Protein AF-A0A9J6QJR0-F1 (afdb_monomer_lite)

Radius of gyration: 21.8 Å; chains: 1; bounding box: 53×69×65 Å

InterPro domains:
  IPR005097 Saccharopine dehydrogenase, NADP binding domain [PF03435] (4-111)
  IPR032095 Saccharopine dehydrogenase-like, C-terminal [PF16653] (150-403)
  IPR036291 NAD(P)-binding domain superfamily [SSF51735] (1-178)

Structure (mmCIF, N/CA/C/O backbone):
data_AF-A0A9J6QJR0-F1
#
_entry.id   AF-A0A9J6QJR0-F1
#
loop_
_atom_site.group_PDB
_atom_site.id
_atom_site.type_symbol
_atom_site.label_atom_id
_atom_site.label_alt_id
_atom_site.label_comp_id
_atom_site.label_asym_id
_atom_site.label_entity_id
_atom_site.label_seq_id
_atom_site.pdbx_PDB_ins_code
_atom_site.Cartn_x
_atom_site.Cartn_y
_atom_site.Cartn_z
_atom_site.occupancy
_atom_site.B_iso_or_equiv
_atom_site.auth_seq_id
_atom_site.auth_comp_id
_atom_site.auth_asym_id
_atom_site.auth_atom_id
_atom_site.pdbx_PDB_model_num
ATOM 1 N N . MET A 1 1 ? -15.825 -15.350 14.882 1.00 89.06 1 MET A N 1
ATOM 2 C CA . MET A 1 1 ? -16.014 -14.101 14.117 1.00 89.06 1 MET A CA 1
ATOM 3 C C . MET A 1 1 ? -15.086 -13.057 14.703 1.00 89.06 1 MET A C 1
ATOM 5 O O . MET A 1 1 ? -14.955 -13.015 15.920 1.00 89.06 1 MET A O 1
ATOM 9 N N . MET A 1 2 ? -14.433 -12.278 13.852 1.00 97.75 2 MET A N 1
ATOM 10 C CA . MET A 1 2 ? -13.450 -11.257 14.196 1.00 97.75 2 MET A CA 1
ATOM 11 C C . MET A 1 2 ? -14.131 -9.888 14.245 1.00 97.75 2 MET A C 1
ATOM 13 O O . MET A 1 2 ? -14.754 -9.490 13.261 1.00 97.75 2 MET A O 1
ATOM 17 N N . ASN A 1 3 ? -14.024 -9.171 15.365 1.00 98.81 3 ASN A N 1
ATOM 18 C CA . ASN A 1 3 ? -14.399 -7.757 15.418 1.00 98.81 3 ASN A CA 1
ATOM 19 C C . ASN A 1 3 ? -13.182 -6.905 15.037 1.00 98.81 3 ASN A C 1
ATOM 21 O O . ASN A 1 3 ? -12.067 -7.182 15.489 1.00 98.81 3 ASN A O 1
ATOM 25 N N . VAL A 1 4 ? -13.403 -5.882 14.217 1.00 98.88 4 VAL A N 1
ATOM 26 C CA . VAL A 1 4 ? -12.346 -5.079 13.590 1.00 98.88 4 VAL A CA 1
ATOM 27 C C . VAL A 1 4 ? -12.486 -3.621 14.009 1.00 98.88 4 VAL A C 1
ATOM 29 O O . VAL A 1 4 ? -13.592 -3.083 13.996 1.00 98.88 4 VAL A O 1
ATOM 32 N N . LEU A 1 5 ? -11.376 -2.982 14.373 1.00 98.88 5 LEU A N 1
ATOM 33 C CA . LEU A 1 5 ? -11.296 -1.539 14.597 1.00 98.88 5 LEU A CA 1
ATOM 34 C C . LEU A 1 5 ? -10.559 -0.900 13.420 1.00 98.88 5 LEU A C 1
ATOM 36 O O . LEU A 1 5 ? -9.360 -1.104 13.268 1.00 98.88 5 LEU A O 1
ATOM 40 N N . VAL A 1 6 ? -11.272 -0.132 12.603 1.00 98.88 6 VAL A N 1
ATOM 41 C CA . VAL A 1 6 ? -10.702 0.672 11.517 1.00 98.88 6 VAL A CA 1
ATOM 42 C C . VAL A 1 6 ? -10.427 2.071 12.062 1.00 98.88 6 VAL A C 1
ATOM 44 O O . VAL A 1 6 ? -11.353 2.768 12.480 1.00 98.88 6 VAL A O 1
ATOM 47 N N . ILE A 1 7 ? -9.155 2.462 12.101 1.00 98.69 7 ILE A N 1
ATOM 48 C CA . ILE A 1 7 ? -8.679 3.705 12.717 1.00 98.69 7 ILE A CA 1
ATOM 49 C C . ILE A 1 7 ? -8.376 4.707 11.603 1.00 98.69 7 ILE A C 1
ATOM 51 O O . ILE A 1 7 ? -7.381 4.565 10.894 1.00 98.69 7 ILE A O 1
ATOM 55 N N . GLY A 1 8 ? -9.231 5.718 11.472 1.00 97.31 8 GLY A N 1
ATOM 56 C CA . GLY A 1 8 ? -9.231 6.715 10.405 1.00 97.31 8 GLY A CA 1
ATOM 57 C C . GLY A 1 8 ? -10.430 6.551 9.475 1.00 97.31 8 GLY A C 1
ATOM 58 O O . GLY A 1 8 ? -10.537 5.561 8.756 1.00 97.31 8 GLY A O 1
ATOM 59 N N . ALA A 1 9 ? -11.310 7.553 9.435 1.00 95.88 9 ALA A N 1
ATOM 60 C CA . ALA A 1 9 ? -12.493 7.607 8.568 1.00 95.88 9 ALA A CA 1
ATOM 61 C C . ALA A 1 9 ? -12.238 8.386 7.258 1.00 95.88 9 ALA A C 1
ATOM 63 O O . ALA A 1 9 ? -13.149 8.974 6.664 1.00 95.88 9 ALA A O 1
ATOM 64 N N . GLY A 1 10 ? -10.980 8.397 6.804 1.00 92.00 10 GLY A N 1
ATOM 65 C CA . GLY A 1 10 ? -10.571 8.915 5.498 1.00 92.00 10 GLY A CA 1
ATOM 66 C C . GLY A 1 10 ? -10.985 8.006 4.333 1.00 92.00 10 GLY A C 1
ATOM 67 O O . GLY A 1 10 ? -11.746 7.053 4.497 1.00 92.00 10 GLY A O 1
ATOM 68 N N . GLY A 1 11 ? -10.470 8.289 3.132 1.00 92.38 11 GLY A N 1
ATOM 69 C CA . GLY A 1 11 ? -10.829 7.542 1.918 1.00 92.38 11 GLY A CA 1
ATOM 70 C C . GLY A 1 11 ? -10.542 6.038 2.004 1.00 92.38 11 GLY A C 1
ATOM 71 O O . GLY A 1 11 ? -11.390 5.238 1.612 1.00 92.38 11 GLY A O 1
ATOM 72 N N . VAL A 1 12 ? -9.391 5.646 2.563 1.00 94.81 12 VAL A N 1
ATOM 73 C CA . VAL A 1 12 ? -9.012 4.227 2.689 1.00 94.81 12 VAL A CA 1
ATOM 74 C C . VAL A 1 12 ? -9.859 3.512 3.743 1.00 94.81 12 VAL A C 1
ATOM 76 O O . VAL A 1 12 ? -10.438 2.473 3.443 1.00 94.81 12 VAL A O 1
ATOM 79 N N . GLY A 1 13 ? -10.033 4.085 4.940 1.00 97.12 13 GLY A N 1
ATOM 80 C CA . GLY A 1 13 ? -10.865 3.471 5.985 1.00 97.12 13 GLY A CA 1
ATOM 81 C C . GLY A 1 13 ? -12.337 3.320 5.579 1.00 97.12 13 GLY A C 1
ATOM 82 O O . GLY A 1 13 ? -12.959 2.292 5.861 1.00 97.12 13 GLY A O 1
ATOM 83 N N . GLU A 1 14 ? -12.883 4.295 4.840 1.00 96.81 14 GLU A N 1
ATOM 84 C CA . GLU A 1 14 ? -14.214 4.176 4.229 1.00 96.81 14 GLU A CA 1
ATOM 85 C C . GLU A 1 14 ? -14.260 3.046 3.186 1.00 96.81 14 GLU A C 1
ATOM 87 O O . GLU A 1 14 ? -15.204 2.254 3.187 1.00 96.81 14 GLU A O 1
ATOM 92 N N . SER A 1 15 ? -13.225 2.928 2.347 1.00 97.50 15 SER A N 1
ATOM 93 C CA . SER A 1 15 ? -13.121 1.873 1.330 1.00 97.50 15 SER A CA 1
ATOM 94 C C . SER A 1 15 ? -13.041 0.479 1.952 1.00 97.50 15 SER A C 1
ATOM 96 O O . SER A 1 15 ? -13.745 -0.421 1.507 1.00 97.50 15 SER A O 1
ATOM 98 N N . ILE A 1 16 ? -12.268 0.295 3.029 1.00 98.50 16 ILE A N 1
ATOM 99 C CA . ILE A 1 16 ? -12.192 -0.981 3.762 1.00 98.50 16 ILE A CA 1
ATOM 100 C C . ILE A 1 16 ? -13.574 -1.383 4.287 1.00 98.50 16 ILE A C 1
ATOM 102 O O . ILE A 1 16 ? -13.994 -2.531 4.128 1.00 98.50 16 ILE A O 1
ATOM 106 N N . CYS A 1 17 ? -14.326 -0.434 4.854 1.00 98.44 17 CYS A N 1
ATOM 107 C CA . CYS A 1 17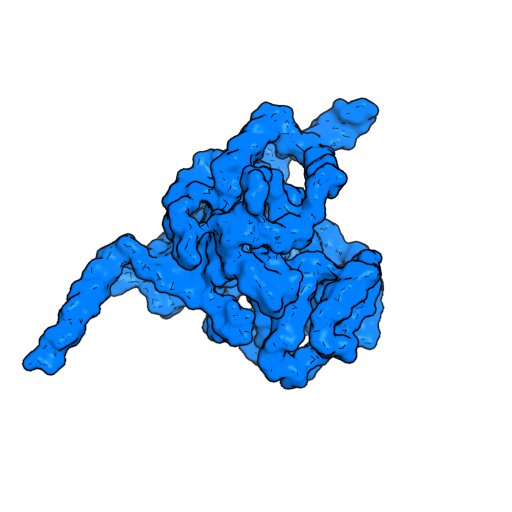 ? -15.694 -0.698 5.297 1.00 98.44 17 CYS A CA 1
ATOM 108 C C . CYS A 1 17 ? -16.611 -1.095 4.129 1.00 98.44 17 CYS A C 1
ATOM 110 O O . CYS A 1 17 ? -17.377 -2.049 4.266 1.00 98.44 17 CYS A O 1
ATOM 112 N N . ALA A 1 18 ? -16.506 -0.413 2.984 1.00 98.06 18 ALA A N 1
ATOM 113 C CA . ALA A 1 18 ? -17.284 -0.732 1.787 1.00 98.06 18 ALA A CA 1
ATOM 114 C C . ALA A 1 18 ? -16.957 -2.127 1.231 1.00 98.06 18 ALA A C 1
ATOM 116 O O . ALA A 1 18 ? -17.868 -2.880 0.880 1.00 98.06 18 ALA A O 1
ATOM 117 N N . LEU A 1 19 ? -15.678 -2.512 1.205 1.00 98.31 19 LEU A N 1
ATOM 118 C CA . LEU A 1 19 ? -15.243 -3.850 0.798 1.00 98.31 19 LEU A CA 1
ATOM 119 C C . LEU A 1 19 ? -15.808 -4.920 1.737 1.00 98.31 19 LEU A C 1
ATOM 121 O O . LEU A 1 19 ? -16.414 -5.885 1.270 1.00 98.31 19 LEU A O 1
ATOM 125 N N . PHE A 1 20 ? -15.701 -4.726 3.053 1.00 98.25 20 PHE A N 1
ATOM 126 C CA . PHE A 1 20 ? -16.287 -5.631 4.045 1.00 98.25 20 PHE A CA 1
ATOM 127 C C . PHE A 1 20 ? -17.809 -5.746 3.937 1.00 98.25 20 PHE A C 1
ATOM 129 O O . PHE A 1 20 ? -18.348 -6.846 4.063 1.00 98.25 20 PHE A O 1
ATOM 136 N N . ASP A 1 21 ? -18.514 -4.638 3.705 1.00 97.19 21 ASP A N 1
ATOM 137 C CA . ASP A 1 21 ? -19.972 -4.648 3.572 1.00 97.19 21 ASP A CA 1
ATOM 138 C C . ASP A 1 21 ? -20.405 -5.391 2.306 1.00 97.19 21 ASP A C 1
ATOM 140 O O . ASP A 1 21 ? -21.407 -6.108 2.321 1.00 97.19 21 ASP A O 1
ATOM 144 N N . ARG A 1 22 ? -19.652 -5.251 1.209 1.00 95.75 22 ARG A N 1
ATOM 145 C CA . ARG A 1 22 ? -19.910 -5.916 -0.079 1.00 95.75 22 ARG A CA 1
ATOM 146 C C . ARG A 1 22 ? -19.494 -7.377 -0.114 1.00 95.75 22 ARG A C 1
ATOM 148 O O . ARG A 1 22 ? -20.073 -8.145 -0.890 1.00 95.75 22 ARG A O 1
ATOM 155 N N . ARG A 1 23 ? -18.528 -7.765 0.715 1.00 96.50 23 ARG A N 1
ATOM 156 C CA . ARG A 1 23 ? -17.933 -9.096 0.698 1.00 96.50 23 ARG A CA 1
ATOM 157 C C . ARG A 1 23 ? -18.983 -10.188 0.914 1.00 96.50 23 ARG A C 1
ATOM 159 O O . ARG A 1 23 ? -19.685 -10.252 1.926 1.00 96.50 23 ARG A O 1
ATOM 166 N N . LYS A 1 24 ? -19.077 -11.101 -0.055 1.00 93.88 24 LYS A N 1
ATOM 167 C CA . LYS A 1 24 ? -19.980 -12.255 0.029 1.00 93.88 24 LYS A CA 1
ATOM 168 C C . LYS A 1 24 ? -19.570 -13.149 1.195 1.00 93.88 24 LYS A C 1
ATOM 170 O O . LYS A 1 24 ? -18.402 -13.471 1.361 1.00 93.88 24 LYS A O 1
ATOM 175 N N . ASN A 1 25 ? -20.556 -13.608 1.964 1.00 92.25 25 ASN A N 1
ATOM 176 C CA . ASN A 1 25 ? -20.352 -14.451 3.147 1.00 92.25 25 ASN A CA 1
ATOM 177 C C . ASN A 1 25 ? -19.514 -13.808 4.269 1.00 92.25 25 ASN A C 1
ATOM 179 O O . ASN A 1 25 ? -19.020 -14.547 5.124 1.00 92.25 25 ASN A O 1
ATOM 183 N N . ALA A 1 26 ? -19.399 -12.473 4.316 1.00 95.62 26 ALA A N 1
ATOM 184 C CA . ALA A 1 26 ? -18.720 -11.777 5.410 1.00 95.62 26 ALA A CA 1
ATOM 185 C C . ALA A 1 26 ? -19.246 -12.213 6.790 1.00 95.62 26 ALA A C 1
ATOM 187 O O . ALA A 1 26 ? -18.464 -12.393 7.712 1.00 95.62 26 ALA A O 1
ATOM 188 N N . ASP A 1 27 ? -20.543 -12.519 6.918 1.00 94.81 27 ASP A N 1
ATOM 189 C CA . ASP A 1 27 ? -21.168 -12.986 8.169 1.00 94.81 27 ASP A CA 1
ATOM 190 C C . ASP A 1 27 ? -20.551 -14.259 8.772 1.00 94.81 27 ASP A C 1
ATOM 192 O O . ASP A 1 27 ? -20.769 -14.549 9.946 1.00 94.81 27 ASP A O 1
ATOM 196 N N . LYS A 1 28 ? -19.788 -15.041 7.996 1.00 96.12 28 LYS A N 1
ATOM 197 C CA . LYS A 1 28 ? -19.124 -16.253 8.500 1.00 96.12 28 LYS A CA 1
ATOM 198 C C . LYS A 1 28 ? -17.878 -15.946 9.325 1.00 96.12 28 LYS A C 1
ATOM 200 O O . LYS A 1 28 ? -17.513 -16.744 10.187 1.00 96.12 28 LYS A O 1
ATOM 205 N N . TRP A 1 29 ? -17.219 -14.823 9.060 1.00 97.56 29 TRP A N 1
ATOM 206 C CA . TRP A 1 29 ? -15.918 -14.502 9.643 1.00 97.56 29 TRP A CA 1
ATOM 207 C C . TRP A 1 29 ? -15.882 -13.111 10.282 1.00 97.56 29 TRP A C 1
ATOM 209 O O . TRP A 1 29 ? -15.211 -12.950 11.298 1.00 97.56 29 TRP A O 1
ATOM 219 N N . LEU A 1 30 ? -16.655 -12.146 9.782 1.00 98.50 30 LEU A N 1
ATOM 220 C CA . LEU A 1 30 ? -16.683 -10.756 10.228 1.00 98.50 30 LEU A CA 1
ATOM 221 C C . LEU A 1 30 ? -17.794 -10.494 11.254 1.00 98.50 30 LEU A C 1
ATOM 223 O O . LEU A 1 30 ? -18.986 -10.688 10.993 1.00 98.50 30 LEU A O 1
ATOM 227 N N . GLY A 1 31 ? -17.391 -10.007 12.424 1.00 98.38 31 GLY A N 1
ATOM 228 C CA . GLY A 1 31 ? -18.276 -9.531 13.481 1.00 98.38 31 GLY A CA 1
ATOM 229 C C . GLY A 1 31 ? -18.642 -8.056 13.298 1.00 98.38 31 GLY A C 1
ATOM 230 O O . GLY A 1 31 ? -19.169 -7.670 12.253 1.00 98.38 31 GLY A O 1
ATOM 231 N N . LYS A 1 32 ? -18.396 -7.240 14.328 1.00 98.50 32 LYS A N 1
ATOM 232 C CA . LYS A 1 32 ? -18.548 -5.777 14.299 1.00 98.50 32 LYS A CA 1
ATOM 233 C C . LYS A 1 32 ? -17.355 -5.115 13.616 1.00 98.50 32 LYS A C 1
ATOM 235 O O . LYS A 1 32 ? -16.218 -5.530 13.824 1.00 98.50 32 LYS A O 1
ATOM 240 N N . VAL A 1 33 ? -17.621 -4.043 12.878 1.00 98.75 33 VAL A N 1
ATOM 241 C CA . VAL A 1 33 ? -16.607 -3.140 12.326 1.00 98.75 33 VAL A CA 1
ATOM 242 C C . VAL A 1 33 ? -16.792 -1.787 12.993 1.00 98.75 33 VAL A C 1
ATOM 244 O O . VAL A 1 33 ? -17.778 -1.092 12.751 1.00 98.75 33 VAL A O 1
ATOM 247 N N . VAL A 1 34 ? -15.865 -1.434 13.874 1.00 98.75 34 VAL A N 1
ATOM 248 C CA . VAL A 1 34 ? -15.839 -0.136 14.540 1.00 98.75 34 VAL A CA 1
ATOM 249 C C . VAL A 1 34 ? -14.990 0.792 13.688 1.00 98.75 34 VAL A C 1
ATOM 251 O O . VAL A 1 34 ? -13.781 0.608 13.609 1.00 98.75 34 VAL A O 1
ATOM 254 N N . LEU A 1 35 ? -15.614 1.764 13.034 1.00 98.62 35 LEU A N 1
ATOM 255 C CA . LEU A 1 35 ? -14.917 2.823 12.319 1.00 98.62 35 LEU A CA 1
ATOM 256 C C . LEU A 1 35 ? -14.734 4.003 13.269 1.00 98.62 35 LEU A C 1
ATOM 258 O O . LEU A 1 35 ? -15.716 4.553 13.772 1.00 98.62 35 LEU A O 1
ATOM 262 N N . ALA A 1 36 ? -13.487 4.367 13.544 1.00 98.50 36 ALA A N 1
ATOM 263 C CA . ALA A 1 36 ? -13.160 5.377 14.536 1.00 98.50 36 ALA A CA 1
ATOM 264 C C . ALA A 1 36 ? -12.289 6.487 13.952 1.00 98.50 36 ALA A C 1
ATOM 266 O O . ALA A 1 36 ? -11.387 6.231 13.161 1.00 98.50 36 ALA A O 1
ATOM 267 N N . ASP A 1 37 ? -12.552 7.718 14.372 1.00 98.31 37 ASP A N 1
ATOM 268 C CA . ASP A 1 37 ? -11.793 8.903 13.971 1.00 98.31 37 ASP A CA 1
ATOM 269 C C . ASP A 1 37 ? -11.769 9.918 15.125 1.00 98.31 37 ASP A C 1
ATOM 271 O O . ASP A 1 37 ? -12.600 9.845 16.040 1.00 98.31 37 ASP A O 1
ATOM 275 N N . TYR A 1 38 ? -10.830 10.864 15.102 1.00 97.12 38 TYR A N 1
ATOM 276 C CA . TYR A 1 38 ? -10.826 11.967 16.067 1.00 97.12 38 TYR A CA 1
ATOM 277 C C . TYR A 1 38 ? -12.029 12.892 15.825 1.00 97.12 38 TYR A C 1
ATOM 279 O O . TYR A 1 38 ? -12.609 13.427 16.777 1.00 97.12 38 TYR A O 1
ATOM 287 N N . ASP A 1 39 ? -12.440 13.027 14.561 1.00 97.06 39 ASP A N 1
ATOM 288 C CA . ASP A 1 39 ? -13.675 13.671 14.139 1.00 97.06 39 ASP A CA 1
ATOM 289 C C . ASP A 1 39 ? -14.811 12.640 14.083 1.00 97.06 39 ASP A C 1
ATOM 291 O O . ASP A 1 39 ? -14.989 11.892 13.118 1.00 97.06 39 ASP A O 1
ATOM 295 N N . PHE A 1 40 ? -15.610 12.608 15.150 1.00 98.06 40 PHE A N 1
ATOM 296 C CA . PHE A 1 40 ? -16.702 11.649 15.284 1.00 98.06 40 PHE A CA 1
ATOM 297 C C . PHE A 1 40 ? -17.736 11.739 14.152 1.00 98.06 40 PHE A C 1
ATOM 299 O O . PHE A 1 40 ? -18.316 10.718 13.775 1.00 98.06 40 PHE A O 1
ATOM 306 N N . GLU A 1 41 ? -17.981 12.926 13.591 1.00 97.94 41 GLU A N 1
ATOM 307 C CA . GLU A 1 41 ? -18.976 13.064 12.525 1.00 97.94 41 GLU A CA 1
ATOM 308 C C . GLU A 1 41 ? -18.479 12.430 11.220 1.00 97.94 41 GLU A C 1
ATOM 310 O O . GLU A 1 41 ? -19.259 11.738 10.566 1.00 97.94 41 GLU A O 1
ATOM 315 N N . LYS A 1 42 ? -17.176 12.504 10.906 1.00 95.50 42 LYS A N 1
ATOM 316 C CA . LYS A 1 42 ? -16.598 11.757 9.771 1.00 95.50 42 LYS A CA 1
ATOM 317 C C . LYS A 1 42 ? -16.788 10.249 9.917 1.00 95.50 42 LYS A C 1
ATOM 319 O O . LYS A 1 42 ? -17.212 9.583 8.969 1.00 95.50 42 LYS A O 1
ATOM 324 N N . ALA A 1 43 ? -16.531 9.707 11.110 1.00 98.00 43 ALA A N 1
ATOM 325 C CA . ALA A 1 43 ? -16.740 8.286 11.388 1.00 98.00 43 ALA A CA 1
ATOM 326 C C . ALA A 1 43 ? -18.214 7.879 11.215 1.00 98.00 43 ALA A C 1
ATOM 328 O O . ALA A 1 43 ? -18.513 6.847 10.607 1.00 98.00 43 ALA A O 1
ATOM 329 N N . LYS A 1 44 ? -19.152 8.708 11.693 1.00 98.00 44 LYS A N 1
ATOM 330 C CA . LYS A 1 44 ? -20.597 8.481 11.518 1.00 98.00 44 LYS A CA 1
ATOM 331 C C . LYS A 1 44 ? -21.016 8.521 10.063 1.00 98.00 44 LYS A C 1
ATOM 333 O O . LYS A 1 44 ? -21.760 7.637 9.648 1.00 98.00 44 LYS A O 1
ATOM 338 N N . GLU A 1 45 ? -20.568 9.511 9.300 1.00 96.38 45 GLU A N 1
ATOM 339 C CA . GLU A 1 45 ? -20.892 9.631 7.879 1.00 96.38 45 GLU A CA 1
ATOM 340 C C . GLU A 1 45 ? -20.418 8.402 7.100 1.00 96.38 45 GLU A C 1
ATOM 342 O O . GLU A 1 45 ? -21.194 7.812 6.347 1.00 96.38 45 GLU A O 1
ATOM 347 N N . ALA A 1 46 ? -19.178 7.964 7.323 1.00 95.94 46 ALA A N 1
ATOM 348 C CA . ALA A 1 46 ? -18.615 6.803 6.643 1.00 95.94 46 ALA A CA 1
ATOM 349 C C . ALA A 1 46 ? -19.291 5.479 7.059 1.00 95.94 46 ALA A C 1
ATOM 351 O O . ALA A 1 46 ? -19.621 4.659 6.196 1.00 95.94 46 ALA A O 1
ATOM 352 N N . ALA A 1 47 ? -19.597 5.282 8.347 1.00 97.44 47 ALA A N 1
ATOM 353 C CA . ALA A 1 47 ? -20.372 4.123 8.809 1.00 97.44 47 ALA A CA 1
ATOM 354 C C . ALA A 1 47 ? -21.814 4.145 8.261 1.00 97.44 47 ALA A C 1
ATOM 356 O O . ALA A 1 47 ? -22.369 3.115 7.868 1.00 97.44 47 ALA A O 1
ATOM 357 N N . ALA A 1 48 ? -22.420 5.331 8.152 1.00 96.50 48 ALA A N 1
ATOM 358 C CA . ALA A 1 48 ? -23.764 5.520 7.620 1.00 96.50 48 ALA A CA 1
ATOM 359 C C . ALA A 1 48 ? -23.876 5.271 6.106 1.00 96.50 48 ALA A C 1
ATOM 361 O O . ALA A 1 48 ? -25.002 5.183 5.614 1.00 96.50 48 ALA A O 1
ATOM 362 N N . LYS A 1 49 ? -22.778 5.078 5.373 1.00 95.62 49 LYS A N 1
ATOM 363 C CA . LYS A 1 49 ? -22.818 4.637 3.966 1.00 95.62 49 LYS A CA 1
ATOM 364 C C . LYS A 1 49 ? -22.985 3.124 3.809 1.00 95.62 49 LYS A C 1
ATOM 366 O O . LYS A 1 49 ? -23.517 2.678 2.799 1.00 95.62 49 LYS A O 1
ATOM 371 N N . GLN A 1 50 ? -22.618 2.342 4.824 1.00 96.56 50 GLN A N 1
ATOM 372 C CA . GLN A 1 50 ? -22.623 0.876 4.746 1.00 96.56 50 GLN A CA 1
ATOM 373 C C . GLN A 1 50 ? -24.033 0.299 4.891 1.00 96.56 50 GLN A C 1
ATOM 375 O O . GLN A 1 50 ? -24.872 0.878 5.589 1.00 96.56 50 GLN A O 1
ATOM 380 N N . ARG A 1 51 ? -24.336 -0.836 4.257 1.00 93.81 51 ARG A N 1
ATOM 381 C CA . ARG A 1 51 ? -25.702 -1.391 4.234 1.00 93.81 51 ARG A CA 1
ATOM 382 C C . ARG A 1 51 ? -26.127 -1.927 5.600 1.00 93.81 51 ARG A C 1
ATOM 384 O O . ARG A 1 51 ? -27.261 -1.684 6.017 1.00 93.81 51 ARG A O 1
ATOM 391 N N . ASN A 1 52 ? -25.234 -2.610 6.318 1.00 93.38 52 ASN A N 1
ATOM 392 C CA . ASN A 1 52 ? -25.540 -3.201 7.625 1.00 93.38 52 ASN A CA 1
ATOM 393 C C . ASN A 1 52 ? -25.233 -2.253 8.806 1.00 93.38 52 ASN A C 1
ATOM 395 O O . ASN A 1 52 ? -24.128 -2.245 9.349 1.00 93.38 52 ASN A O 1
ATOM 399 N N . LYS A 1 53 ? -26.233 -1.487 9.259 1.00 92.25 53 LYS A N 1
ATOM 400 C CA . LYS A 1 53 ? -26.076 -0.499 10.349 1.00 92.25 53 LYS A CA 1
ATOM 401 C C . LYS A 1 53 ? -25.740 -1.096 11.718 1.00 92.25 53 LYS A C 1
ATOM 403 O O . LYS A 1 53 ? -25.190 -0.392 12.555 1.00 92.25 53 LYS A O 1
ATOM 408 N N . ASP A 1 54 ? -26.052 -2.370 11.942 1.00 93.25 54 ASP A N 1
ATOM 409 C CA . ASP A 1 54 ? -25.759 -3.044 13.211 1.00 93.25 54 ASP A CA 1
ATOM 410 C C . ASP A 1 54 ? -24.315 -3.573 13.260 1.00 93.25 54 ASP A C 1
ATOM 412 O O . ASP A 1 54 ? -23.754 -3.771 14.342 1.00 93.25 54 ASP A O 1
ATOM 416 N N . ARG A 1 55 ? -23.700 -3.794 12.088 1.00 97.00 55 ARG A N 1
ATOM 417 C CA . ARG A 1 55 ? -22.300 -4.218 11.951 1.00 97.00 55 ARG A CA 1
ATOM 418 C C . ARG A 1 55 ? -21.334 -3.040 11.991 1.00 97.00 55 ARG A C 1
ATOM 420 O O . ARG A 1 55 ? -20.311 -3.146 12.665 1.00 97.00 55 ARG A O 1
ATOM 427 N N . PHE A 1 56 ? -21.628 -1.971 11.254 1.00 98.38 56 PHE A N 1
ATOM 428 C CA . PHE A 1 56 ? -20.734 -0.823 11.096 1.00 98.38 56 PHE A CA 1
ATOM 429 C C . PHE A 1 56 ? -21.072 0.264 12.112 1.00 98.38 56 PHE A C 1
ATOM 431 O O . PHE A 1 56 ? -22.109 0.919 12.022 1.00 98.38 56 PHE A O 1
ATOM 438 N N . ILE A 1 57 ? -20.189 0.444 13.090 1.00 98.38 57 ILE A N 1
ATOM 439 C CA . ILE A 1 57 ? -20.401 1.312 14.248 1.00 98.38 57 ILE A CA 1
ATOM 440 C C . ILE A 1 57 ? -19.383 2.443 14.202 1.00 98.38 57 ILE A C 1
ATOM 442 O O . ILE A 1 57 ? -18.191 2.191 14.068 1.00 98.38 57 ILE A O 1
ATOM 446 N N . ALA A 1 58 ? -19.846 3.680 14.356 1.00 98.62 58 ALA A N 1
ATOM 447 C CA . ALA A 1 58 ? -18.967 4.834 14.479 1.00 98.62 58 ALA A CA 1
ATOM 448 C C . ALA A 1 58 ? -18.564 5.075 15.938 1.00 98.62 58 ALA A C 1
ATOM 450 O O . ALA A 1 58 ? -19.412 5.033 16.835 1.00 98.62 58 ALA A O 1
ATOM 451 N N . GLU A 1 59 ? -17.296 5.392 16.173 1.00 98.62 59 GLU A N 1
ATOM 452 C CA . GLU A 1 59 ? -16.763 5.805 17.475 1.00 98.62 59 GLU A CA 1
ATOM 453 C C . GLU A 1 59 ? -15.813 6.995 17.330 1.00 98.62 59 GLU A C 1
ATOM 455 O O . GLU A 1 59 ? -15.278 7.260 16.256 1.00 98.62 59 GLU A O 1
ATOM 460 N N . GLN A 1 60 ? -15.599 7.712 18.432 1.00 98.50 60 GLN A N 1
ATOM 461 C CA . GLN A 1 60 ? -14.562 8.736 18.511 1.00 98.50 60 GLN A CA 1
ATOM 462 C C . GLN A 1 60 ? -13.304 8.160 19.164 1.00 98.50 60 GLN A C 1
ATOM 464 O O . GLN A 1 60 ? -13.397 7.486 20.201 1.00 98.50 60 GLN A O 1
ATOM 469 N N . VAL A 1 61 ? -12.139 8.450 18.587 1.00 98.06 61 VAL A N 1
ATOM 470 C CA . VAL A 1 61 ? -10.838 8.054 19.134 1.00 98.06 61 VAL A CA 1
ATOM 471 C C . VAL A 1 61 ? -9.782 9.116 18.851 1.00 98.06 61 VAL A C 1
ATOM 473 O O . VAL A 1 61 ? -9.643 9.578 17.724 1.00 98.06 61 VAL A O 1
ATOM 476 N N . ASP A 1 62 ? -9.005 9.485 19.864 1.00 97.88 62 ASP A N 1
ATOM 477 C CA . ASP A 1 62 ? -7.733 10.168 19.649 1.00 97.88 62 ASP A CA 1
ATOM 478 C C . ASP A 1 62 ? -6.639 9.100 19.534 1.00 97.88 62 ASP A C 1
ATOM 480 O O . ASP A 1 62 ? -6.223 8.515 20.532 1.00 97.88 62 ASP A O 1
ATOM 484 N N . ALA A 1 63 ? -6.207 8.794 18.308 1.00 97.38 63 ALA A N 1
ATOM 485 C CA . ALA A 1 63 ? -5.256 7.710 18.053 1.00 97.38 63 ALA A CA 1
ATOM 486 C C . ALA A 1 63 ? -3.835 7.989 18.586 1.00 97.38 63 ALA A C 1
ATOM 488 O O . ALA A 1 63 ? -3.027 7.065 18.638 1.00 97.38 63 ALA A O 1
ATOM 489 N N . LEU A 1 64 ? -3.541 9.216 19.042 1.00 97.00 64 LEU A N 1
ATOM 490 C CA . LEU A 1 64 ? -2.313 9.531 19.788 1.00 97.00 64 LEU A CA 1
ATOM 491 C C . LEU A 1 64 ? -2.404 9.121 21.268 1.00 97.00 64 LEU A C 1
ATOM 493 O O . LEU A 1 64 ? -1.404 9.156 21.986 1.00 97.00 64 LEU A O 1
ATOM 497 N N . LYS A 1 65 ? -3.592 8.728 21.745 1.00 97.75 65 LYS A N 1
ATOM 498 C CA . LYS A 1 65 ? -3.829 8.243 23.108 1.00 97.75 65 LYS A CA 1
ATOM 499 C C . LYS A 1 65 ? -4.113 6.750 23.087 1.00 97.75 65 LYS A C 1
ATOM 501 O O . LYS A 1 65 ? -5.228 6.308 22.800 1.00 97.75 65 LYS A O 1
ATOM 506 N N . LYS A 1 66 ? -3.113 5.959 23.472 1.00 98.31 66 LYS A N 1
ATOM 507 C CA . LYS A 1 66 ? -3.218 4.497 23.554 1.00 98.31 66 LYS A CA 1
ATOM 508 C C . LYS A 1 66 ? -4.444 4.043 24.359 1.00 98.31 66 LYS A C 1
ATOM 510 O O . LYS A 1 66 ? -5.106 3.075 23.994 1.00 98.31 66 LYS A O 1
ATOM 515 N N . GLU A 1 67 ? -4.779 4.747 25.438 1.00 98.56 67 GLU A N 1
ATOM 516 C CA . GLU A 1 67 ? -5.895 4.407 26.326 1.00 98.56 67 GLU A CA 1
ATOM 517 C C . GLU A 1 67 ? -7.255 4.462 25.616 1.00 98.56 67 GLU A C 1
ATOM 519 O O . GLU A 1 67 ? -8.130 3.640 25.908 1.00 98.56 67 GLU A O 1
ATOM 524 N N . ASP A 1 68 ? -7.432 5.378 24.661 1.00 98.44 68 ASP A N 1
ATOM 525 C CA . ASP A 1 68 ? -8.672 5.498 23.890 1.00 98.44 68 ASP A CA 1
ATOM 526 C C . ASP A 1 68 ? -8.844 4.301 22.945 1.00 98.44 68 ASP A C 1
ATOM 528 O O . ASP A 1 68 ? -9.939 3.729 22.866 1.00 98.44 68 ASP A O 1
ATOM 532 N N . LEU A 1 69 ? -7.755 3.864 22.304 1.00 98.75 69 LEU A N 1
ATOM 533 C CA . LEU A 1 69 ? -7.714 2.657 21.471 1.00 98.75 69 LEU A CA 1
ATOM 534 C C . LEU A 1 69 ? -8.015 1.405 22.305 1.00 98.75 69 LEU A C 1
ATOM 536 O O . LEU A 1 69 ? -8.902 0.624 21.959 1.00 98.75 69 LEU A O 1
ATOM 540 N N . VAL A 1 70 ? -7.344 1.248 23.450 1.00 98.88 70 VAL A N 1
ATOM 541 C CA . VAL A 1 70 ? -7.540 0.120 24.378 1.00 98.88 70 VAL A CA 1
ATOM 542 C C . VAL A 1 70 ? -8.979 0.069 24.906 1.00 98.88 70 VAL A C 1
ATOM 544 O O . VAL A 1 70 ? -9.568 -1.012 25.014 1.00 98.88 70 VAL A O 1
ATOM 547 N N . ARG A 1 71 ? -9.586 1.224 25.214 1.00 98.75 71 ARG A N 1
ATOM 548 C CA . ARG A 1 71 ? -10.991 1.315 25.642 1.00 98.75 71 ARG A CA 1
ATOM 549 C C . ARG A 1 71 ? -11.929 0.755 24.576 1.00 98.75 71 ARG A C 1
ATOM 551 O O . ARG A 1 71 ? -12.804 -0.044 24.914 1.00 98.75 71 ARG A O 1
ATOM 558 N N . LEU A 1 72 ? -11.770 1.167 23.317 1.00 98.69 72 LEU A N 1
ATOM 559 C CA . LEU A 1 72 ? -12.598 0.669 22.214 1.00 98.69 72 LEU A CA 1
ATOM 560 C C . LEU A 1 72 ? -12.338 -0.813 21.939 1.00 98.69 72 LEU A C 1
ATOM 562 O O . LEU A 1 72 ? -13.296 -1.575 21.801 1.00 98.69 72 LEU A O 1
ATOM 566 N N . ALA A 1 73 ? -11.071 -1.228 21.957 1.00 98.81 73 ALA A N 1
ATOM 567 C CA . ALA A 1 73 ? -10.670 -2.614 21.764 1.00 98.81 73 ALA A CA 1
ATOM 568 C C . ALA A 1 73 ? -11.350 -3.552 22.768 1.00 98.81 73 ALA A C 1
ATOM 570 O O . ALA A 1 73 ? -11.961 -4.546 22.380 1.00 98.81 73 ALA A O 1
ATOM 571 N N . ARG A 1 74 ? -11.338 -3.189 24.057 1.00 98.69 74 ARG A N 1
ATOM 572 C CA . ARG A 1 74 ? -12.003 -3.958 25.122 1.00 98.69 74 ARG A CA 1
ATOM 573 C C . ARG A 1 74 ? -13.528 -3.875 25.046 1.00 98.69 74 ARG A C 1
ATOM 575 O O . ARG A 1 74 ? -14.191 -4.887 25.240 1.00 98.69 74 ARG A O 1
ATOM 582 N N . LYS A 1 75 ? -14.097 -2.697 24.755 1.00 98.62 75 LYS A N 1
ATOM 583 C CA . LYS A 1 75 ? -15.559 -2.492 24.656 1.00 98.62 75 LYS A CA 1
ATOM 584 C C . LYS A 1 75 ? -16.197 -3.368 23.576 1.00 98.62 75 LYS A C 1
ATOM 586 O O . LYS A 1 75 ? -17.318 -3.835 23.763 1.00 98.62 75 LYS A O 1
ATOM 591 N N . TYR A 1 76 ? -15.510 -3.538 22.450 1.00 98.62 76 TYR A N 1
ATOM 592 C CA . TYR A 1 76 ? -16.021 -4.248 21.279 1.00 98.62 76 TYR A CA 1
ATOM 593 C C . TYR A 1 76 ? -15.349 -5.597 21.034 1.00 98.62 76 TYR A C 1
ATOM 595 O O . TYR A 1 76 ? -15.629 -6.211 20.010 1.00 98.62 76 TYR A O 1
ATOM 603 N N . GLU A 1 77 ? -14.496 -6.061 21.952 1.00 98.50 77 GLU A N 1
ATOM 604 C CA . GLU A 1 77 ? -13.765 -7.330 21.827 1.00 98.50 77 GLU A CA 1
ATOM 605 C C . GLU A 1 77 ? -13.035 -7.425 20.477 1.00 98.50 77 GLU A C 1
ATOM 607 O O . GLU A 1 77 ? -13.199 -8.379 19.716 1.00 98.50 77 GLU A O 1
ATOM 612 N N . ILE A 1 78 ? -12.301 -6.364 20.138 1.00 98.81 78 ILE A N 1
ATOM 613 C CA . ILE A 1 78 ? -11.574 -6.242 18.874 1.00 98.81 78 ILE A CA 1
ATOM 614 C C . ILE A 1 78 ? -10.457 -7.281 18.833 1.00 98.81 78 ILE A C 1
ATOM 616 O O . ILE A 1 78 ? -9.667 -7.384 19.768 1.00 98.81 78 ILE A O 1
ATOM 620 N N . GLY A 1 79 ? -10.372 -8.021 17.730 1.00 98.62 79 GLY A N 1
ATOM 621 C CA . GLY A 1 79 ? -9.261 -8.938 17.469 1.00 98.62 79 GLY A CA 1
ATOM 622 C C . GLY A 1 79 ? -8.319 -8.456 16.365 1.00 98.62 79 GLY A C 1
ATOM 623 O O . GLY A 1 79 ? -7.224 -8.993 16.234 1.00 98.62 79 GLY A O 1
ATOM 624 N N . TYR A 1 80 ? -8.701 -7.424 15.606 1.00 98.75 80 TYR A N 1
ATOM 625 C CA . TYR A 1 80 ? -7.884 -6.865 14.530 1.00 98.75 80 TYR A CA 1
ATOM 626 C C . TYR A 1 80 ? -8.004 -5.336 14.490 1.00 98.75 80 TYR A C 1
ATOM 628 O O . TYR A 1 80 ? -9.119 -4.811 14.438 1.00 98.75 80 TYR A O 1
ATOM 636 N N . MET A 1 81 ? -6.881 -4.617 14.500 1.00 98.88 81 MET A N 1
ATOM 637 C CA . MET A 1 81 ? -6.842 -3.171 14.261 1.00 98.88 81 MET A CA 1
ATOM 638 C C . MET A 1 81 ? -6.265 -2.872 12.876 1.00 98.88 81 MET A C 1
ATOM 640 O O . MET A 1 81 ? -5.223 -3.404 12.504 1.00 98.88 81 MET A O 1
ATOM 644 N N . VAL A 1 82 ? -6.957 -2.020 12.126 1.00 98.75 82 VAL A N 1
ATOM 645 C CA . VAL A 1 82 ? -6.595 -1.590 10.775 1.00 98.75 82 VAL A CA 1
ATOM 646 C C . VAL A 1 82 ? -6.250 -0.107 10.835 1.00 98.75 82 VAL A C 1
ATOM 648 O O . VAL A 1 82 ? -7.124 0.731 11.081 1.00 98.75 82 VAL A O 1
ATOM 651 N N . HIS A 1 83 ? -4.980 0.224 10.648 1.00 98.19 83 HIS A N 1
ATOM 652 C CA . HIS A 1 83 ? -4.466 1.583 10.739 1.00 98.19 83 HIS A CA 1
ATOM 653 C C . HIS A 1 83 ? -4.531 2.279 9.374 1.00 98.19 83 HIS A C 1
ATOM 655 O O . HIS A 1 83 ? -3.827 1.914 8.442 1.00 98.19 83 HIS A O 1
ATOM 661 N N . CYS A 1 84 ? -5.403 3.286 9.260 1.00 96.56 84 CYS A N 1
ATOM 662 C CA . CYS A 1 84 ? -5.659 4.043 8.028 1.00 96.56 84 CYS A CA 1
ATOM 663 C C . CYS A 1 84 ? -5.247 5.522 8.132 1.00 96.56 84 CYS A C 1
ATOM 665 O O . CYS A 1 84 ? -5.832 6.365 7.446 1.00 96.56 84 CYS A O 1
ATOM 667 N N . LEU A 1 85 ? -4.310 5.861 9.022 1.00 92.94 85 LEU A N 1
ATOM 668 C CA . LEU A 1 85 ? -3.787 7.227 9.154 1.00 92.94 85 LEU A CA 1
ATOM 669 C C . LEU A 1 85 ? -2.384 7.303 8.539 1.00 92.94 85 LEU A C 1
ATOM 671 O O . LEU A 1 85 ? -1.824 6.292 8.126 1.00 92.94 85 LEU A O 1
ATOM 675 N N . VAL A 1 86 ? -1.820 8.510 8.505 1.00 87.88 86 VAL A N 1
ATOM 676 C CA . VAL A 1 86 ? -0.376 8.688 8.298 1.00 87.88 86 VAL A CA 1
ATOM 677 C C . VAL A 1 86 ? 0.407 8.012 9.427 1.00 87.88 86 VAL A C 1
ATOM 679 O O . VAL A 1 86 ? -0.112 7.861 10.536 1.00 87.88 86 VAL A O 1
ATOM 682 N N . THR A 1 87 ? 1.650 7.627 9.152 1.00 87.06 87 THR A N 1
ATOM 683 C CA . THR A 1 87 ? 2.466 6.823 10.073 1.00 87.06 87 THR A CA 1
ATOM 684 C C . THR A 1 87 ? 3.058 7.653 11.215 1.00 87.06 87 THR A C 1
ATOM 686 O O . THR A 1 87 ? 3.040 7.222 12.373 1.00 87.06 87 THR A O 1
ATOM 689 N N . GLU A 1 88 ? 3.518 8.877 10.922 1.00 83.88 88 GLU A N 1
ATOM 690 C CA . GLU A 1 88 ? 4.194 9.753 11.887 1.00 83.88 88 GLU A CA 1
ATOM 691 C C . GLU A 1 88 ? 3.353 9.981 13.156 1.00 83.88 88 GLU A C 1
ATOM 693 O O . GLU A 1 88 ? 2.255 10.537 13.127 1.00 83.88 88 GLU A O 1
ATOM 698 N N . GLY A 1 89 ? 3.888 9.537 14.298 1.00 87.94 89 GLY A N 1
ATOM 699 C CA . GLY A 1 89 ? 3.273 9.682 15.619 1.00 87.94 89 GLY A CA 1
ATOM 700 C C . GLY A 1 89 ? 2.161 8.677 15.949 1.00 87.94 89 GLY A C 1
ATOM 701 O O . GLY A 1 89 ? 1.854 8.505 17.130 1.00 87.94 89 GLY A O 1
ATOM 702 N N . PHE A 1 90 ? 1.586 7.980 14.965 1.00 95.25 90 PHE A N 1
ATOM 703 C CA . PHE A 1 90 ? 0.445 7.080 15.175 1.00 95.25 90 PHE A CA 1
ATOM 704 C C . PHE A 1 90 ? 0.835 5.603 15.234 1.00 95.25 90 PHE A C 1
ATOM 706 O O . PHE A 1 90 ? 0.347 4.890 16.119 1.00 95.25 90 PHE A O 1
ATOM 713 N N . THR A 1 91 ? 1.719 5.138 14.344 1.00 95.75 91 THR A N 1
ATOM 714 C CA . THR A 1 91 ? 2.008 3.703 14.178 1.00 95.75 91 THR A CA 1
ATOM 715 C C . THR A 1 91 ? 2.439 3.050 15.491 1.00 95.75 91 THR A C 1
ATOM 717 O O . THR A 1 91 ? 1.841 2.061 15.924 1.00 95.75 91 THR A O 1
ATOM 720 N N . SER A 1 92 ? 3.411 3.640 16.202 1.00 95.44 92 SER A N 1
ATOM 721 C CA . SER A 1 92 ? 3.895 3.080 17.475 1.00 95.44 92 SER A CA 1
ATOM 722 C C . SER A 1 92 ? 2.791 2.981 18.531 1.00 95.44 92 SER A C 1
ATOM 724 O O . SER A 1 92 ? 2.670 1.948 19.191 1.00 95.44 92 SER A O 1
ATOM 726 N N . VAL A 1 93 ? 1.950 4.014 18.661 1.00 98.06 93 VAL A N 1
ATOM 727 C CA . VAL A 1 93 ? 0.860 4.058 19.651 1.00 98.06 93 VAL A CA 1
ATOM 728 C C . VAL A 1 93 ? -0.172 2.962 19.376 1.00 98.06 93 VAL A C 1
ATOM 730 O O . VAL A 1 93 ? -0.621 2.273 20.298 1.00 98.06 93 VAL A O 1
ATOM 733 N N . ILE A 1 94 ? -0.523 2.753 18.106 1.00 98.56 94 ILE A N 1
ATOM 734 C CA . ILE A 1 94 ? -1.504 1.741 17.701 1.00 98.56 94 ILE A CA 1
ATOM 735 C C . ILE A 1 94 ? -0.934 0.329 17.862 1.00 98.56 94 ILE A C 1
ATOM 737 O O . ILE A 1 94 ? -1.620 -0.547 18.398 1.00 98.56 94 ILE A O 1
ATOM 741 N N . MET A 1 95 ? 0.322 0.096 17.477 1.00 98.69 95 MET A N 1
ATOM 742 C CA . MET A 1 95 ? 0.984 -1.196 17.685 1.00 98.69 95 MET A CA 1
ATOM 743 C C . MET A 1 95 ? 1.084 -1.551 19.177 1.00 98.69 95 MET A C 1
ATOM 745 O O . MET A 1 95 ? 0.847 -2.697 19.560 1.00 98.69 95 MET A O 1
ATOM 749 N N . GLU A 1 96 ? 1.367 -0.577 20.044 1.00 98.56 96 GLU A N 1
ATOM 750 C CA . GLU A 1 96 ? 1.353 -0.776 21.498 1.00 98.56 96 GLU A CA 1
ATOM 751 C C . GLU A 1 96 ? -0.046 -1.122 22.027 1.00 98.56 96 GLU A C 1
ATOM 753 O O . GLU A 1 96 ? -0.179 -2.010 22.876 1.00 98.56 96 GLU A O 1
ATOM 758 N N . ALA A 1 97 ? -1.099 -0.479 21.510 1.00 98.81 97 ALA A N 1
ATOM 759 C CA . ALA A 1 97 ? -2.480 -0.831 21.844 1.00 98.81 97 ALA A CA 1
ATOM 760 C C . ALA A 1 97 ? -2.829 -2.265 21.402 1.00 98.81 97 ALA A C 1
ATOM 762 O O . ALA A 1 97 ? -3.480 -2.996 22.158 1.00 98.81 97 ALA A O 1
ATOM 763 N N . CYS A 1 98 ? -2.361 -2.690 20.222 1.00 98.81 98 CYS A N 1
ATOM 764 C CA . CYS A 1 98 ? -2.529 -4.054 19.714 1.00 98.81 98 CYS A CA 1
ATOM 765 C C . CYS A 1 98 ? -1.867 -5.082 20.635 1.00 98.81 98 CYS A C 1
ATOM 767 O O . CYS A 1 98 ? -2.515 -6.042 21.057 1.00 98.81 98 CYS A O 1
ATOM 769 N N . LEU A 1 99 ? -0.609 -4.849 21.024 1.00 98.81 99 LEU A N 1
ATOM 770 C CA . LEU A 1 99 ? 0.111 -5.708 21.965 1.00 98.81 99 LEU A CA 1
ATOM 771 C C . LEU A 1 99 ? -0.599 -5.777 23.323 1.00 98.81 99 LEU A C 1
ATOM 773 O O . LEU A 1 99 ? -0.716 -6.861 23.899 1.00 98.81 99 LEU A O 1
ATOM 777 N N . GLU A 1 100 ? -1.108 -4.657 23.840 1.00 98.75 100 GLU A N 1
ATOM 778 C CA . GLU A 1 100 ? -1.831 -4.627 25.117 1.00 98.75 100 GLU A CA 1
ATOM 779 C C . GLU A 1 100 ? -3.160 -5.400 25.058 1.00 98.75 100 GLU A C 1
ATOM 781 O O . GLU A 1 100 ? -3.524 -6.079 26.022 1.00 98.75 100 GLU A O 1
ATOM 786 N N . CYS A 1 101 ? -3.871 -5.332 23.931 1.00 98.69 101 CYS A N 1
ATOM 787 C CA . CYS A 1 101 ? -5.191 -5.945 23.766 1.00 98.69 101 CYS A CA 1
ATOM 788 C C . CYS A 1 101 ? -5.165 -7.348 23.140 1.00 98.69 101 CYS A C 1
ATOM 790 O O . CYS A 1 101 ? -6.208 -7.994 23.085 1.00 98.69 101 CYS A O 1
ATOM 792 N N . ASN A 1 102 ? -3.991 -7.842 22.735 1.00 98.56 102 ASN A N 1
ATOM 793 C CA . ASN A 1 102 ? -3.820 -9.061 21.937 1.00 98.56 102 ASN A CA 1
ATOM 794 C C . ASN A 1 102 ? -4.583 -9.008 20.602 1.00 98.56 102 ASN A C 1
ATOM 796 O O . ASN A 1 102 ? -5.280 -9.954 20.238 1.00 98.56 102 ASN A O 1
ATOM 800 N N . CYS A 1 103 ? -4.463 -7.889 19.891 1.00 98.69 103 CYS A N 1
ATOM 801 C CA . CYS A 1 103 ? -5.041 -7.712 18.562 1.00 98.69 103 CYS A CA 1
ATOM 802 C C . CYS A 1 103 ? -3.969 -7.881 17.483 1.00 98.69 103 CYS A C 1
ATOM 804 O O . CYS A 1 103 ? -2.824 -7.468 17.667 1.00 98.69 103 CYS A O 1
ATOM 806 N N . HIS A 1 104 ? -4.365 -8.424 16.337 1.00 98.88 104 HIS A N 1
ATOM 807 C CA . HIS A 1 104 ? -3.583 -8.314 15.109 1.00 98.88 104 HIS A CA 1
ATOM 808 C C . HIS A 1 104 ? -3.564 -6.862 14.613 1.00 98.88 104 HIS A C 1
ATOM 810 O O . HIS A 1 104 ? -4.446 -6.067 14.959 1.00 98.88 104 HIS A O 1
ATOM 816 N N . PHE A 1 105 ? -2.575 -6.540 13.788 1.00 98.81 105 PHE A N 1
ATOM 817 C CA . PHE A 1 105 ? -2.359 -5.214 13.224 1.00 98.81 105 PHE A CA 1
ATOM 818 C C . PHE A 1 105 ? -2.174 -5.303 11.707 1.00 98.81 105 PHE A C 1
ATOM 820 O O . PHE A 1 105 ? -1.506 -6.216 11.221 1.00 98.81 105 PHE A O 1
ATOM 827 N N . VAL A 1 106 ? -2.745 -4.346 10.977 1.00 98.50 106 VAL A N 1
ATOM 828 C CA . VAL A 1 106 ? -2.405 -4.089 9.576 1.00 98.50 106 VAL A CA 1
ATOM 829 C C . VAL A 1 106 ? -2.391 -2.593 9.306 1.00 98.50 106 VAL A C 1
ATOM 831 O O . VAL A 1 106 ? -3.272 -1.873 9.786 1.00 98.50 106 VAL A O 1
ATOM 834 N N . ASP A 1 107 ? -1.426 -2.147 8.517 1.00 96.88 107 ASP A N 1
ATOM 835 C CA . ASP A 1 107 ? -1.417 -0.836 7.876 1.00 96.88 107 ASP A CA 1
ATOM 836 C C . ASP A 1 107 ? -1.083 -0.967 6.381 1.00 96.88 107 ASP A C 1
ATOM 838 O O . ASP A 1 107 ? -0.919 -2.066 5.844 1.00 96.88 107 ASP A O 1
ATOM 842 N N . MET A 1 108 ? -1.029 0.171 5.696 1.00 94.25 108 MET A N 1
ATOM 843 C CA . MET A 1 108 ? -0.735 0.252 4.264 1.00 94.25 108 MET A CA 1
ATOM 844 C C . MET A 1 108 ? 0.505 1.103 3.970 1.00 94.25 108 MET A C 1
ATOM 846 O O . MET A 1 108 ? 0.784 1.376 2.810 1.00 94.25 108 MET A O 1
ATOM 850 N N . ALA A 1 109 ? 1.224 1.549 5.001 1.00 90.38 109 ALA A N 1
ATOM 851 C CA . ALA A 1 109 ? 2.361 2.454 4.880 1.00 90.38 109 ALA A CA 1
ATOM 852 C C . ALA A 1 109 ? 3.361 2.195 6.009 1.00 90.38 109 ALA A C 1
ATOM 854 O O . ALA A 1 109 ? 2.966 1.811 7.102 1.00 90.38 109 ALA A O 1
ATOM 855 N N . LEU A 1 110 ? 4.640 2.445 5.747 1.00 91.12 110 LEU A N 1
ATOM 856 C CA . LEU A 1 110 ? 5.724 2.268 6.714 1.00 91.12 110 LEU A CA 1
ATOM 857 C C . LEU A 1 110 ? 6.173 3.617 7.286 1.00 91.12 110 LEU A C 1
ATOM 859 O O . LEU A 1 110 ? 5.996 4.659 6.650 1.00 91.12 110 LEU A O 1
ATOM 863 N N . THR A 1 111 ? 6.757 3.623 8.485 1.00 89.75 111 THR A N 1
ATOM 864 C CA . THR A 1 111 ? 7.399 4.828 9.023 1.00 89.75 111 THR A CA 1
ATOM 865 C C . THR A 1 111 ? 8.501 5.310 8.090 1.00 89.75 111 THR A C 1
ATOM 867 O O . THR A 1 111 ? 9.283 4.521 7.561 1.00 89.75 111 THR A O 1
ATOM 870 N N . GLU A 1 112 ? 8.524 6.623 7.875 1.00 84.56 112 GLU A N 1
ATOM 871 C CA . GLU A 1 112 ? 9.363 7.268 6.867 1.00 84.56 112 GLU A CA 1
ATOM 872 C C . GLU A 1 112 ? 10.865 7.054 7.113 1.00 84.56 112 GLU A C 1
ATOM 874 O O . GLU A 1 112 ? 11.335 6.933 8.250 1.00 84.56 112 GLU A O 1
ATOM 879 N N . THR A 1 113 ? 11.642 7.082 6.032 1.00 85.62 113 THR A N 1
ATOM 880 C CA . THR A 1 113 ? 13.104 7.016 6.076 1.00 85.62 113 THR A CA 1
ATOM 881 C C . THR A 1 113 ? 13.672 8.250 6.777 1.00 85.62 113 THR A C 1
ATOM 883 O O . THR A 1 113 ? 13.352 9.390 6.427 1.00 85.62 113 THR A O 1
ATOM 886 N N . LEU A 1 114 ? 14.609 8.064 7.710 1.00 85.62 114 LEU A N 1
ATOM 887 C CA . LEU A 1 114 ? 15.381 9.190 8.241 1.00 85.62 114 LEU A CA 1
ATOM 888 C C . LEU A 1 114 ? 16.550 9.479 7.300 1.00 85.62 114 LEU A C 1
ATOM 890 O O . LEU A 1 114 ? 17.406 8.618 7.099 1.00 85.62 114 LEU A O 1
ATOM 894 N N . ARG A 1 115 ? 16.615 10.694 6.755 1.00 83.75 115 ARG A N 1
ATOM 895 C CA . ARG A 1 115 ? 17.666 11.129 5.820 1.00 83.75 115 ARG A CA 1
ATOM 896 C C . ARG A 1 115 ? 18.567 12.200 6.419 1.00 83.75 115 ARG A C 1
ATOM 898 O O . ARG A 1 115 ? 18.169 12.909 7.347 1.00 83.75 115 ARG A O 1
ATOM 905 N N . ASP A 1 116 ? 19.774 12.328 5.871 1.00 82.94 116 ASP A N 1
ATOM 906 C CA . ASP A 1 116 ? 20.655 13.447 6.202 1.00 82.94 116 ASP A CA 1
ATOM 907 C C . ASP A 1 116 ? 20.005 14.775 5.753 1.00 82.94 116 ASP A C 1
ATOM 909 O O . ASP A 1 116 ? 19.601 14.905 4.593 1.00 82.94 116 ASP A O 1
ATOM 913 N N . PRO A 1 117 ? 19.856 15.773 6.647 1.00 77.94 117 PRO A N 1
ATOM 914 C CA . PRO A 1 117 ? 19.251 17.056 6.291 1.00 77.94 117 PRO A CA 1
ATOM 915 C C . PRO A 1 117 ? 20.014 17.853 5.221 1.00 77.94 117 PRO A C 1
ATOM 917 O O . PRO A 1 117 ? 19.407 18.711 4.573 1.00 77.94 117 PRO A O 1
ATOM 920 N N . ASP A 1 118 ? 21.319 17.614 5.070 1.00 80.00 118 ASP A N 1
ATOM 921 C CA . ASP A 1 118 ? 22.195 18.284 4.108 1.00 80.00 118 ASP A CA 1
ATOM 922 C C . ASP A 1 118 ? 22.366 17.476 2.804 1.00 80.00 118 ASP A C 1
ATOM 924 O O . ASP A 1 118 ? 22.668 18.070 1.765 1.00 80.00 118 ASP A O 1
ATOM 928 N N . ASP A 1 119 ? 22.120 16.160 2.825 1.00 80.94 119 ASP A N 1
ATOM 929 C CA . ASP A 1 119 ? 22.137 15.291 1.640 1.00 80.94 119 ASP A CA 1
ATOM 930 C C . ASP A 1 119 ? 20.960 14.288 1.642 1.00 80.94 119 ASP A C 1
ATOM 932 O O . ASP A 1 119 ? 21.045 13.222 2.260 1.00 80.94 119 ASP A O 1
ATOM 936 N N . PRO A 1 120 ? 19.868 14.557 0.893 1.00 75.88 120 PRO A N 1
ATOM 937 C CA . PRO A 1 120 ? 18.700 13.683 0.868 1.00 75.88 120 PRO A CA 1
ATOM 938 C C . PRO A 1 120 ? 18.973 12.336 0.193 1.00 75.88 120 PRO A C 1
ATOM 940 O O . PRO A 1 120 ? 18.066 11.516 0.146 1.00 75.88 120 PRO A O 1
ATOM 943 N N . THR A 1 121 ? 20.165 12.077 -0.351 1.00 83.19 121 THR A N 1
ATOM 944 C CA . THR A 1 121 ? 20.533 10.754 -0.878 1.00 83.19 121 THR A CA 1
ATOM 945 C C . THR A 1 121 ? 21.113 9.829 0.198 1.00 83.19 121 THR A C 1
ATOM 947 O O . THR A 1 121 ? 21.182 8.617 -0.012 1.00 83.19 121 THR A O 1
ATOM 950 N N . VAL A 1 122 ? 21.484 10.371 1.364 1.00 85.06 122 VAL A N 1
ATOM 951 C CA . VAL A 1 122 ? 22.054 9.615 2.485 1.00 85.06 122 VAL A CA 1
ATOM 952 C C . VAL A 1 122 ? 20.944 9.148 3.427 1.00 85.06 122 VAL A C 1
ATOM 954 O O . VAL A 1 122 ? 20.241 9.954 4.039 1.00 85.06 122 VAL A O 1
ATOM 957 N N . ILE A 1 123 ? 20.818 7.828 3.567 1.00 86.19 123 ILE A N 1
ATOM 958 C CA . ILE A 1 123 ? 19.867 7.159 4.463 1.00 86.19 123 ILE A CA 1
ATOM 959 C C . ILE A 1 123 ? 20.528 6.961 5.836 1.00 86.19 123 ILE A C 1
ATOM 961 O O . ILE A 1 123 ? 21.567 6.311 5.941 1.00 86.19 123 ILE A O 1
ATOM 965 N N . ILE A 1 124 ? 19.930 7.527 6.887 1.00 88.62 124 ILE A N 1
ATOM 966 C CA . ILE A 1 124 ? 20.340 7.366 8.294 1.00 88.62 124 ILE A CA 1
ATOM 967 C C . ILE A 1 124 ? 19.589 6.198 8.943 1.00 88.62 124 ILE A C 1
ATOM 969 O O . ILE A 1 124 ? 20.177 5.435 9.708 1.00 88.62 124 ILE A O 1
ATOM 973 N N . GLN A 1 125 ? 18.295 6.071 8.651 1.00 88.06 125 GLN A N 1
ATOM 974 C CA . GLN A 1 125 ? 17.436 4.994 9.134 1.00 88.06 125 GLN A CA 1
ATOM 975 C C . GLN A 1 125 ? 16.513 4.561 8.002 1.00 88.06 125 GLN A C 1
ATOM 977 O O . GLN A 1 125 ? 15.891 5.408 7.366 1.00 88.06 125 GLN A O 1
ATOM 982 N N . GLU A 1 126 ? 16.442 3.255 7.772 1.00 84.94 126 GLU A N 1
ATOM 983 C CA . GLU A 1 126 ? 15.595 2.649 6.747 1.00 84.94 126 GLU A CA 1
ATOM 984 C C . GLU A 1 126 ? 14.105 2.811 7.078 1.00 84.94 126 GLU A C 1
ATOM 986 O O . GLU A 1 126 ? 13.711 2.950 8.241 1.00 84.94 126 GLU A O 1
ATOM 991 N N . LEU A 1 127 ? 13.288 2.769 6.030 1.00 87.38 127 LEU A N 1
ATOM 992 C CA . LEU A 1 127 ? 11.834 2.792 6.104 1.00 87.38 127 LEU A CA 1
ATOM 993 C C . LEU A 1 127 ? 11.301 1.629 6.970 1.00 87.38 127 LEU A C 1
ATOM 995 O O . LEU A 1 127 ? 11.784 0.500 6.873 1.00 87.38 127 LEU A O 1
ATOM 999 N N . GLY A 1 128 ? 10.301 1.883 7.815 1.00 90.50 128 GLY A N 1
ATOM 1000 C CA . GLY A 1 128 ? 9.656 0.861 8.651 1.00 90.50 128 GLY A CA 1
ATOM 1001 C C . GLY A 1 128 ? 10.438 0.445 9.904 1.00 90.50 128 GLY A C 1
ATOM 1002 O O . GLY A 1 128 ? 10.060 -0.503 10.599 1.00 90.50 128 GLY A O 1
ATOM 1003 N N . HIS A 1 129 ? 11.558 1.109 10.206 1.00 90.69 129 HIS A N 1
ATOM 1004 C CA . HIS A 1 129 ? 12.433 0.729 11.317 1.00 90.69 129 HIS A CA 1
ATOM 1005 C C . HIS A 1 129 ? 11.698 0.644 12.665 1.00 90.69 129 HIS A C 1
ATOM 1007 O O . HIS A 1 129 ? 11.923 -0.295 13.434 1.00 90.69 129 HIS A O 1
ATOM 1013 N N . GLU A 1 130 ? 10.806 1.593 12.969 1.00 91.56 130 GLU A N 1
ATOM 1014 C CA . GLU A 1 130 ? 10.107 1.639 14.260 1.00 91.56 130 GLU A CA 1
ATOM 1015 C C . GLU A 1 130 ? 9.148 0.459 14.471 1.00 91.56 130 GLU A C 1
ATOM 1017 O O . GLU A 1 130 ? 8.931 0.016 15.612 1.00 91.56 130 GLU A O 1
ATOM 1022 N N . GLU A 1 131 ? 8.564 -0.042 13.388 1.00 95.69 131 GLU A N 1
ATOM 1023 C CA . GLU A 1 131 ? 7.688 -1.201 13.354 1.00 95.69 131 GLU A CA 1
ATOM 1024 C C . GLU A 1 131 ? 8.499 -2.465 13.619 1.00 95.69 131 GLU A C 1
ATOM 1026 O O . GLU A 1 131 ? 8.177 -3.216 14.544 1.00 95.69 131 GLU A O 1
ATOM 1031 N N . PHE A 1 132 ? 9.598 -2.681 12.889 1.00 95.31 132 PHE A N 1
ATOM 1032 C CA . PHE A 1 132 ? 10.406 -3.899 13.024 1.00 95.31 132 PHE A CA 1
ATOM 1033 C C . PHE A 1 132 ? 11.026 -4.070 14.416 1.00 95.31 132 PHE A C 1
ATOM 1035 O O . PHE A 1 132 ? 11.151 -5.206 14.889 1.00 95.31 132 PHE A O 1
ATOM 1042 N N . LEU A 1 133 ? 11.305 -2.980 15.144 1.00 95.88 133 LEU A N 1
ATOM 1043 C CA . LEU A 1 133 ? 11.716 -3.043 16.558 1.00 95.88 133 LEU A CA 1
ATOM 1044 C C . LEU A 1 133 ? 10.695 -3.773 17.451 1.00 95.88 133 LEU A C 1
ATOM 1046 O O . LEU A 1 133 ? 11.059 -4.329 18.490 1.00 95.88 133 LEU A O 1
ATOM 1050 N N . LYS A 1 134 ? 9.419 -3.804 17.053 1.00 97.62 134 LYS A N 1
ATOM 1051 C CA . LYS A 1 134 ? 8.328 -4.457 17.791 1.00 97.62 134 LYS A CA 1
ATOM 1052 C C . LYS A 1 134 ? 8.084 -5.902 17.350 1.00 97.62 134 LYS A C 1
ATOM 1054 O O . LYS A 1 134 ? 7.288 -6.587 17.995 1.00 97.62 134 LYS A O 1
ATOM 1059 N N . SER A 1 135 ? 8.787 -6.409 16.327 1.00 98.12 135 SER A N 1
ATOM 1060 C CA . SER A 1 135 ? 8.534 -7.741 15.752 1.00 98.12 135 SER A CA 1
ATOM 1061 C C . SER A 1 135 ? 8.536 -8.854 16.797 1.00 98.12 135 SER A C 1
ATOM 1063 O O . SER A 1 135 ? 7.604 -9.654 16.845 1.00 98.12 135 SER A O 1
ATOM 1065 N N . LYS A 1 136 ? 9.545 -8.883 17.676 1.00 98.44 136 LYS A N 1
ATOM 1066 C CA . LYS A 1 136 ? 9.667 -9.927 18.704 1.00 98.44 136 LYS A CA 1
ATOM 1067 C C . LYS A 1 136 ? 8.483 -9.928 19.679 1.00 98.44 136 LYS A C 1
ATOM 1069 O O . LYS A 1 136 ? 8.015 -10.990 20.069 1.00 98.44 136 LYS A O 1
ATOM 1074 N N . ALA A 1 137 ? 7.979 -8.752 20.052 1.00 98.56 137 ALA A N 1
ATOM 1075 C CA . ALA A 1 137 ? 6.849 -8.639 20.973 1.00 98.56 137 ALA A CA 1
ATOM 1076 C C . ALA A 1 137 ? 5.541 -9.161 20.351 1.00 98.56 137 ALA A C 1
ATOM 1078 O O . ALA A 1 137 ? 4.740 -9.790 21.044 1.00 98.56 137 ALA A O 1
ATOM 1079 N N . PHE A 1 138 ? 5.333 -8.928 19.049 1.00 98.75 138 PHE A N 1
ATOM 1080 C CA . PHE A 1 138 ? 4.209 -9.508 18.306 1.00 98.75 138 PHE A CA 1
ATOM 1081 C C . PHE A 1 138 ? 4.353 -11.028 18.167 1.00 98.75 138 PHE A C 1
ATOM 1083 O O . PHE A 1 138 ? 3.392 -11.759 18.407 1.00 98.75 138 PHE A O 1
ATOM 1090 N N . GLU A 1 139 ? 5.559 -11.509 17.861 1.00 98.56 139 GLU A N 1
ATOM 1091 C CA . GLU A 1 139 ? 5.857 -12.938 17.729 1.00 98.56 139 GLU A CA 1
ATOM 1092 C C . GLU A 1 139 ? 5.618 -13.701 19.041 1.00 98.56 139 GLU A C 1
ATOM 1094 O O . GLU A 1 139 ? 4.915 -14.711 19.045 1.00 98.56 139 GLU A O 1
ATOM 1099 N N . GLU A 1 140 ? 6.107 -13.187 20.176 1.00 98.56 140 GLU A N 1
ATOM 1100 C CA . GLU A 1 140 ? 5.910 -13.787 21.507 1.00 98.56 140 GLU A CA 1
ATOM 1101 C C . GLU A 1 140 ? 4.427 -13.896 21.905 1.00 98.56 140 GLU A C 1
ATOM 1103 O O . GLU A 1 140 ? 4.057 -14.767 22.697 1.00 98.56 140 GLU A O 1
ATOM 1108 N N . LYS A 1 141 ? 3.565 -13.037 21.350 1.00 98.50 141 LYS A N 1
ATOM 1109 C CA . LYS A 1 141 ? 2.109 -13.069 21.554 1.00 98.50 141 LYS A CA 1
ATOM 1110 C C . LYS A 1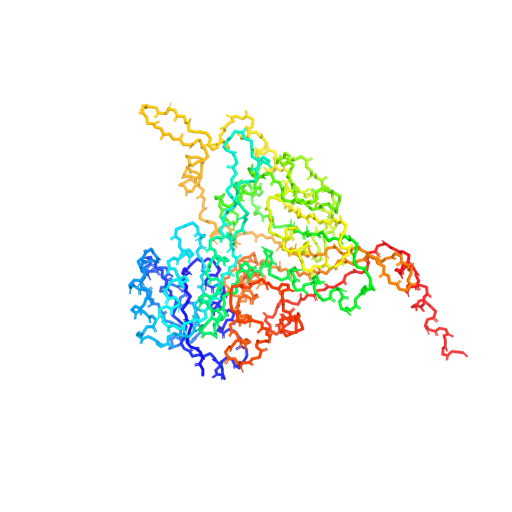 141 ? 1.356 -13.902 20.516 1.00 98.50 141 LYS A C 1
ATOM 1112 O O . LYS A 1 141 ? 0.145 -14.055 20.658 1.00 98.50 141 LYS A O 1
ATOM 1117 N N . GLY A 1 142 ? 2.036 -14.437 19.502 1.00 98.25 142 GLY A N 1
ATOM 1118 C CA . GLY A 1 142 ? 1.392 -15.146 18.395 1.00 98.25 142 GLY A CA 1
ATOM 1119 C C . GLY A 1 142 ? 0.496 -14.231 17.557 1.00 98.25 142 GLY A C 1
ATOM 1120 O O . GLY A 1 142 ? -0.596 -14.630 17.159 1.00 98.25 142 GLY A O 1
ATOM 1121 N N . LEU A 1 143 ? 0.919 -12.982 17.351 1.00 98.75 143 LEU A N 1
ATOM 1122 C CA . LEU A 1 143 ? 0.170 -11.973 16.608 1.00 98.75 143 LEU A CA 1
ATOM 1123 C C . LEU A 1 143 ? 0.852 -11.653 15.281 1.00 98.75 143 LEU A C 1
ATOM 1125 O O . LEU A 1 143 ? 2.076 -11.629 15.172 1.00 98.75 143 LEU A O 1
ATOM 1129 N N . TYR A 1 144 ? 0.026 -11.343 14.290 1.00 98.56 144 TYR A N 1
ATOM 1130 C CA . TYR A 1 144 ? 0.468 -10.760 13.026 1.00 98.56 144 TYR A CA 1
ATOM 1131 C C . TYR A 1 144 ? 0.387 -9.236 13.120 1.00 98.56 144 TYR A C 1
ATOM 1133 O O . TYR A 1 144 ? -0.646 -8.706 13.538 1.00 98.56 144 TYR A O 1
ATOM 1141 N N . ALA A 1 145 ? 1.460 -8.562 12.719 1.00 98.38 145 ALA A N 1
ATOM 1142 C CA . ALA A 1 145 ? 1.489 -7.147 12.384 1.00 98.38 145 ALA A CA 1
ATOM 1143 C C . ALA A 1 145 ? 1.950 -7.010 10.932 1.00 98.38 145 ALA A C 1
ATOM 1145 O O . ALA A 1 145 ? 3.143 -7.052 10.647 1.00 98.38 145 ALA A O 1
ATOM 1146 N N . MET A 1 146 ? 0.989 -6.911 10.020 1.00 97.69 146 MET A N 1
ATOM 1147 C CA . MET A 1 146 ? 1.244 -6.792 8.588 1.00 97.69 146 MET A CA 1
ATOM 1148 C C . MET A 1 146 ? 1.481 -5.322 8.259 1.00 97.69 146 MET A C 1
ATOM 1150 O O . MET A 1 146 ? 0.569 -4.512 8.400 1.00 97.69 146 MET A O 1
ATOM 1154 N N . VAL A 1 147 ? 2.701 -4.971 7.873 1.00 96.31 147 VAL A N 1
ATOM 1155 C CA . VAL A 1 147 ? 3.082 -3.575 7.626 1.00 96.31 147 VAL A CA 1
ATOM 1156 C C . VAL A 1 147 ? 3.275 -3.322 6.138 1.00 96.31 147 VAL A C 1
ATOM 1158 O O . VAL A 1 147 ? 3.700 -4.222 5.414 1.00 96.31 147 VAL A O 1
ATOM 1161 N N . GLY A 1 148 ? 2.937 -2.120 5.671 1.00 94.00 148 GLY A N 1
ATOM 1162 C CA . GLY A 1 148 ? 3.029 -1.769 4.256 1.00 94.00 148 GLY A CA 1
ATOM 1163 C C . GLY A 1 148 ? 2.193 -2.702 3.372 1.00 94.00 148 GLY A C 1
ATOM 1164 O O . GLY A 1 148 ? 2.698 -3.279 2.416 1.00 94.00 148 GLY A O 1
ATOM 1165 N N . CYS A 1 149 ? 0.928 -2.931 3.727 1.00 93.75 149 CYS A N 1
ATOM 1166 C CA . CYS A 1 149 ? 0.088 -3.943 3.085 1.00 93.75 149 CYS A CA 1
ATOM 1167 C C . CYS A 1 149 ? -1.072 -3.314 2.292 1.00 93.75 149 CYS A C 1
ATOM 1169 O O . CYS A 1 149 ? -2.231 -3.643 2.524 1.00 93.75 149 CYS A O 1
ATOM 1171 N N . GLY A 1 150 ? -0.762 -2.378 1.389 1.00 95.31 150 GLY A N 1
ATOM 1172 C CA . GLY A 1 150 ? -1.681 -1.721 0.451 1.00 95.31 150 GLY A CA 1
ATOM 1173 C C . GLY A 1 150 ? -1.568 -2.268 -0.981 1.00 95.31 150 GLY A C 1
ATOM 1174 O O . GLY A 1 150 ? -1.730 -3.468 -1.210 1.00 95.31 150 GLY A O 1
ATOM 1175 N N . VAL A 1 151 ? -1.327 -1.389 -1.963 1.00 94.88 151 VAL A N 1
ATOM 1176 C CA . VAL A 1 151 ? -1.060 -1.789 -3.365 1.00 94.88 151 VAL A CA 1
ATOM 1177 C C . VAL A 1 151 ? 0.443 -1.882 -3.593 1.00 94.88 151 VAL A C 1
ATOM 1179 O O . VAL A 1 151 ? 0.971 -2.966 -3.831 1.00 94.88 151 VAL A O 1
ATOM 1182 N N . GLU A 1 152 ? 1.103 -0.751 -3.387 1.00 93.44 152 GLU A N 1
ATOM 1183 C CA . GLU A 1 152 ? 2.538 -0.570 -3.297 1.00 93.44 152 GLU A CA 1
ATOM 1184 C C . GLU A 1 152 ? 2.794 0.177 -1.982 1.00 93.44 152 GLU A C 1
ATOM 1186 O O . GLU A 1 152 ? 2.338 1.314 -1.840 1.00 93.44 152 GLU A O 1
ATOM 1191 N N . PRO A 1 153 ? 3.505 -0.416 -1.005 1.00 93.31 153 PRO A N 1
ATOM 1192 C CA . PRO A 1 153 ? 3.777 -1.851 -0.886 1.00 93.31 153 PRO A CA 1
ATOM 1193 C C . PRO A 1 153 ? 2.494 -2.652 -0.625 1.00 93.31 153 PRO A C 1
ATOM 1195 O O . PRO A 1 153 ? 1.468 -2.103 -0.217 1.00 93.31 153 PRO A O 1
ATOM 1198 N N . GLY A 1 154 ? 2.535 -3.961 -0.865 1.00 95.44 154 GLY A N 1
ATOM 1199 C CA . GLY A 1 154 ? 1.443 -4.900 -0.626 1.00 95.44 154 GLY A CA 1
ATOM 1200 C C . GLY A 1 154 ? 1.175 -5.821 -1.812 1.00 95.44 154 GLY A C 1
ATOM 1201 O O . GLY A 1 154 ? 1.767 -6.891 -1.953 1.00 95.44 154 GLY A O 1
ATOM 1202 N N . MET A 1 155 ? 0.228 -5.431 -2.662 1.00 97.62 155 MET A N 1
ATOM 1203 C CA . MET A 1 155 ? -0.192 -6.201 -3.836 1.00 97.62 155 MET A CA 1
ATOM 1204 C C . MET A 1 155 ? 0.977 -6.545 -4.772 1.00 97.62 155 MET A C 1
ATOM 1206 O O . MET A 1 155 ? 1.096 -7.696 -5.203 1.00 97.62 155 MET A O 1
ATOM 1210 N N . VAL A 1 156 ? 1.856 -5.581 -5.058 1.00 97.62 156 VAL A N 1
ATOM 1211 C CA . VAL A 1 156 ? 3.016 -5.788 -5.943 1.00 97.62 156 VAL A CA 1
ATOM 1212 C C . VAL A 1 156 ? 4.053 -6.742 -5.342 1.00 97.62 156 VAL A C 1
ATOM 1214 O O . VAL A 1 156 ? 4.680 -7.510 -6.071 1.00 97.62 156 VAL A O 1
ATOM 1217 N N . ASP A 1 157 ? 4.171 -6.793 -4.018 1.00 95.94 157 ASP A N 1
ATOM 1218 C CA . ASP A 1 157 ? 5.056 -7.732 -3.319 1.00 95.94 157 ASP A CA 1
ATOM 1219 C C . ASP A 1 157 ? 4.554 -9.175 -3.446 1.00 95.94 157 ASP A C 1
ATOM 1221 O O . ASP A 1 157 ? 5.325 -10.104 -3.723 1.00 95.94 157 ASP A O 1
ATOM 1225 N N . TYR A 1 158 ? 3.235 -9.376 -3.373 1.00 96.94 158 TYR A N 1
ATOM 1226 C CA . TYR A 1 158 ? 2.627 -10.668 -3.696 1.00 96.94 158 TYR A CA 1
ATOM 1227 C C . TYR A 1 158 ? 2.825 -11.049 -5.169 1.00 96.94 158 TYR A C 1
ATOM 1229 O O . TYR A 1 158 ? 3.042 -12.230 -5.466 1.00 96.94 158 TYR A O 1
ATOM 1237 N N . PHE A 1 159 ? 2.814 -10.084 -6.096 1.00 97.94 159 PHE A N 1
ATOM 1238 C CA . PHE A 1 159 ? 3.150 -10.346 -7.500 1.00 97.94 159 PHE A CA 1
ATOM 1239 C C . PHE A 1 159 ? 4.596 -10.823 -7.666 1.00 97.94 159 PHE A C 1
ATOM 1241 O O . PHE A 1 159 ? 4.823 -11.754 -8.442 1.00 97.94 159 PHE A O 1
ATOM 1248 N N . ALA A 1 160 ? 5.554 -10.273 -6.913 1.00 96.69 160 ALA A N 1
ATOM 1249 C CA . ALA A 1 160 ? 6.950 -10.718 -6.954 1.00 96.69 160 ALA A CA 1
ATOM 1250 C C . ALA A 1 160 ? 7.078 -12.193 -6.544 1.00 96.69 160 ALA A C 1
ATOM 1252 O O . ALA A 1 160 ? 7.665 -13.004 -7.269 1.00 96.69 160 ALA A O 1
ATOM 1253 N N . ARG A 1 161 ? 6.447 -12.580 -5.426 1.00 95.19 161 ARG A N 1
ATOM 1254 C CA . ARG A 1 161 ? 6.422 -13.981 -4.960 1.00 95.19 161 ARG A CA 1
ATOM 1255 C C . ARG A 1 161 ? 5.701 -14.908 -5.936 1.00 95.19 161 ARG A C 1
ATOM 1257 O O . ARG A 1 161 ? 6.110 -16.057 -6.121 1.00 95.19 161 ARG A O 1
ATOM 1264 N N . PHE A 1 162 ? 4.633 -14.432 -6.572 1.00 96.81 162 PHE A N 1
ATOM 1265 C CA . PHE A 1 162 ? 3.900 -15.205 -7.571 1.00 96.81 162 PHE A CA 1
ATOM 1266 C C . PHE A 1 162 ? 4.738 -15.431 -8.834 1.00 96.81 162 PHE A C 1
ATOM 1268 O O . PHE A 1 162 ? 4.814 -16.560 -9.325 1.00 96.81 162 PHE A O 1
ATOM 1275 N N . ALA A 1 163 ? 5.428 -14.397 -9.317 1.00 97.25 163 ALA A N 1
ATOM 1276 C CA . ALA A 1 163 ? 6.327 -14.493 -10.459 1.00 97.25 163 ALA A CA 1
ATOM 1277 C C . ALA A 1 163 ? 7.468 -15.487 -10.206 1.00 97.25 163 ALA A C 1
ATOM 1279 O O . ALA A 1 163 ? 7.716 -16.344 -11.059 1.00 97.25 163 ALA A O 1
ATOM 1280 N N . GLU A 1 164 ? 8.101 -15.428 -9.026 1.00 94.81 164 GLU A N 1
ATOM 1281 C CA . GLU A 1 164 ? 9.191 -16.338 -8.640 1.00 94.81 164 GLU A CA 1
ATOM 1282 C C . GLU A 1 164 ? 8.739 -17.801 -8.715 1.00 94.81 164 GLU A C 1
ATOM 1284 O O . GLU A 1 164 ? 9.462 -18.665 -9.201 1.00 94.81 164 GLU A O 1
ATOM 1289 N N . LYS A 1 165 ? 7.512 -18.086 -8.271 1.00 94.00 165 LYS A N 1
ATOM 1290 C CA . LYS A 1 165 ? 6.992 -19.454 -8.196 1.00 94.00 165 LYS A CA 1
ATOM 1291 C C . LYS A 1 165 ? 6.448 -19.984 -9.524 1.00 94.00 165 LYS A C 1
ATOM 1293 O O . LYS A 1 165 ? 6.492 -21.194 -9.754 1.00 94.00 165 LYS A O 1
ATOM 1298 N N . HIS A 1 166 ? 5.882 -19.120 -10.366 1.00 95.81 166 HIS A N 1
ATOM 1299 C CA . HIS A 1 166 ? 5.068 -19.553 -11.508 1.00 95.81 166 HIS A CA 1
ATOM 1300 C C . HIS A 1 166 ? 5.625 -19.161 -12.878 1.00 95.81 166 HIS A C 1
ATOM 1302 O O . HIS A 1 166 ? 5.302 -19.827 -13.867 1.00 95.81 166 HIS A O 1
ATOM 1308 N N . PHE A 1 167 ? 6.458 -18.124 -12.971 1.00 96.81 167 PHE A N 1
ATOM 1309 C CA . PHE A 1 167 ? 6.911 -17.595 -14.260 1.00 96.81 167 PHE A CA 1
ATOM 1310 C C . PHE A 1 167 ? 8.412 -17.716 -14.505 1.00 96.81 167 PHE A C 1
ATOM 1312 O O . PHE A 1 167 ? 8.812 -17.817 -15.666 1.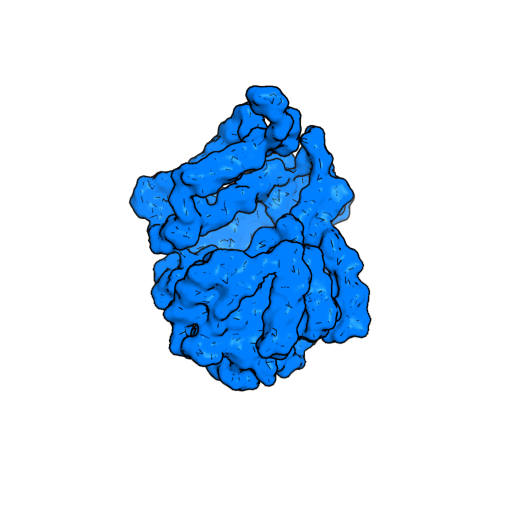00 96.81 167 PHE A O 1
ATOM 1319 N N . PHE A 1 168 ? 9.236 -17.786 -13.469 1.00 97.62 168 PHE A N 1
ATOM 1320 C CA . PHE A 1 168 ? 10.686 -17.737 -13.633 1.00 97.62 168 PHE A CA 1
ATOM 1321 C C . PHE A 1 168 ? 11.376 -18.935 -12.996 1.00 97.62 168 PHE A C 1
ATOM 1323 O O . PHE A 1 168 ? 10.899 -19.490 -12.011 1.00 97.62 168 PHE A O 1
ATOM 1330 N N . ASP A 1 169 ? 12.492 -19.345 -13.592 1.00 97.25 169 ASP A N 1
ATOM 1331 C CA . ASP A 1 169 ? 13.463 -20.208 -12.915 1.00 97.25 169 ASP A CA 1
ATOM 1332 C C . ASP A 1 169 ? 14.441 -19.346 -12.091 1.00 97.25 169 ASP A C 1
ATOM 1334 O O . ASP A 1 169 ? 14.897 -19.763 -11.029 1.00 97.25 169 ASP A O 1
ATOM 1338 N N . GLU A 1 170 ? 14.728 -18.130 -12.570 1.00 96.56 170 GLU A N 1
ATOM 1339 C CA . GLU A 1 170 ? 15.544 -17.110 -11.906 1.00 96.56 170 GLU A CA 1
ATOM 1340 C C . GLU A 1 170 ? 14.982 -15.719 -12.236 1.00 96.56 170 GLU A C 1
ATOM 1342 O O . GLU A 1 170 ? 14.756 -15.407 -13.409 1.00 96.56 170 GLU A O 1
ATOM 1347 N N . ILE A 1 171 ? 14.747 -14.895 -11.211 1.00 97.69 171 ILE A N 1
ATOM 1348 C CA . ILE A 1 171 ? 14.405 -13.475 -11.365 1.00 97.69 171 ILE A CA 1
ATOM 1349 C C . ILE A 1 171 ? 15.696 -12.663 -11.301 1.00 97.69 171 ILE A C 1
ATOM 1351 O O . ILE A 1 171 ? 16.500 -12.844 -10.391 1.00 97.69 171 ILE A O 1
ATOM 1355 N N . GLU A 1 172 ? 15.870 -11.751 -12.253 1.00 98.19 172 GLU A N 1
ATOM 1356 C CA . GLU A 1 172 ? 17.046 -10.890 -12.357 1.00 98.19 172 GLU A CA 1
ATOM 1357 C C . GLU A 1 172 ? 16.716 -9.432 -12.014 1.00 98.19 172 GLU A C 1
ATOM 1359 O O . GLU A 1 172 ? 17.500 -8.793 -11.318 1.00 98.19 172 GLU A O 1
ATOM 1364 N N . GLU A 1 173 ? 15.574 -8.892 -12.445 1.00 98.50 173 GLU A N 1
ATOM 1365 C CA . GLU A 1 173 ? 15.196 -7.499 -12.163 1.00 98.50 173 GLU A CA 1
ATOM 1366 C C . GLU A 1 173 ? 13.705 -7.371 -11.804 1.00 98.50 173 GLU A C 1
ATOM 1368 O O . GLU A 1 173 ? 12.861 -8.115 -12.317 1.00 98.50 173 GLU A O 1
ATOM 1373 N N . LEU A 1 174 ? 13.389 -6.432 -10.905 1.00 98.44 174 LEU A N 1
ATOM 1374 C CA . LEU A 1 174 ? 12.035 -6.148 -10.420 1.00 98.44 174 LEU A CA 1
ATOM 1375 C C . LEU A 1 174 ? 11.738 -4.649 -10.453 1.00 98.44 174 LEU A C 1
ATOM 1377 O O . LEU A 1 174 ? 12.421 -3.847 -9.824 1.00 98.44 174 LEU A O 1
ATOM 1381 N N . HIS A 1 175 ? 10.693 -4.268 -11.173 1.00 98.38 175 HIS A N 1
ATOM 1382 C CA . HIS A 1 175 ? 10.421 -2.879 -11.515 1.00 98.38 175 HIS A CA 1
ATOM 1383 C C . HIS A 1 175 ? 8.955 -2.542 -11.261 1.00 98.38 175 HIS A C 1
ATOM 1385 O O . HIS A 1 175 ? 8.081 -2.922 -12.044 1.00 98.38 175 HIS A O 1
ATOM 1391 N N . VAL A 1 176 ? 8.660 -1.828 -10.176 1.00 98.44 176 VAL A N 1
ATOM 1392 C CA . VAL A 1 176 ? 7.283 -1.408 -9.874 1.00 98.44 176 VAL A CA 1
ATOM 1393 C C . VAL A 1 176 ? 6.913 -0.213 -10.744 1.00 98.44 176 VAL A C 1
ATOM 1395 O O . VAL A 1 176 ? 7.659 0.767 -10.814 1.00 98.44 176 VAL A O 1
ATOM 1398 N N . ARG A 1 177 ? 5.781 -0.306 -11.439 1.00 97.88 177 ARG A N 1
ATOM 1399 C CA . ARG A 1 177 ? 5.253 0.725 -12.335 1.00 97.88 177 ARG A CA 1
ATOM 1400 C C . ARG A 1 177 ? 3.829 1.048 -11.935 1.00 97.88 177 ARG A C 1
ATOM 1402 O O . ARG A 1 177 ? 2.920 0.267 -12.229 1.00 97.88 177 ARG A O 1
ATOM 1409 N N . ASP A 1 178 ? 3.682 2.201 -11.298 1.00 95.75 178 ASP A N 1
ATOM 1410 C CA . ASP A 1 178 ? 2.402 2.798 -10.942 1.00 95.75 178 ASP A CA 1
ATOM 1411 C C . ASP A 1 178 ? 2.114 3.979 -11.877 1.00 95.75 178 ASP A C 1
ATOM 1413 O O . ASP A 1 178 ? 2.965 4.824 -12.169 1.00 95.75 178 ASP A O 1
ATOM 1417 N N . GLY A 1 179 ? 0.907 4.050 -12.410 1.00 94.31 179 GLY A N 1
ATOM 1418 C CA . GLY A 1 179 ? 0.495 5.221 -13.154 1.00 94.31 179 GLY A CA 1
ATOM 1419 C C . GLY A 1 179 ? -0.971 5.213 -13.518 1.00 94.31 179 GLY A C 1
ATOM 1420 O O . GLY A 1 179 ? -1.701 4.235 -13.377 1.00 94.31 179 GLY A O 1
ATOM 1421 N N . SER A 1 180 ? -1.420 6.353 -14.028 1.00 93.88 180 SER A N 1
ATOM 1422 C CA . SER A 1 180 ? -2.829 6.554 -14.314 1.00 93.88 180 SER A CA 1
ATOM 1423 C C . SER A 1 180 ? -3.059 7.503 -15.484 1.00 93.88 180 SER A C 1
ATOM 1425 O O . SER A 1 180 ? -2.267 8.407 -15.774 1.00 93.88 180 SER A O 1
ATOM 1427 N N . ASN A 1 181 ? -4.214 7.348 -16.129 1.00 93.38 181 ASN A N 1
ATOM 1428 C CA . ASN A 1 181 ? -4.783 8.384 -16.991 1.00 93.38 181 ASN A CA 1
ATOM 1429 C C . ASN A 1 181 ? -5.869 9.188 -16.257 1.00 93.38 181 ASN A C 1
ATOM 1431 O O . ASN A 1 181 ? -6.701 9.818 -16.906 1.00 93.38 181 ASN A O 1
ATOM 1435 N N . LEU A 1 182 ? -5.853 9.176 -14.916 1.00 91.44 182 LEU A N 1
ATOM 1436 C CA . LEU A 1 182 ? -6.767 9.962 -14.096 1.00 91.44 182 LEU A CA 1
ATOM 1437 C C . LEU A 1 182 ? -6.550 11.444 -14.359 1.00 91.44 182 LEU A C 1
ATOM 1439 O O . LEU A 1 182 ? -5.438 11.958 -14.218 1.00 91.44 182 LEU A O 1
ATOM 1443 N N . ARG A 1 183 ? -7.612 12.141 -14.745 1.00 89.88 183 ARG A N 1
ATOM 1444 C CA . ARG A 1 183 ? -7.573 13.582 -14.989 1.00 89.88 183 ARG A CA 1
ATOM 1445 C C . ARG A 1 183 ? -8.793 14.245 -14.388 1.00 89.88 183 ARG A C 1
ATOM 1447 O O . ARG A 1 183 ? -9.896 13.699 -14.409 1.00 89.88 183 ARG A O 1
ATOM 1454 N N . HIS A 1 184 ? -8.584 15.445 -13.868 1.00 89.50 184 HIS A N 1
ATOM 1455 C CA . HIS A 1 184 ? -9.692 16.298 -13.490 1.00 89.50 184 HIS A CA 1
ATOM 1456 C C . HIS A 1 184 ? -10.385 16.831 -14.758 1.00 89.50 184 HIS A C 1
ATOM 1458 O O . HIS A 1 184 ? -9.686 17.203 -15.704 1.00 89.50 184 HIS A O 1
ATOM 1464 N N . PRO A 1 185 ? -11.727 16.929 -14.806 1.00 86.88 185 PRO A N 1
ATOM 1465 C CA . PRO A 1 185 ? -12.448 17.380 -15.998 1.00 86.88 185 PRO A CA 1
ATOM 1466 C C . PRO A 1 185 ? -12.060 18.780 -16.501 1.00 86.88 185 PRO A C 1
ATOM 1468 O O . PRO A 1 185 ? -12.250 19.081 -17.678 1.00 86.88 185 PRO A O 1
ATOM 1471 N N . THR A 1 186 ? -11.520 19.644 -15.632 1.00 85.88 186 THR A N 1
ATOM 1472 C CA . THR A 1 186 ? -11.039 20.993 -16.000 1.00 85.88 186 THR A CA 1
ATOM 1473 C C . THR A 1 186 ? -9.594 21.011 -16.507 1.00 85.88 186 THR A C 1
ATOM 1475 O O . THR A 1 186 ? -9.139 22.055 -16.967 1.00 85.88 186 THR A O 1
ATOM 1478 N N . ASN A 1 187 ? -8.877 19.880 -16.456 1.00 79.69 187 ASN A N 1
ATOM 1479 C CA . ASN A 1 187 ? -7.433 19.765 -16.707 1.00 79.69 187 ASN A CA 1
ATOM 1480 C C . ASN A 1 187 ? -6.553 20.630 -15.782 1.00 79.69 187 ASN A C 1
ATOM 1482 O O . ASN A 1 187 ? -5.419 20.951 -16.128 1.00 79.69 187 ASN A O 1
ATOM 1486 N N . GLU A 1 188 ? -7.059 21.019 -14.611 1.00 81.06 188 GLU A N 1
ATOM 1487 C CA . GLU A 1 188 ? -6.256 21.678 -13.580 1.00 81.06 188 GLU A CA 1
ATOM 1488 C C . GLU A 1 188 ? -5.348 20.676 -12.854 1.00 81.06 188 GLU A C 1
ATOM 1490 O O . GLU A 1 188 ? -5.686 19.499 -12.700 1.00 81.06 188 GLU A O 1
ATOM 1495 N N . LEU A 1 189 ? -4.205 21.167 -12.366 1.00 78.75 189 LEU A N 1
ATOM 1496 C CA . LEU A 1 189 ? -3.331 20.410 -11.479 1.00 78.75 189 LEU A CA 1
ATOM 1497 C C . LEU A 1 189 ? -4.004 20.278 -10.109 1.00 78.75 189 LEU A C 1
ATOM 1499 O O . LEU A 1 189 ? -4.152 21.267 -9.390 1.00 78.75 189 LEU A O 1
ATOM 1503 N N . VAL A 1 190 ? -4.409 19.062 -9.754 1.00 79.81 190 VAL A N 1
ATOM 1504 C CA . VAL A 1 190 ? -5.116 18.774 -8.502 1.00 79.81 190 VAL A CA 1
ATOM 1505 C C . VAL A 1 190 ? -4.497 17.583 -7.785 1.00 79.81 190 VAL A C 1
ATOM 1507 O O . VAL A 1 190 ? -3.972 16.664 -8.411 1.00 79.81 190 VAL A O 1
ATOM 1510 N N . PHE A 1 191 ? -4.612 17.577 -6.459 1.00 75.88 191 PHE A N 1
ATOM 1511 C CA . PHE A 1 191 ? -4.203 16.452 -5.630 1.00 75.88 191 PHE A CA 1
ATOM 1512 C C . PHE A 1 191 ? -5.412 15.553 -5.365 1.00 75.88 191 PHE A C 1
ATOM 1514 O O . PHE A 1 191 ? -6.286 15.880 -4.564 1.00 75.88 191 PHE A O 1
ATOM 1521 N N . GLY A 1 192 ? -5.470 14.411 -6.054 1.00 71.62 192 GLY A N 1
ATOM 1522 C CA . GLY A 1 192 ? -6.469 13.368 -5.788 1.00 71.62 192 GLY A CA 1
ATOM 1523 C C . GLY A 1 192 ? -6.211 12.575 -4.501 1.00 71.62 192 GLY A C 1
ATOM 1524 O O . GLY A 1 192 ? -7.046 11.766 -4.105 1.00 71.62 192 GLY A O 1
ATOM 1525 N N . PHE A 1 193 ? -5.063 12.801 -3.855 1.00 74.38 193 PHE A N 1
ATOM 1526 C CA . PHE A 1 193 ? -4.613 12.115 -2.646 1.00 74.38 193 PHE A CA 1
ATOM 1527 C C . PHE A 1 193 ? -3.844 13.067 -1.708 1.00 74.38 193 PHE A C 1
ATOM 1529 O O . PHE A 1 193 ? -3.880 14.285 -1.888 1.00 74.38 193 PHE A O 1
ATOM 1536 N N . SER A 1 194 ? -3.216 12.522 -0.660 1.00 76.88 194 SER A N 1
ATOM 1537 C CA . SER A 1 194 ? -2.478 13.284 0.358 1.00 76.88 194 SER A CA 1
ATOM 1538 C C . SER A 1 194 ? -1.389 14.167 -0.256 1.00 76.88 194 SER A C 1
ATOM 1540 O O . SER A 1 194 ? -0.365 13.662 -0.701 1.00 76.88 194 SER A O 1
ATOM 1542 N N . VAL A 1 195 ? -1.585 15.490 -0.196 1.00 77.62 195 VAL A N 1
ATOM 1543 C CA . VAL A 1 195 ? -0.612 16.492 -0.668 1.00 77.62 195 VAL A CA 1
ATOM 1544 C C . VAL A 1 195 ? 0.753 16.289 -0.015 1.00 77.62 195 VAL A C 1
ATOM 1546 O O . VAL A 1 195 ? 1.772 16.327 -0.694 1.00 77.62 195 VAL A O 1
ATOM 1549 N N . ALA A 1 196 ? 0.776 16.075 1.304 1.00 76.44 196 ALA A N 1
ATOM 1550 C CA . ALA A 1 196 ? 2.013 15.898 2.057 1.00 76.44 196 ALA A CA 1
ATOM 1551 C C . ALA A 1 196 ? 2.809 14.698 1.532 1.00 76.44 196 ALA A C 1
ATOM 1553 O O . ALA A 1 196 ? 3.989 14.837 1.227 1.00 76.44 196 ALA A O 1
ATOM 1554 N N . THR A 1 197 ? 2.135 13.560 1.359 1.00 77.31 197 THR A N 1
ATOM 1555 C CA . THR A 1 197 ? 2.734 12.323 0.849 1.00 77.31 197 THR A CA 1
ATOM 1556 C C . THR A 1 197 ? 3.244 12.514 -0.578 1.00 77.31 197 THR A C 1
ATOM 1558 O O . THR A 1 197 ? 4.425 12.288 -0.816 1.00 77.31 197 THR A O 1
ATOM 1561 N N . THR A 1 198 ? 2.419 13.061 -1.486 1.00 79.62 198 THR A N 1
ATOM 1562 C CA . THR A 1 198 ? 2.835 13.335 -2.876 1.00 79.62 198 THR A CA 1
ATOM 1563 C C . THR A 1 198 ? 4.100 14.189 -2.933 1.00 79.62 198 THR A C 1
ATOM 1565 O O . THR A 1 198 ? 4.999 13.952 -3.740 1.00 79.62 198 THR A O 1
ATOM 1568 N N . LEU A 1 199 ? 4.154 15.239 -2.105 1.00 78.94 199 LEU A N 1
ATOM 1569 C CA . LEU A 1 199 ? 5.309 16.121 -2.069 1.00 78.94 199 LEU A CA 1
ATOM 1570 C C . LEU A 1 199 ? 6.523 15.360 -1.546 1.00 78.94 199 LEU A C 1
ATOM 1572 O O . LEU A 1 199 ? 7.532 15.348 -2.238 1.00 78.94 199 LEU A O 1
ATOM 1576 N N . MET A 1 200 ? 6.424 14.697 -0.391 1.00 75.06 200 MET A N 1
ATOM 1577 C CA . MET A 1 200 ? 7.537 13.962 0.222 1.00 75.06 200 MET A CA 1
ATOM 1578 C C . MET A 1 200 ? 8.138 12.896 -0.706 1.00 75.06 200 MET A C 1
ATOM 1580 O O . MET A 1 200 ? 9.358 12.877 -0.866 1.00 75.06 200 MET A O 1
ATOM 1584 N N . GLU A 1 201 ? 7.317 12.125 -1.422 1.00 76.12 201 GLU A N 1
ATOM 1585 C CA . GLU A 1 201 ? 7.768 11.157 -2.440 1.00 76.12 201 GLU A CA 1
ATOM 1586 C C . GLU A 1 201 ? 8.644 11.811 -3.527 1.00 76.12 201 GLU A C 1
ATOM 1588 O O . GLU A 1 201 ? 9.626 11.234 -3.993 1.00 76.12 201 GLU A O 1
ATOM 1593 N N . CYS A 1 202 ? 8.331 13.055 -3.905 1.00 72.69 202 CYS A N 1
ATOM 1594 C CA . CYS A 1 202 ? 9.089 13.833 -4.889 1.00 72.69 202 CYS A CA 1
ATOM 1595 C C . CYS A 1 202 ? 10.308 14.565 -4.300 1.00 72.69 202 CYS A C 1
ATOM 1597 O O . CYS A 1 202 ? 11.143 15.082 -5.054 1.00 72.69 202 CYS A O 1
ATOM 1599 N N . LEU A 1 203 ? 10.393 14.671 -2.972 1.00 72.50 203 LEU A N 1
ATOM 1600 C CA . LEU A 1 203 ? 11.496 15.312 -2.249 1.00 72.50 203 LEU A CA 1
ATOM 1601 C C . LEU A 1 203 ? 12.624 14.355 -1.946 1.00 72.50 203 LEU A C 1
ATOM 1603 O O . LEU A 1 203 ? 13.792 14.758 -1.949 1.00 72.50 203 LEU A O 1
ATOM 1607 N N . TYR A 1 204 ? 12.263 13.120 -1.635 1.00 75.06 204 TYR A N 1
ATOM 1608 C CA . TYR A 1 204 ? 13.204 12.100 -1.250 1.00 75.06 204 TYR A CA 1
ATOM 1609 C C . TYR A 1 204 ? 13.745 11.404 -2.490 1.00 75.06 204 TYR A C 1
ATOM 1611 O O . TYR A 1 204 ? 13.062 11.211 -3.497 1.00 75.06 204 TYR A O 1
ATOM 1619 N N . GLY A 1 205 ? 15.051 11.138 -2.467 1.00 81.00 205 GLY A N 1
ATOM 1620 C CA . GLY A 1 205 ? 15.677 10.422 -3.564 1.00 81.00 205 GLY A CA 1
ATOM 1621 C C . GLY A 1 205 ? 15.081 9.017 -3.637 1.00 81.00 205 GLY A C 1
ATOM 1622 O O . GLY A 1 205 ? 14.816 8.428 -2.585 1.00 81.00 205 GLY A O 1
ATOM 1623 N N . PRO A 1 206 ? 14.897 8.439 -4.835 1.00 90.19 206 PRO A N 1
ATOM 1624 C CA . PRO A 1 206 ? 14.354 7.095 -4.945 1.00 90.19 206 PRO A CA 1
ATOM 1625 C C . PRO A 1 206 ? 15.195 6.089 -4.171 1.00 90.19 206 PRO A C 1
ATOM 1627 O O . PRO A 1 206 ? 16.413 6.256 -4.066 1.00 90.19 206 PRO A O 1
ATOM 1630 N N . HIS A 1 207 ? 14.563 5.038 -3.657 1.00 91.12 207 HIS A N 1
ATOM 1631 C CA . HIS A 1 207 ? 15.294 3.836 -3.279 1.00 91.12 207 HIS A CA 1
ATOM 1632 C C . HIS A 1 207 ? 15.551 3.016 -4.532 1.00 91.12 207 HIS A C 1
ATOM 1634 O O . HIS A 1 207 ? 14.652 2.773 -5.335 1.00 91.12 207 HIS A O 1
ATOM 1640 N N . LEU A 1 208 ? 16.803 2.625 -4.712 1.00 94.00 208 LEU A N 1
ATOM 1641 C CA . LEU A 1 208 ? 17.255 1.815 -5.827 1.00 94.00 208 LEU A CA 1
ATOM 1642 C C . LEU A 1 208 ? 18.066 0.662 -5.265 1.00 94.00 208 LEU A C 1
ATOM 1644 O O . LEU A 1 208 ? 18.836 0.837 -4.318 1.00 94.00 208 LEU A O 1
ATOM 1648 N N . TYR A 1 209 ? 17.919 -0.500 -5.881 1.00 96.06 209 TYR A N 1
ATOM 1649 C CA . TYR A 1 209 ? 18.747 -1.653 -5.588 1.00 96.06 209 TYR A CA 1
ATOM 1650 C C . TYR A 1 209 ? 19.594 -2.009 -6.803 1.00 96.06 209 TYR A C 1
ATOM 1652 O O . TYR A 1 209 ? 19.088 -2.097 -7.923 1.00 96.06 209 TYR A O 1
ATOM 1660 N N . ASP A 1 210 ? 20.877 -2.246 -6.560 1.00 96.31 210 ASP A N 1
ATOM 1661 C CA . ASP A 1 210 ? 21.797 -2.870 -7.503 1.00 96.31 210 ASP A CA 1
ATOM 1662 C C . ASP A 1 210 ? 22.668 -3.869 -6.737 1.00 96.31 210 ASP A C 1
ATOM 1664 O O . ASP A 1 210 ? 23.184 -3.553 -5.666 1.00 96.31 210 ASP A O 1
ATOM 1668 N N . TYR A 1 211 ? 22.844 -5.073 -7.271 1.00 94.50 211 TYR A N 1
ATOM 1669 C CA . TYR A 1 211 ? 23.555 -6.154 -6.586 1.00 94.50 211 TYR A CA 1
ATOM 1670 C C . TYR A 1 211 ? 24.996 -5.798 -6.190 1.00 94.50 211 TYR A C 1
ATOM 1672 O O . TYR A 1 211 ? 25.471 -6.246 -5.146 1.00 94.50 211 TYR A O 1
ATOM 1680 N N . GLU A 1 212 ? 25.700 -4.983 -6.982 1.00 94.56 212 GLU A N 1
ATOM 1681 C CA . GLU A 1 212 ? 27.075 -4.577 -6.664 1.00 94.56 212 GLU A CA 1
ATOM 1682 C C . GLU A 1 212 ? 27.126 -3.435 -5.642 1.00 94.56 212 GLU A C 1
ATOM 1684 O O . GLU A 1 212 ? 28.083 -3.341 -4.869 1.00 94.56 212 GLU A O 1
ATOM 1689 N N . LYS A 1 213 ? 26.114 -2.559 -5.631 1.00 91.94 213 LYS A N 1
ATOM 1690 C CA . LYS A 1 213 ? 26.077 -1.355 -4.777 1.00 91.94 213 LYS A CA 1
ATOM 1691 C C . LYS A 1 213 ? 25.271 -1.531 -3.493 1.00 91.94 213 LYS A C 1
ATOM 1693 O O . LYS A 1 213 ? 25.428 -0.729 -2.576 1.00 91.94 213 LYS A O 1
ATOM 1698 N N . GLY A 1 214 ? 24.422 -2.551 -3.425 1.00 92.38 214 GLY A N 1
ATOM 1699 C CA . GLY A 1 214 ? 23.363 -2.647 -2.431 1.00 92.38 214 GLY A CA 1
ATOM 1700 C C . GLY A 1 214 ? 22.280 -1.591 -2.660 1.00 92.38 214 GLY A C 1
ATOM 1701 O O . GLY A 1 214 ? 22.012 -1.176 -3.790 1.00 92.38 214 GLY A O 1
ATOM 1702 N N . ILE A 1 215 ? 21.651 -1.161 -1.569 1.00 90.75 215 ILE A N 1
ATOM 1703 C CA . ILE A 1 215 ? 20.636 -0.108 -1.584 1.00 90.75 215 ILE A CA 1
ATOM 1704 C C . ILE A 1 215 ? 21.314 1.254 -1.667 1.00 90.75 215 ILE A C 1
ATOM 1706 O O . ILE A 1 215 ? 22.241 1.551 -0.913 1.00 90.75 215 ILE A O 1
ATOM 1710 N N . TYR A 1 216 ? 20.843 2.089 -2.584 1.00 90.44 216 TYR A N 1
ATOM 1711 C CA . TYR A 1 216 ? 21.328 3.451 -2.757 1.00 90.44 216 TYR A CA 1
ATOM 1712 C C . TYR A 1 216 ? 20.197 4.381 -3.192 1.00 90.44 216 TYR A C 1
ATOM 1714 O O . TYR A 1 216 ? 19.082 3.951 -3.488 1.00 90.44 216 TYR A O 1
ATOM 1722 N N . SER A 1 217 ? 20.495 5.678 -3.228 1.00 90.88 217 SER A N 1
ATOM 1723 C CA . SER A 1 217 ? 19.552 6.704 -3.653 1.00 90.88 217 SER A CA 1
ATOM 1724 C C . SER A 1 217 ? 20.135 7.591 -4.751 1.00 90.88 217 SER A C 1
ATOM 1726 O O . SER A 1 217 ? 21.350 7.642 -4.952 1.00 90.88 217 SER A O 1
ATOM 1728 N N . ALA A 1 218 ? 19.261 8.262 -5.498 1.00 89.00 218 ALA A N 1
ATOM 1729 C CA . ALA A 1 218 ? 19.625 9.197 -6.560 1.00 89.00 218 ALA A CA 1
ATOM 1730 C C . ALA A 1 218 ? 18.986 10.567 -6.316 1.00 89.00 218 ALA A C 1
ATOM 1732 O O . ALA A 1 218 ? 18.161 10.735 -5.421 1.00 89.00 218 ALA A O 1
ATOM 1733 N N . GLU A 1 219 ? 19.346 11.565 -7.122 1.00 86.44 219 GLU A N 1
ATOM 1734 C CA . GLU A 1 219 ? 18.690 12.864 -7.020 1.00 86.44 219 GLU A CA 1
ATOM 1735 C C . GLU A 1 219 ? 17.194 12.744 -7.409 1.00 86.44 219 GLU A C 1
ATOM 1737 O O . GLU A 1 219 ? 16.889 12.196 -8.476 1.00 86.44 219 GLU A O 1
ATOM 1742 N N . PRO A 1 220 ? 16.255 13.278 -6.598 1.00 82.50 220 PRO A N 1
ATOM 1743 C CA . PRO A 1 220 ? 14.824 13.210 -6.889 1.00 82.50 220 PRO A CA 1
ATOM 1744 C C . PRO A 1 220 ? 14.474 13.797 -8.259 1.00 82.50 220 PRO A C 1
ATOM 1746 O O . PRO A 1 220 ? 15.021 14.837 -8.647 1.00 82.50 220 PRO A O 1
ATOM 1749 N N . LEU A 1 221 ? 13.519 13.165 -8.951 1.00 80.12 221 LEU A N 1
ATOM 1750 C CA . LEU A 1 221 ? 12.975 13.588 -10.253 1.00 80.12 221 LEU A CA 1
ATOM 1751 C C . LEU A 1 221 ? 13.997 13.639 -11.410 1.00 80.12 221 LEU A C 1
ATOM 1753 O O . LEU A 1 221 ? 13.790 14.365 -12.389 1.00 80.12 221 LEU A O 1
ATOM 1757 N N . THR A 1 222 ? 15.101 12.885 -11.318 1.00 85.94 222 THR A N 1
ATOM 1758 C CA . THR A 1 222 ? 16.129 12.806 -12.380 1.00 85.94 222 THR A CA 1
ATOM 1759 C C . THR A 1 222 ? 16.084 11.519 -13.203 1.00 85.94 222 THR A C 1
ATOM 1761 O O . THR A 1 222 ? 16.494 11.520 -14.364 1.00 85.94 222 THR A O 1
ATOM 1764 N N . LEU A 1 223 ? 15.560 10.430 -12.637 1.00 91.44 223 LEU A N 1
ATOM 1765 C CA . LEU A 1 223 ? 15.457 9.133 -13.300 1.00 91.44 223 LEU A CA 1
ATOM 1766 C C . LEU A 1 223 ? 14.038 8.940 -13.823 1.00 91.44 223 LEU A C 1
ATOM 1768 O O . LEU A 1 223 ? 13.124 8.646 -13.056 1.00 91.44 223 LEU A O 1
ATOM 1772 N N . THR A 1 224 ? 13.863 9.115 -15.131 1.00 90.62 224 THR A N 1
ATOM 1773 C CA . THR A 1 224 ? 12.546 9.047 -15.775 1.00 90.62 224 THR A CA 1
ATOM 1774 C C . THR A 1 224 ? 12.541 8.100 -16.957 1.00 90.62 224 THR A C 1
ATOM 1776 O O . THR A 1 224 ? 13.550 7.992 -17.653 1.00 90.62 224 THR A O 1
ATOM 1779 N N . GLU A 1 225 ? 11.397 7.491 -17.236 1.00 93.69 225 GLU A N 1
ATOM 1780 C CA . GLU A 1 225 ? 11.188 6.667 -18.427 1.00 93.69 225 GLU A CA 1
ATOM 1781 C C . GLU A 1 225 ? 9.759 6.789 -18.955 1.00 93.69 225 GLU A C 1
ATOM 1783 O O . GLU A 1 225 ? 8.887 7.349 -18.293 1.00 93.69 225 GLU A O 1
ATOM 1788 N N . GLU A 1 226 ? 9.526 6.269 -20.155 1.00 94.88 226 GLU A N 1
ATOM 1789 C CA . GLU A 1 226 ? 8.180 6.039 -20.670 1.00 94.88 226 GLU A CA 1
ATOM 1790 C C . GLU A 1 226 ? 7.856 4.550 -20.560 1.00 94.88 226 GLU A C 1
ATOM 1792 O O . GLU A 1 226 ? 8.656 3.708 -20.969 1.00 94.88 226 GLU A O 1
ATOM 1797 N N . PHE A 1 227 ? 6.684 4.229 -20.018 1.00 96.56 227 PHE A N 1
ATOM 1798 C CA . PHE A 1 227 ? 6.207 2.859 -19.873 1.00 96.56 227 PHE A CA 1
ATOM 1799 C C . PHE A 1 227 ? 4.752 2.757 -20.336 1.00 96.56 227 PHE A C 1
ATOM 1801 O O . PHE A 1 227 ? 3.924 3.623 -20.041 1.00 96.56 227 PHE A O 1
ATOM 1808 N N . TRP A 1 228 ? 4.428 1.706 -21.091 1.00 97.06 228 TRP A N 1
ATOM 1809 C CA . TRP A 1 228 ? 3.065 1.475 -21.567 1.00 97.06 228 TRP A CA 1
ATOM 1810 C C . TRP A 1 228 ? 2.250 0.734 -20.508 1.00 97.06 228 TRP A C 1
ATOM 1812 O O . TRP A 1 228 ? 2.591 -0.385 -20.134 1.00 97.06 228 TRP A O 1
ATOM 1822 N N . LEU A 1 229 ? 1.149 1.340 -20.061 1.00 97.62 229 LEU A N 1
ATOM 1823 C CA . LEU A 1 229 ? 0.234 0.747 -19.090 1.00 97.62 229 LEU A CA 1
ATOM 1824 C C . LEU A 1 229 ? -1.024 0.156 -19.764 1.00 97.62 229 LEU A C 1
ATOM 1826 O O . LEU A 1 229 ? -1.594 0.780 -20.671 1.00 97.62 229 LEU A O 1
ATOM 1830 N N . PRO A 1 230 ? -1.504 -1.017 -19.303 1.00 97.44 230 PRO A N 1
ATOM 1831 C CA . PRO A 1 230 ? -2.715 -1.663 -19.806 1.00 97.44 230 PRO A CA 1
ATOM 1832 C C . PRO A 1 230 ? -4.007 -0.939 -19.391 1.00 97.44 230 PRO A C 1
ATOM 1834 O O . PRO A 1 230 ? -4.015 0.197 -18.923 1.00 97.44 230 PRO A O 1
ATOM 1837 N N . GLY A 1 231 ? -5.158 -1.571 -19.642 1.00 95.06 231 GLY A N 1
ATOM 1838 C CA . GLY A 1 231 ? -6.467 -1.058 -19.211 1.00 95.06 231 GLY A CA 1
ATOM 1839 C C . GLY A 1 231 ? -7.004 0.131 -20.015 1.00 95.06 231 GLY A C 1
ATOM 1840 O O . GLY A 1 231 ? -8.086 0.635 -19.705 1.00 95.06 231 GLY A O 1
ATOM 1841 N N . GLY A 1 232 ? -6.289 0.550 -21.064 1.00 95.75 232 GLY A N 1
ATOM 1842 C CA . GLY A 1 232 ? -6.595 1.745 -21.854 1.00 95.75 232 GLY A CA 1
ATOM 1843 C C . GLY A 1 232 ? -5.898 3.014 -21.351 1.00 95.75 232 GLY A C 1
ATOM 1844 O O . GLY A 1 232 ? -6.270 4.102 -21.784 1.00 95.75 232 GLY A O 1
ATOM 1845 N N . ILE A 1 233 ? -4.911 2.888 -20.455 1.00 96.50 233 ILE A N 1
ATOM 1846 C CA . ILE A 1 233 ? -4.111 4.016 -19.952 1.00 96.50 233 ILE A CA 1
ATOM 1847 C C . ILE A 1 233 ? -3.090 4.460 -21.005 1.00 96.50 233 ILE A C 1
ATOM 1849 O O . ILE A 1 233 ? -3.072 5.630 -21.382 1.00 96.50 233 ILE A O 1
ATOM 1853 N N . GLY A 1 234 ? -2.309 3.521 -21.548 1.00 96.00 234 GLY A N 1
ATOM 1854 C CA . GLY A 1 234 ? -1.343 3.792 -22.609 1.00 96.00 234 GLY A CA 1
ATOM 1855 C C . GLY A 1 234 ? 0.011 4.289 -22.098 1.00 96.00 234 GLY A C 1
ATOM 1856 O O . GLY A 1 234 ? 0.407 4.012 -20.967 1.00 96.00 234 GLY A O 1
ATOM 1857 N N . MET A 1 235 ? 0.756 4.976 -22.970 1.00 95.88 235 MET A N 1
ATOM 1858 C CA . MET A 1 235 ? 2.120 5.414 -22.670 1.00 95.88 235 MET A CA 1
ATOM 1859 C C . MET A 1 235 ? 2.125 6.484 -21.581 1.00 95.88 235 MET A C 1
ATOM 1861 O O . MET A 1 235 ? 1.462 7.513 -21.714 1.00 95.88 235 MET A O 1
ATOM 1865 N N . THR A 1 236 ? 2.885 6.238 -20.520 1.00 94.00 236 THR A N 1
ATOM 1866 C CA . THR A 1 236 ? 2.950 7.097 -19.341 1.00 94.00 236 THR A CA 1
ATOM 1867 C C . THR A 1 236 ? 4.402 7.411 -19.033 1.00 94.00 236 THR A C 1
ATOM 1869 O O . THR A 1 236 ? 5.234 6.513 -18.924 1.00 94.00 236 THR A O 1
ATOM 1872 N N . ARG A 1 237 ? 4.707 8.702 -18.891 1.00 92.44 237 ARG A N 1
ATOM 1873 C CA . ARG A 1 237 ? 5.988 9.154 -18.357 1.00 92.44 237 ARG A CA 1
ATOM 1874 C C . ARG A 1 237 ? 5.997 8.922 -16.851 1.00 92.44 237 ARG A C 1
ATOM 1876 O O . ARG A 1 237 ? 5.072 9.361 -16.169 1.00 92.44 237 ARG A O 1
ATOM 1883 N N . MET A 1 238 ? 7.030 8.254 -16.363 1.00 92.38 238 MET A N 1
ATOM 1884 C CA . MET A 1 238 ? 7.187 7.892 -14.962 1.00 92.38 238 MET A CA 1
ATOM 1885 C C . MET A 1 238 ? 8.512 8.407 -14.420 1.00 92.38 238 MET A C 1
ATOM 1887 O O . MET A 1 238 ? 9.515 8.450 -15.140 1.00 92.38 238 MET A O 1
ATOM 1891 N N . SER A 1 239 ? 8.514 8.746 -13.138 1.00 92.06 239 SER A N 1
ATOM 1892 C CA . SER A 1 239 ? 9.684 9.201 -12.396 1.00 92.06 239 SER A CA 1
ATOM 1893 C C . SER A 1 239 ? 9.947 8.278 -11.217 1.00 92.06 239 SER A C 1
ATOM 1895 O O . SER A 1 239 ? 9.015 7.837 -10.547 1.00 92.06 239 SER A O 1
ATOM 1897 N N . ALA A 1 240 ? 11.221 7.989 -10.961 1.00 92.75 240 ALA A N 1
ATOM 1898 C CA . ALA A 1 240 ? 11.613 7.273 -9.758 1.00 92.75 240 ALA A CA 1
ATOM 1899 C C . ALA A 1 240 ? 11.406 8.158 -8.523 1.00 92.75 240 ALA A C 1
ATOM 1901 O O . ALA A 1 240 ? 11.858 9.309 -8.501 1.00 92.75 240 ALA A O 1
ATOM 1902 N N . VAL A 1 241 ? 10.755 7.593 -7.511 1.00 89.25 241 VAL A N 1
ATOM 1903 C CA . VAL A 1 241 ? 10.478 8.216 -6.209 1.00 89.25 241 VAL A CA 1
ATOM 1904 C C . VAL A 1 241 ? 10.880 7.274 -5.081 1.00 89.25 241 VAL A C 1
ATOM 1906 O O . VAL A 1 241 ? 11.215 6.111 -5.325 1.00 89.25 241 VAL A O 1
ATOM 1909 N N . GLU A 1 242 ? 10.928 7.786 -3.854 1.00 87.38 242 GLU A N 1
ATOM 1910 C CA . GLU A 1 242 ? 11.162 6.940 -2.685 1.00 87.38 242 GLU A CA 1
ATOM 1911 C C . GLU A 1 242 ? 10.035 5.919 -2.539 1.00 87.38 242 GLU A C 1
ATOM 1913 O O . GLU A 1 242 ? 8.862 6.276 -2.574 1.00 87.38 242 GLU A O 1
ATOM 1918 N N . HIS A 1 243 ? 10.408 4.649 -2.382 1.00 91.00 243 HIS A N 1
ATOM 1919 C CA . HIS A 1 243 ? 9.452 3.591 -2.115 1.00 91.00 243 HIS A CA 1
ATOM 1920 C C . HIS A 1 243 ? 10.117 2.383 -1.451 1.00 91.00 243 HIS A C 1
ATOM 1922 O O . HIS A 1 243 ? 11.346 2.260 -1.442 1.00 91.00 243 HIS A O 1
ATOM 1928 N N . SER A 1 244 ? 9.318 1.512 -0.843 1.00 89.75 244 SER A N 1
ATOM 1929 C CA . SER A 1 244 ? 9.816 0.432 0.018 1.00 89.75 244 SER A CA 1
ATOM 1930 C C . SER A 1 244 ? 10.244 -0.834 -0.730 1.00 89.75 244 SER A C 1
ATOM 1932 O O . SER A 1 244 ? 11.170 -1.518 -0.295 1.00 89.75 244 SER A O 1
ATOM 1934 N N . GLU A 1 245 ? 9.637 -1.135 -1.880 1.00 93.06 245 GLU A N 1
ATOM 1935 C CA . GLU A 1 245 ? 9.814 -2.400 -2.606 1.00 93.06 245 GLU A CA 1
ATOM 1936 C C . GLU A 1 245 ? 11.255 -2.640 -3.047 1.00 93.06 245 GLU A C 1
ATOM 1938 O O . GLU A 1 245 ? 11.718 -3.769 -2.891 1.00 93.06 245 GLU A O 1
ATOM 1943 N N . PRO A 1 246 ? 12.018 -1.639 -3.539 1.00 93.31 246 PRO A N 1
ATOM 1944 C CA . PRO A 1 246 ? 13.416 -1.861 -3.891 1.00 93.31 246 PRO A CA 1
ATOM 1945 C C . PRO A 1 246 ? 14.233 -2.412 -2.718 1.00 93.31 246 PRO A C 1
ATOM 1947 O O . PRO A 1 246 ? 15.086 -3.274 -2.918 1.00 93.31 246 PRO A O 1
ATOM 1950 N N . PHE A 1 247 ? 13.941 -1.964 -1.493 1.00 88.62 247 PHE A N 1
ATOM 1951 C CA . PHE A 1 247 ? 14.540 -2.510 -0.279 1.00 88.62 247 PHE A CA 1
ATOM 1952 C C . PHE A 1 247 ? 13.974 -3.897 0.034 1.00 88.62 247 PHE A C 1
ATOM 1954 O O . PHE A 1 247 ? 14.707 -4.886 0.028 1.00 88.62 247 PHE A O 1
ATOM 1961 N N . ASN A 1 248 ? 12.664 -3.971 0.231 1.00 88.69 248 ASN A N 1
ATOM 1962 C CA . ASN A 1 248 ? 11.911 -5.146 0.659 1.00 88.69 248 ASN A CA 1
ATOM 1963 C C . ASN A 1 248 ? 12.132 -6.368 -0.251 1.00 88.69 248 ASN A C 1
ATOM 1965 O O . ASN A 1 248 ? 12.588 -7.426 0.195 1.00 88.69 248 ASN A O 1
ATOM 1969 N N . MET A 1 249 ? 11.936 -6.207 -1.561 1.00 90.12 249 MET A N 1
ATOM 1970 C CA . MET A 1 249 ? 12.126 -7.273 -2.544 1.00 90.12 249 MET A CA 1
ATOM 1971 C C . MET A 1 249 ? 13.586 -7.734 -2.623 1.00 90.12 249 MET A C 1
ATOM 1973 O O . MET A 1 249 ? 13.832 -8.926 -2.807 1.00 90.12 249 MET A O 1
ATOM 1977 N N . SER A 1 250 ? 14.563 -6.836 -2.441 1.00 91.12 250 SER A N 1
ATOM 1978 C CA . SER A 1 250 ? 15.988 -7.205 -2.480 1.00 91.12 250 SER A CA 1
ATOM 1979 C C . SER A 1 250 ? 16.423 -8.120 -1.335 1.00 91.12 250 SER A C 1
ATOM 1981 O O . SER A 1 250 ? 17.345 -8.918 -1.501 1.00 91.12 250 SER A O 1
ATOM 1983 N N . GLN A 1 251 ? 15.743 -8.045 -0.189 1.00 88.25 251 GLN A N 1
ATOM 1984 C CA . GLN A 1 251 ? 16.016 -8.905 0.964 1.00 88.25 251 GLN A CA 1
ATOM 1985 C C . GLN A 1 251 ? 15.394 -10.302 0.808 1.00 88.25 251 GLN A C 1
ATOM 1987 O O . GLN A 1 251 ? 15.909 -11.275 1.364 1.00 88.25 251 GLN A O 1
ATOM 1992 N N . HIS A 1 252 ? 14.305 -10.421 0.040 1.00 88.62 252 HIS A N 1
ATOM 1993 C CA . HIS A 1 252 ? 13.472 -11.628 0.000 1.00 88.62 252 HIS A CA 1
ATOM 1994 C C . HIS A 1 252 ? 13.520 -12.402 -1.327 1.00 88.62 252 HIS A C 1
ATOM 1996 O O . HIS A 1 252 ? 13.239 -13.605 -1.336 1.00 88.62 252 HIS A O 1
ATOM 2002 N N . ILE A 1 253 ? 13.896 -11.766 -2.441 1.00 90.00 253 ILE A N 1
ATOM 2003 C CA . ILE A 1 253 ? 13.999 -12.403 -3.761 1.00 90.00 253 ILE A CA 1
ATOM 2004 C C . ILE A 1 253 ? 15.456 -12.762 -4.060 1.00 90.00 253 ILE A C 1
ATOM 2006 O O . ILE A 1 253 ? 16.341 -11.910 -4.134 1.00 90.00 253 ILE A O 1
ATOM 2010 N N . LYS A 1 254 ? 15.725 -14.057 -4.244 1.00 88.44 254 LYS A N 1
ATOM 2011 C CA . LYS A 1 254 ? 17.091 -14.561 -4.451 1.00 88.44 254 LYS A CA 1
ATOM 2012 C C . LYS A 1 254 ? 17.570 -14.308 -5.877 1.00 88.44 254 LYS A C 1
ATOM 2014 O O . LYS A 1 254 ? 16.838 -14.557 -6.825 1.00 88.44 254 LYS A O 1
ATOM 2019 N N . GLY A 1 255 ? 18.838 -13.920 -6.015 1.00 90.19 255 GLY A N 1
ATOM 2020 C CA . GLY A 1 255 ? 19.470 -13.707 -7.324 1.00 90.19 255 GLY A CA 1
ATOM 2021 C C . GLY A 1 255 ? 19.131 -12.365 -7.975 1.00 90.19 255 GLY A C 1
ATOM 2022 O O . GLY A 1 255 ? 19.595 -12.101 -9.082 1.00 90.19 255 GLY A O 1
ATOM 2023 N N . LEU A 1 256 ? 18.381 -11.505 -7.274 1.00 96.69 256 LEU A N 1
ATOM 2024 C CA . LEU A 1 256 ? 18.006 -10.189 -7.766 1.00 96.69 256 LEU A CA 1
ATOM 2025 C C . LEU A 1 256 ? 19.252 -9.347 -8.064 1.00 96.69 256 LEU A C 1
ATOM 2027 O O . LEU A 1 256 ? 20.161 -9.231 -7.242 1.00 96.69 256 LEU A O 1
ATOM 2031 N N . LYS A 1 257 ? 19.278 -8.751 -9.252 1.00 97.50 257 LYS A N 1
ATOM 2032 C CA . LYS A 1 257 ? 20.346 -7.872 -9.732 1.00 97.50 257 LYS A CA 1
ATOM 2033 C C . LYS A 1 257 ? 19.975 -6.410 -9.575 1.00 97.50 257 LYS A C 1
ATOM 2035 O O . LYS A 1 257 ? 20.846 -5.615 -9.236 1.00 97.50 257 LYS A O 1
ATOM 2040 N N . LYS A 1 258 ? 18.712 -6.060 -9.831 1.00 97.81 258 LYS A N 1
ATOM 2041 C CA . LYS A 1 258 ? 18.213 -4.685 -9.739 1.00 97.81 258 LYS A CA 1
ATOM 2042 C C . LYS A 1 258 ? 16.771 -4.622 -9.268 1.00 97.81 258 LYS A C 1
ATOM 2044 O O . LYS A 1 258 ? 15.974 -5.494 -9.610 1.00 97.81 258 LYS A O 1
ATOM 2049 N N . ALA A 1 259 ? 16.440 -3.549 -8.558 1.00 97.81 259 ALA A N 1
ATOM 2050 C CA . ALA A 1 259 ? 15.054 -3.157 -8.360 1.00 97.81 259 ALA A CA 1
ATOM 2051 C C . ALA A 1 259 ? 14.870 -1.642 -8.300 1.00 97.81 259 ALA A C 1
ATOM 2053 O O . ALA A 1 259 ? 15.724 -0.923 -7.774 1.00 97.81 259 ALA A O 1
ATOM 2054 N N . ASP A 1 260 ? 13.749 -1.167 -8.841 1.00 97.25 260 ASP A N 1
ATOM 2055 C CA . ASP A 1 260 ? 13.329 0.229 -8.735 1.00 97.25 260 ASP A CA 1
ATOM 2056 C C . ASP A 1 260 ? 11.800 0.375 -8.684 1.00 97.25 260 ASP A C 1
ATOM 2058 O O . ASP A 1 260 ? 11.039 -0.528 -9.042 1.00 97.25 260 ASP A O 1
ATOM 2062 N N . PHE A 1 261 ? 11.365 1.550 -8.240 1.00 96.50 261 PHE A N 1
ATOM 2063 C CA . PHE A 1 261 ? 9.974 1.980 -8.242 1.00 96.50 261 PHE A CA 1
ATOM 2064 C C . PHE A 1 261 ? 9.853 3.257 -9.070 1.00 96.50 261 PHE A C 1
ATOM 2066 O O . PHE A 1 261 ? 10.665 4.176 -8.914 1.00 96.50 261 PHE A O 1
ATOM 2073 N N . LYS A 1 262 ? 8.855 3.327 -9.956 1.00 95.50 262 LYS A N 1
ATOM 2074 C CA . LYS A 1 262 ? 8.548 4.539 -10.725 1.00 95.50 262 LYS A CA 1
ATOM 2075 C C . LYS A 1 262 ? 7.047 4.764 -10.809 1.00 95.50 262 LYS A C 1
ATOM 2077 O O . LYS A 1 262 ? 6.290 3.831 -11.071 1.00 95.50 262 LYS A O 1
ATOM 2082 N N . ILE A 1 263 ? 6.663 6.030 -10.670 1.00 93.06 263 ILE A N 1
ATOM 2083 C CA . ILE A 1 263 ? 5.273 6.482 -10.677 1.00 93.06 263 ILE A CA 1
ATOM 2084 C C . ILE A 1 263 ? 5.030 7.560 -11.736 1.00 93.06 263 ILE A C 1
ATOM 2086 O O . ILE A 1 263 ? 5.883 8.416 -11.992 1.00 93.06 263 ILE A O 1
ATOM 2090 N N . GLY A 1 264 ? 3.864 7.519 -12.378 1.00 90.50 264 GLY A N 1
ATOM 2091 C CA . GLY A 1 264 ? 3.444 8.480 -13.395 1.00 90.50 264 GLY A CA 1
ATOM 2092 C C . GLY A 1 264 ? 2.509 9.572 -12.875 1.00 90.50 264 GLY A C 1
ATOM 2093 O O . GLY A 1 264 ? 1.294 9.454 -13.031 1.00 90.50 264 GLY A O 1
ATOM 2094 N N . TYR A 1 265 ? 3.052 10.680 -12.355 1.00 79.25 265 TYR A N 1
ATOM 2095 C CA . TYR A 1 265 ? 2.246 11.853 -11.958 1.00 79.25 265 TYR A CA 1
ATOM 2096 C C . TYR A 1 265 ? 1.829 12.761 -13.130 1.00 79.25 265 TYR A C 1
ATOM 2098 O O . TYR A 1 265 ? 0.928 13.589 -12.997 1.00 79.25 265 TYR A O 1
ATOM 2106 N N . GLY A 1 266 ? 2.478 12.615 -14.288 1.00 78.88 266 GLY A N 1
ATOM 2107 C CA . GLY A 1 266 ? 2.279 13.475 -15.454 1.00 78.88 266 GLY A CA 1
ATOM 2108 C C . GLY A 1 266 ? 3.221 14.684 -15.498 1.00 78.88 266 GLY A C 1
ATOM 2109 O O . GLY A 1 266 ? 3.718 15.167 -14.482 1.00 78.88 266 GLY A O 1
ATOM 2110 N N . GLN A 1 267 ? 3.466 15.174 -16.716 1.00 78.75 267 GLN A N 1
ATOM 2111 C CA . GLN A 1 267 ? 4.495 16.178 -17.007 1.00 78.75 267 GLN A CA 1
ATOM 2112 C C . GLN A 1 267 ? 4.296 17.494 -16.238 1.00 78.75 267 GLN A C 1
ATOM 2114 O O . GLN A 1 267 ? 5.243 17.999 -15.641 1.00 78.75 267 GLN A O 1
ATOM 2119 N N . ASP A 1 268 ? 3.069 18.021 -16.209 1.00 81.75 268 ASP A N 1
ATOM 2120 C CA . ASP A 1 268 ? 2.774 19.303 -15.554 1.00 81.75 268 ASP A CA 1
ATOM 2121 C C . ASP A 1 268 ? 3.063 19.257 -14.047 1.00 81.75 268 ASP A C 1
ATOM 2123 O O . ASP A 1 268 ? 3.566 20.223 -13.469 1.00 81.75 268 ASP A O 1
ATOM 2127 N N . PHE A 1 269 ? 2.784 18.112 -13.416 1.00 83.62 269 PHE A N 1
ATOM 2128 C CA . PHE A 1 269 ? 3.090 17.886 -12.010 1.00 83.62 269 PHE A CA 1
ATOM 2129 C C . PHE A 1 269 ? 4.604 17.826 -11.777 1.00 83.62 269 PHE A C 1
ATOM 2131 O O . PHE A 1 269 ? 5.125 18.544 -10.920 1.00 83.62 269 PHE A O 1
ATOM 2138 N N . GLU A 1 270 ? 5.327 17.021 -12.565 1.00 81.19 270 GLU A N 1
ATOM 2139 C CA . GLU A 1 270 ? 6.789 16.911 -12.464 1.00 81.19 270 GLU A CA 1
ATOM 2140 C C . GLU A 1 270 ? 7.480 18.270 -12.632 1.00 81.19 270 GLU A C 1
ATOM 2142 O O . GLU A 1 270 ? 8.409 18.596 -11.886 1.00 81.19 270 GLU A O 1
ATOM 2147 N N . ASP A 1 271 ? 7.034 19.077 -13.594 1.00 84.31 271 ASP A N 1
ATOM 2148 C CA . ASP A 1 271 ? 7.607 20.397 -13.847 1.00 84.31 271 ASP A CA 1
ATOM 2149 C C . ASP A 1 271 ? 7.319 21.358 -12.692 1.00 84.31 271 ASP A C 1
ATOM 2151 O O . ASP A 1 271 ? 8.235 22.039 -12.220 1.00 84.31 271 ASP A O 1
ATOM 2155 N N . ALA A 1 272 ? 6.093 21.357 -12.156 1.00 86.69 272 ALA A N 1
ATOM 2156 C CA . ALA A 1 272 ? 5.761 22.124 -10.958 1.00 86.69 272 ALA A CA 1
ATOM 2157 C C . ALA A 1 272 ? 6.674 21.752 -9.776 1.00 86.69 272 ALA A C 1
ATOM 2159 O O . ALA A 1 272 ? 7.230 22.643 -9.126 1.00 86.69 272 ALA A O 1
ATOM 2160 N N . MET A 1 273 ? 6.901 20.457 -9.536 1.00 86.25 273 MET A N 1
ATOM 2161 C CA . MET A 1 273 ? 7.785 19.995 -8.462 1.00 86.25 273 MET A CA 1
ATOM 2162 C C . MET A 1 273 ? 9.235 20.429 -8.676 1.00 86.25 273 MET A C 1
ATOM 2164 O O . MET A 1 273 ? 9.873 20.931 -7.746 1.00 86.25 273 MET A O 1
ATOM 2168 N N . LYS A 1 274 ? 9.753 20.335 -9.907 1.00 84.31 274 LYS A N 1
ATOM 2169 C CA . LYS A 1 274 ? 11.104 20.819 -10.242 1.00 84.31 274 LYS A CA 1
ATOM 2170 C C . LYS A 1 274 ? 11.254 22.317 -9.974 1.00 84.31 274 LYS A C 1
ATOM 2172 O O . LYS A 1 274 ? 12.272 22.726 -9.411 1.00 84.31 274 LYS A O 1
ATOM 2177 N N . TYR A 1 275 ? 10.260 23.139 -10.314 1.00 88.81 275 TYR A N 1
ATOM 2178 C CA . TYR A 1 275 ? 10.304 24.577 -10.029 1.00 88.81 275 TYR A CA 1
ATOM 2179 C C . TYR A 1 275 ? 10.241 24.881 -8.528 1.00 88.81 275 TYR A C 1
ATOM 2181 O O . TYR A 1 275 ? 11.033 25.688 -8.036 1.00 88.81 275 TYR A O 1
ATOM 2189 N N . LEU A 1 276 ? 9.361 24.213 -7.776 1.00 89.19 276 LEU A N 1
ATOM 2190 C CA . LEU A 1 276 ? 9.280 24.374 -6.319 1.00 89.19 276 LEU A CA 1
ATOM 2191 C C . LEU A 1 276 ? 10.588 23.947 -5.626 1.00 89.19 276 LEU A C 1
ATOM 2193 O O . LEU A 1 276 ? 11.039 24.632 -4.700 1.00 89.19 276 LEU A O 1
ATOM 2197 N N . LYS A 1 277 ? 11.242 22.881 -6.118 1.00 85.25 277 LYS A N 1
ATOM 2198 C CA . LYS A 1 277 ? 12.587 22.450 -5.694 1.00 85.25 277 LYS A CA 1
ATOM 2199 C C . LYS A 1 277 ? 13.625 23.541 -5.927 1.00 85.25 277 LYS A C 1
ATOM 2201 O O . LYS A 1 277 ? 14.325 23.920 -4.991 1.00 85.25 277 LYS A O 1
ATOM 2206 N N . GLN A 1 278 ? 13.695 24.088 -7.141 1.00 86.94 278 GLN A N 1
ATOM 2207 C CA . GLN A 1 278 ? 14.657 25.142 -7.499 1.00 86.94 278 GLN A CA 1
ATOM 2208 C C . GLN A 1 278 ? 14.471 26.427 -6.680 1.00 86.94 278 GLN A C 1
ATOM 2210 O O . GLN A 1 278 ? 15.447 27.113 -6.381 1.00 86.94 278 GLN A O 1
ATOM 2215 N N . LEU A 1 279 ? 13.236 26.740 -6.282 1.00 90.88 279 LEU A N 1
ATOM 2216 C CA . LEU A 1 279 ? 12.921 27.877 -5.412 1.00 90.88 279 LEU A CA 1
ATOM 2217 C C . LEU A 1 279 ? 13.217 27.615 -3.923 1.00 90.88 279 LEU A C 1
ATOM 2219 O O . LEU A 1 279 ? 13.090 28.529 -3.110 1.00 90.88 279 LEU A O 1
ATOM 2223 N N . GLY A 1 280 ? 13.594 26.388 -3.548 1.00 87.75 280 GLY A N 1
ATOM 2224 C CA . GLY A 1 280 ? 13.866 25.997 -2.162 1.00 87.75 280 GLY A CA 1
ATOM 2225 C C . GLY A 1 280 ? 12.616 25.820 -1.293 1.00 87.75 280 GLY A C 1
ATOM 2226 O O . GLY A 1 280 ? 12.744 25.638 -0.083 1.00 87.75 280 GLY A O 1
ATOM 2227 N N . LEU A 1 281 ? 11.415 25.843 -1.883 1.00 89.69 281 LEU A N 1
ATOM 2228 C CA . LEU A 1 281 ? 10.136 25.682 -1.165 1.00 89.69 281 LEU A CA 1
ATOM 2229 C C . LEU A 1 281 ? 9.887 24.244 -0.699 1.00 89.69 281 LEU A C 1
ATOM 2231 O O . LEU A 1 281 ? 9.057 23.991 0.161 1.00 89.69 281 LEU A O 1
ATOM 2235 N N . LEU A 1 282 ? 10.656 23.328 -1.264 1.00 84.56 282 LEU A N 1
ATOM 2236 C CA . LEU A 1 282 ? 10.668 21.898 -1.009 1.00 84.56 282 LEU A CA 1
ATOM 2237 C C . LEU A 1 282 ? 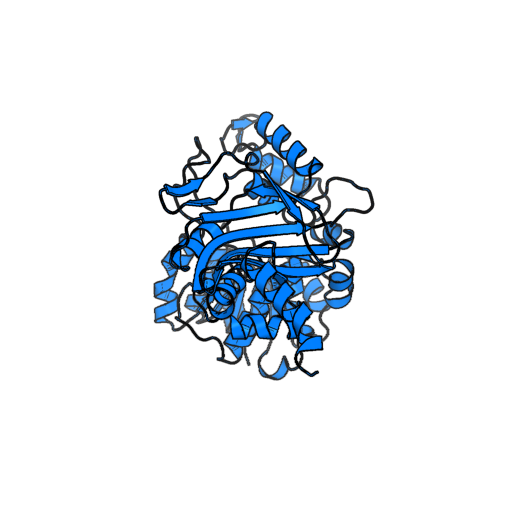11.763 21.484 -0.001 1.00 84.56 282 LEU A C 1
ATOM 2239 O O . LEU A 1 282 ? 11.995 20.305 0.228 1.00 84.56 282 LEU A O 1
ATOM 2243 N N . SER A 1 283 ? 12.477 22.443 0.602 1.00 82.25 283 SER A N 1
ATOM 2244 C CA . SER A 1 283 ? 13.570 22.144 1.532 1.00 82.25 283 SER A CA 1
ATOM 2245 C C . SER A 1 283 ? 13.076 21.789 2.937 1.00 82.25 283 SER A C 1
ATOM 2247 O O . SER A 1 283 ? 12.247 22.495 3.513 1.00 82.25 283 SER A O 1
ATOM 2249 N N . ASN A 1 284 ? 13.696 20.761 3.526 1.00 81.31 284 ASN A N 1
ATOM 2250 C CA . ASN A 1 284 ? 13.579 20.399 4.942 1.00 81.31 284 ASN A CA 1
ATOM 2251 C C . ASN A 1 284 ? 14.473 21.245 5.871 1.00 81.31 284 ASN A C 1
ATOM 2253 O O . ASN A 1 284 ? 14.385 21.141 7.099 1.00 81.31 284 ASN A O 1
ATOM 2257 N N . ARG A 1 285 ? 15.340 22.101 5.314 1.00 85.25 285 ARG A N 1
ATOM 2258 C CA . ARG A 1 285 ? 16.235 22.944 6.105 1.00 85.25 285 ARG A CA 1
ATOM 2259 C C . ARG A 1 285 ? 15.446 24.048 6.791 1.00 85.25 285 ARG A C 1
ATOM 2261 O O . ARG A 1 285 ? 14.726 24.817 6.157 1.00 85.25 285 ARG A O 1
ATOM 2268 N N . LYS A 1 286 ? 15.653 24.175 8.097 1.00 90.62 286 LYS A N 1
ATOM 2269 C CA . LYS A 1 286 ? 15.027 25.233 8.882 1.00 90.62 286 LYS A CA 1
ATOM 2270 C C . LYS A 1 286 ? 15.536 26.617 8.465 1.00 90.62 286 LYS A C 1
ATOM 2272 O O . LYS A 1 286 ? 16.741 26.835 8.324 1.00 90.62 286 LYS A O 1
ATOM 2277 N N . VAL A 1 287 ? 14.612 27.559 8.309 1.00 93.12 287 VAL A N 1
ATOM 2278 C CA . VAL A 1 287 ? 14.858 28.968 7.979 1.00 93.12 287 VAL A CA 1
ATOM 2279 C C . VAL A 1 287 ? 14.135 29.882 8.966 1.00 93.12 287 VAL A C 1
ATOM 2281 O O . VAL A 1 287 ? 13.147 29.492 9.585 1.00 93.12 287 VAL A O 1
ATOM 2284 N N . ILE A 1 288 ? 14.606 31.124 9.110 1.00 95.94 288 ILE A N 1
ATOM 2285 C CA . ILE A 1 288 ? 13.944 32.124 9.954 1.00 95.94 288 ILE A CA 1
ATOM 2286 C C . ILE A 1 288 ? 12.947 32.929 9.118 1.00 95.94 288 ILE A C 1
ATOM 2288 O O . ILE A 1 288 ? 13.331 33.802 8.339 1.00 95.94 288 ILE A O 1
ATOM 2292 N N . LEU A 1 289 ? 11.655 32.688 9.328 1.00 93.81 289 LEU A N 1
ATOM 2293 C CA . LEU A 1 289 ? 10.562 33.458 8.745 1.00 93.81 289 LEU A CA 1
ATOM 2294 C C . LEU A 1 289 ? 9.913 34.318 9.833 1.00 93.81 289 LEU A C 1
ATOM 2296 O O . LEU A 1 289 ? 9.305 33.811 10.773 1.00 93.81 289 LEU A O 1
ATOM 2300 N N . ARG A 1 290 ? 10.042 35.648 9.719 1.00 93.88 290 ARG A N 1
ATOM 2301 C CA . ARG A 1 290 ? 9.482 36.618 10.689 1.00 93.88 290 ARG A CA 1
ATOM 2302 C C . ARG A 1 290 ? 9.883 36.327 12.149 1.00 93.88 290 ARG A C 1
ATOM 2304 O O . ARG A 1 290 ? 9.071 36.457 13.060 1.00 93.88 290 ARG A O 1
ATOM 2311 N N . GLY A 1 291 ? 11.134 35.920 12.365 1.00 94.25 291 GLY A N 1
ATOM 2312 C CA . GLY A 1 291 ? 11.674 35.613 13.695 1.00 94.25 291 GLY A CA 1
ATOM 2313 C C . GLY A 1 291 ? 11.288 34.239 14.250 1.00 94.25 291 GLY A C 1
ATOM 2314 O O . GLY A 1 291 ? 11.662 33.934 15.378 1.00 94.25 291 GLY A O 1
ATOM 2315 N N . LYS A 1 292 ? 10.568 33.410 13.483 1.00 94.81 292 LYS A N 1
ATOM 2316 C CA . LYS A 1 292 ? 10.277 32.016 13.829 1.00 94.81 292 LYS A CA 1
ATOM 2317 C C . LYS A 1 292 ? 11.057 31.071 12.933 1.00 94.81 292 LYS A C 1
ATOM 2319 O O . LYS A 1 292 ? 11.205 31.324 11.742 1.00 94.81 292 LYS A O 1
ATOM 2324 N N . GLU A 1 293 ? 11.531 29.988 13.522 1.00 95.81 293 GLU A N 1
ATOM 2325 C CA . GLU A 1 293 ? 12.159 28.894 12.799 1.00 95.81 293 GLU A CA 1
ATOM 2326 C C . GLU A 1 293 ? 11.071 28.022 12.156 1.00 95.81 293 GLU A C 1
ATOM 2328 O O . GLU A 1 293 ? 10.163 27.564 12.849 1.00 95.81 293 GLU A O 1
ATOM 2333 N N . VAL A 1 294 ? 11.130 27.847 10.836 1.00 93.56 294 VAL A N 1
ATOM 2334 C CA . VAL A 1 294 ? 10.168 27.062 10.043 1.00 93.56 294 VAL A CA 1
ATOM 2335 C C . VAL A 1 294 ? 10.908 26.228 9.002 1.00 93.56 294 VAL A C 1
ATOM 2337 O O . VAL A 1 294 ? 11.983 26.633 8.558 1.00 93.56 294 VAL A O 1
ATOM 2340 N N . LYS A 1 295 ? 10.342 25.101 8.565 1.00 90.62 295 LYS A N 1
ATOM 2341 C CA . LYS A 1 295 ? 10.790 24.431 7.338 1.00 90.62 295 LYS A CA 1
ATOM 2342 C C . LYS A 1 295 ? 9.941 24.929 6.159 1.00 90.62 295 LYS A C 1
ATOM 2344 O O . LYS A 1 295 ? 8.718 24.986 6.299 1.00 90.62 295 LYS A O 1
ATOM 2349 N N . PRO A 1 296 ? 10.543 25.320 5.021 1.00 91.50 296 PRO A N 1
ATOM 2350 C CA . PRO A 1 296 ? 9.790 25.734 3.838 1.00 91.50 296 PRO A CA 1
ATOM 2351 C C . PRO A 1 296 ? 8.758 24.702 3.372 1.00 91.50 296 PRO A C 1
ATOM 2353 O O . PRO A 1 296 ? 7.636 25.092 3.055 1.00 91.50 296 PRO A O 1
ATOM 2356 N N . VAL A 1 297 ? 9.114 23.412 3.393 1.00 86.75 297 VAL A N 1
ATOM 2357 C CA . VAL A 1 297 ? 8.205 22.331 2.989 1.00 86.75 297 VAL A CA 1
ATOM 2358 C C . VAL A 1 297 ? 6.985 22.216 3.903 1.00 86.75 297 VAL A C 1
ATOM 2360 O O . VAL A 1 297 ? 5.875 22.198 3.383 1.00 86.75 297 VAL A O 1
ATOM 2363 N N . ASP A 1 298 ? 7.158 22.240 5.230 1.00 88.12 298 ASP A N 1
ATOM 2364 C CA . ASP A 1 298 ? 6.039 22.187 6.186 1.00 88.12 298 ASP A CA 1
ATOM 2365 C C . ASP A 1 298 ? 5.052 23.332 5.912 1.00 88.12 298 ASP A C 1
ATOM 2367 O O . ASP A 1 298 ? 3.845 23.129 5.822 1.00 88.12 298 ASP A O 1
ATOM 2371 N N . LEU A 1 299 ? 5.575 24.543 5.674 1.00 90.44 299 LEU A N 1
ATOM 2372 C CA . LEU A 1 299 ? 4.745 25.702 5.343 1.00 90.44 299 LEU A CA 1
ATOM 2373 C C . LEU A 1 299 ? 4.001 25.529 4.011 1.00 90.44 299 LEU A C 1
ATOM 2375 O O . LEU A 1 299 ? 2.858 25.970 3.894 1.00 90.44 299 LEU A O 1
ATOM 2379 N N . LEU A 1 300 ? 4.644 24.942 2.999 1.00 89.19 300 LEU A N 1
ATOM 2380 C CA . LEU A 1 300 ? 4.016 24.681 1.706 1.00 89.19 300 LEU A CA 1
ATOM 2381 C C . LEU A 1 300 ? 2.911 23.627 1.831 1.00 89.19 300 LEU A C 1
ATOM 2383 O O . LEU A 1 300 ? 1.832 23.837 1.282 1.00 89.19 300 LEU A O 1
ATOM 2387 N N . VAL A 1 301 ? 3.163 22.537 2.559 1.00 86.06 301 VAL A N 1
ATOM 2388 C CA . VAL A 1 301 ? 2.181 21.482 2.847 1.00 86.06 301 VAL A CA 1
ATOM 2389 C C . VAL A 1 301 ? 0.976 22.070 3.575 1.00 86.06 301 VAL A C 1
ATOM 2391 O O . VAL A 1 301 ? -0.149 21.899 3.110 1.00 86.06 301 VAL A O 1
ATOM 2394 N N . ASP A 1 302 ? 1.203 22.830 4.649 1.00 86.44 302 ASP A N 1
ATOM 2395 C CA . ASP A 1 302 ? 0.140 23.487 5.415 1.00 86.44 302 ASP A CA 1
ATOM 2396 C C . ASP A 1 302 ? -0.667 24.456 4.544 1.00 86.44 302 ASP A C 1
ATOM 2398 O O . ASP A 1 302 ? -1.900 24.480 4.585 1.00 86.44 302 ASP A O 1
ATOM 2402 N N . LEU A 1 303 ? 0.021 25.259 3.725 1.00 88.50 303 LEU A N 1
ATOM 2403 C CA . LEU A 1 303 ? -0.628 26.211 2.831 1.00 88.50 303 LEU A CA 1
ATOM 2404 C C . LEU A 1 303 ? -1.472 25.490 1.782 1.00 88.50 303 LEU A C 1
ATOM 2406 O O . LEU A 1 303 ? -2.632 25.850 1.597 1.00 88.50 303 LEU A O 1
ATOM 2410 N N . LEU A 1 304 ? -0.915 24.480 1.111 1.00 85.56 304 LEU A N 1
ATOM 2411 C CA . LEU A 1 304 ? -1.636 23.693 0.116 1.00 85.56 304 LEU A CA 1
ATOM 2412 C C . LEU A 1 304 ? -2.809 22.949 0.746 1.00 85.56 304 LEU A C 1
ATOM 2414 O O . LEU A 1 304 ? -3.879 22.948 0.150 1.00 85.56 304 LEU A O 1
ATOM 2418 N N . GLY A 1 305 ? -2.661 22.398 1.950 1.00 80.00 305 GLY A N 1
ATOM 2419 C CA . GLY A 1 305 ? -3.762 21.787 2.694 1.00 80.00 305 GLY A CA 1
ATOM 2420 C C . GLY A 1 305 ? -4.879 22.778 3.037 1.00 80.00 305 GLY A C 1
ATOM 2421 O O . GLY A 1 305 ? -6.047 22.399 3.065 1.00 80.00 305 GLY A O 1
ATOM 2422 N N . ALA A 1 306 ? -4.545 24.054 3.246 1.00 82.88 306 ALA A N 1
ATOM 2423 C CA . ALA A 1 306 ? -5.521 25.102 3.537 1.00 82.88 306 ALA A CA 1
ATOM 2424 C C . ALA A 1 306 ? -6.206 25.691 2.288 1.00 82.88 306 ALA A C 1
ATOM 2426 O O . ALA A 1 306 ? -7.341 26.159 2.393 1.00 82.88 306 ALA A O 1
ATOM 2427 N N . VAL A 1 307 ? -5.529 25.727 1.131 1.00 85.00 307 VAL A N 1
ATOM 2428 C CA . VAL A 1 307 ? -6.060 26.359 -0.097 1.00 85.00 307 VAL A CA 1
ATOM 2429 C C . VAL A 1 307 ? -6.563 25.368 -1.143 1.00 85.00 307 VAL A C 1
ATOM 2431 O O . VAL A 1 307 ? -7.371 25.752 -1.989 1.00 85.00 307 VAL A O 1
ATOM 2434 N N . SER A 1 308 ? -6.093 24.121 -1.115 1.00 79.69 308 SER A N 1
ATOM 2435 C CA . SER A 1 308 ? -6.506 23.100 -2.078 1.00 79.69 308 SER A CA 1
ATOM 2436 C C . SER A 1 308 ? -7.866 22.521 -1.689 1.00 79.69 308 SER A C 1
ATOM 2438 O O . SER A 1 308 ? -8.171 22.402 -0.499 1.00 79.69 308 SER A O 1
ATOM 2440 N N . PRO A 1 309 ? -8.698 22.126 -2.666 1.00 81.50 309 PRO A N 1
ATOM 2441 C CA . PRO A 1 309 ? -9.905 21.365 -2.373 1.00 81.50 309 PRO A CA 1
ATOM 2442 C C . PRO A 1 309 ? -9.573 20.054 -1.647 1.00 81.50 309 PRO A C 1
ATOM 2444 O O . PRO A 1 309 ? -8.499 19.485 -1.832 1.00 81.50 309 PRO A O 1
ATOM 2447 N N . GLU A 1 310 ? -10.514 19.554 -0.841 1.00 81.06 310 GLU A N 1
ATOM 2448 C CA . GLU A 1 310 ? -10.324 18.306 -0.099 1.00 81.06 310 GLU A CA 1
ATOM 2449 C C . GLU A 1 310 ? -10.025 17.137 -1.065 1.00 81.06 310 GLU A C 1
ATOM 2451 O O . GLU A 1 310 ? -10.844 16.878 -1.957 1.00 81.06 310 GLU A O 1
ATOM 2456 N N . PRO A 1 311 ? -8.919 16.384 -0.886 1.00 80.19 311 PRO A N 1
ATOM 2457 C CA . PRO A 1 311 ? -8.531 15.310 -1.806 1.00 80.19 311 PRO A CA 1
ATOM 2458 C C . PRO A 1 311 ? -9.619 14.258 -2.015 1.00 80.19 311 PRO A C 1
ATOM 2460 O O . PRO A 1 311 ? -9.837 13.790 -3.129 1.00 80.19 311 PRO A O 1
ATOM 2463 N N . LYS A 1 312 ? -10.380 13.943 -0.956 1.00 81.75 312 LYS A N 1
ATOM 2464 C CA . LYS A 1 312 ? -11.529 13.032 -1.029 1.00 81.75 312 LYS A CA 1
ATOM 2465 C C . LYS A 1 312 ? -12.573 13.510 -2.035 1.00 81.75 312 LYS A C 1
ATOM 2467 O O . LYS A 1 312 ? -13.135 12.683 -2.741 1.00 81.75 312 LYS A O 1
ATOM 2472 N N . LYS A 1 313 ? -12.834 14.819 -2.105 1.00 86.25 313 LYS A N 1
ATOM 2473 C CA . LYS A 1 313 ? -13.766 15.405 -3.072 1.00 86.25 313 LYS A CA 1
ATOM 2474 C C . LYS A 1 313 ? -13.171 15.396 -4.478 1.00 86.25 313 LYS A C 1
ATOM 2476 O O . LYS A 1 313 ? -13.847 14.961 -5.399 1.00 86.25 313 LYS A O 1
ATOM 2481 N N . ILE A 1 314 ? -11.909 15.799 -4.629 1.00 88.12 314 ILE A N 1
ATOM 2482 C CA . ILE A 1 314 ? -11.224 15.776 -5.931 1.00 88.12 314 ILE A CA 1
ATOM 2483 C C . ILE A 1 314 ? -11.208 14.371 -6.525 1.00 88.12 314 ILE A C 1
ATOM 2485 O O . ILE A 1 314 ? -11.544 14.199 -7.692 1.00 88.12 314 ILE A O 1
ATOM 2489 N N . GLY A 1 315 ? -10.890 13.350 -5.727 1.00 89.06 315 GLY A N 1
ATOM 2490 C CA . GLY A 1 315 ? -10.888 11.964 -6.186 1.00 89.06 315 GLY A CA 1
ATOM 2491 C C . GLY A 1 315 ? -12.241 11.505 -6.745 1.00 89.06 315 GLY A C 1
ATOM 2492 O O . GLY A 1 315 ? -12.268 10.673 -7.646 1.00 89.06 315 GLY A O 1
ATOM 2493 N N . GLN A 1 316 ? -13.357 12.073 -6.270 1.00 92.31 316 GLN A N 1
ATOM 2494 C CA . GLN A 1 316 ? -14.706 11.784 -6.787 1.00 92.31 316 GLN A CA 1
ATOM 2495 C C . GLN A 1 316 ? -14.963 12.421 -8.162 1.00 92.31 316 GLN A C 1
ATOM 2497 O O . GLN A 1 316 ? -15.855 11.991 -8.888 1.00 92.31 316 GLN A O 1
ATOM 2502 N N . GLU A 1 317 ? -14.201 13.455 -8.515 1.00 93.62 317 GLU A N 1
ATOM 2503 C CA . GLU A 1 317 ? -14.342 14.221 -9.756 1.00 93.62 317 GLU A CA 1
ATOM 2504 C C . GLU A 1 317 ? -13.383 13.727 -10.853 1.00 93.62 317 GLU A C 1
ATOM 2506 O O . GLU A 1 317 ? -13.630 13.973 -12.033 1.00 93.62 317 GLU A O 1
ATOM 2511 N N . LEU A 1 318 ? -12.309 13.009 -10.493 1.00 92.75 318 LEU A N 1
ATOM 2512 C CA . LEU A 1 318 ? -11.347 12.457 -11.452 1.00 92.75 318 LEU A CA 1
ATOM 2513 C C . LEU A 1 318 ? -12.003 11.449 -12.405 1.00 92.75 318 LEU A C 1
ATOM 2515 O O . LEU A 1 318 ? -12.822 10.625 -12.006 1.00 92.75 318 LEU A O 1
ATOM 2519 N N . VAL A 1 319 ? -11.593 11.460 -13.670 1.00 94.88 319 VAL A N 1
ATOM 2520 C CA . VAL A 1 319 ? -12.058 10.519 -14.699 1.00 94.88 319 VAL A CA 1
ATOM 2521 C C . VAL A 1 319 ? -10.878 9.723 -15.230 1.00 94.88 319 VAL A C 1
ATOM 2523 O O . VAL A 1 319 ? -9.827 10.303 -15.506 1.00 94.88 319 VAL A O 1
ATOM 2526 N N . GLY A 1 320 ? -11.057 8.411 -15.380 1.00 95.62 320 GLY A N 1
ATOM 2527 C CA . GLY A 1 320 ? -10.031 7.504 -15.891 1.00 95.62 320 GLY A CA 1
ATOM 2528 C C . GLY A 1 320 ? -9.731 6.344 -14.947 1.00 95.62 320 GLY A C 1
ATOM 2529 O O . GLY A 1 320 ? -10.534 5.975 -14.090 1.00 95.62 320 GLY A O 1
ATOM 2530 N N . LYS A 1 321 ? -8.551 5.760 -15.131 1.00 97.25 321 LYS A N 1
ATOM 2531 C CA . LYS A 1 321 ? -8.105 4.524 -14.497 1.00 97.25 321 LYS A CA 1
ATOM 2532 C C . LYS A 1 321 ? -6.705 4.675 -13.932 1.00 97.25 321 LYS A C 1
ATOM 2534 O O . LYS A 1 321 ? -5.880 5.407 -14.486 1.00 97.25 321 LYS A O 1
ATOM 2539 N N . THR A 1 322 ? -6.446 3.929 -12.871 1.00 96.38 322 THR A N 1
ATOM 2540 C CA . THR A 1 322 ? -5.113 3.722 -12.305 1.00 96.38 322 THR A CA 1
ATOM 2541 C C . THR A 1 322 ? -4.657 2.287 -12.546 1.00 96.38 322 THR A C 1
ATOM 2543 O O . THR A 1 322 ? -5.493 1.386 -12.677 1.00 96.38 322 THR A O 1
ATOM 2546 N N . CYS A 1 323 ? -3.351 2.081 -12.663 1.00 97.62 323 CYS A N 1
ATOM 2547 C CA . CYS A 1 323 ? -2.725 0.784 -12.847 1.00 97.62 323 CYS A CA 1
ATOM 2548 C C . CYS A 1 323 ? -1.469 0.702 -11.996 1.00 97.62 323 CYS A C 1
ATOM 2550 O O . CYS A 1 323 ? -0.515 1.440 -12.224 1.00 97.62 323 CYS A O 1
ATOM 2552 N N . ALA A 1 324 ? -1.476 -0.276 -11.106 1.00 97.38 324 ALA A N 1
ATOM 2553 C CA . ALA A 1 324 ? -0.339 -0.668 -10.303 1.00 97.38 324 ALA A CA 1
ATOM 2554 C C . ALA A 1 324 ? 0.178 -2.010 -10.808 1.00 97.38 324 ALA A C 1
ATOM 2556 O O . ALA A 1 324 ? -0.616 -2.909 -11.112 1.00 97.38 324 ALA A O 1
ATOM 2557 N N . GLY A 1 325 ? 1.490 -2.180 -10.908 1.00 97.94 325 GLY A N 1
ATOM 2558 C CA . GLY A 1 325 ? 2.031 -3.458 -11.339 1.00 97.94 325 GLY A CA 1
ATOM 2559 C C . GLY A 1 325 ? 3.532 -3.596 -11.200 1.00 97.94 325 GLY A C 1
ATOM 2560 O O . GLY A 1 325 ? 4.261 -2.639 -10.957 1.00 97.94 325 GLY A O 1
ATOM 2561 N N . LEU A 1 326 ? 3.982 -4.824 -11.409 1.00 98.56 326 LEU A N 1
ATOM 2562 C CA . LEU A 1 326 ? 5.360 -5.252 -11.298 1.00 98.56 326 LEU A CA 1
ATOM 2563 C C . LEU A 1 326 ? 5.838 -5.801 -12.640 1.00 98.56 326 LEU A C 1
ATOM 2565 O O . LEU A 1 326 ? 5.326 -6.809 -13.140 1.00 98.56 326 LEU A O 1
ATOM 2569 N N . TRP A 1 327 ? 6.833 -5.138 -13.218 1.00 98.75 327 TRP A N 1
ATOM 2570 C CA . TRP A 1 327 ? 7.581 -5.632 -14.363 1.00 98.75 327 TRP A CA 1
ATOM 2571 C C . TRP A 1 327 ? 8.742 -6.490 -13.862 1.00 98.75 327 TRP A C 1
ATOM 2573 O O . TRP A 1 327 ? 9.603 -6.033 -13.115 1.00 98.75 327 TRP A O 1
ATOM 2583 N N . VAL A 1 328 ? 8.720 -7.762 -14.244 1.00 98.69 328 VAL A N 1
ATOM 2584 C CA . VAL A 1 328 ? 9.678 -8.782 -13.823 1.00 98.69 328 VAL A CA 1
ATOM 2585 C C . VAL A 1 328 ? 10.505 -9.198 -15.027 1.00 98.69 328 VAL A C 1
ATOM 2587 O O . VAL A 1 328 ? 9.946 -9.586 -16.058 1.00 98.69 328 VAL A O 1
ATOM 2590 N N . VAL A 1 329 ? 11.825 -9.160 -14.876 1.00 98.69 329 VAL A N 1
ATOM 2591 C CA . VAL A 1 329 ? 12.801 -9.605 -15.876 1.00 98.69 329 VAL A CA 1
ATOM 2592 C C . VAL A 1 329 ? 13.589 -10.772 -15.298 1.00 98.69 329 VAL A C 1
ATOM 2594 O O . VAL A 1 329 ? 14.001 -10.746 -14.137 1.00 98.69 329 VAL A O 1
ATOM 2597 N N . GLY A 1 330 ? 13.808 -11.811 -16.094 1.00 98.25 330 GLY A N 1
ATOM 2598 C CA . GLY A 1 330 ? 14.591 -12.959 -15.660 1.00 98.25 330 GLY A CA 1
ATOM 2599 C C . GLY A 1 330 ? 14.693 -14.045 -16.717 1.00 98.25 330 GLY A C 1
ATOM 2600 O O . GLY A 1 330 ? 14.632 -13.782 -17.920 1.00 98.25 330 GLY A O 1
ATOM 2601 N N . ARG A 1 331 ? 14.839 -15.293 -16.266 1.00 98.00 331 ARG A N 1
ATOM 2602 C CA . ARG A 1 331 ? 15.023 -16.457 -17.138 1.00 98.00 331 ARG A CA 1
ATOM 2603 C C . ARG A 1 331 ? 13.972 -17.534 -16.930 1.00 98.00 331 ARG A C 1
ATOM 2605 O O . ARG A 1 331 ? 13.584 -17.847 -15.802 1.00 98.00 331 ARG A O 1
ATOM 2612 N N . LYS A 1 332 ? 13.565 -18.153 -18.039 1.00 98.00 332 LYS A N 1
ATOM 2613 C CA . LYS A 1 332 ? 12.733 -19.359 -18.060 1.00 98.00 332 LYS A CA 1
ATOM 2614 C C . LYS A 1 332 ? 13.183 -20.300 -19.169 1.00 98.00 332 LYS A C 1
ATOM 2616 O O . LYS A 1 332 ? 13.342 -19.877 -20.311 1.00 98.00 332 LYS A O 1
ATOM 2621 N N . ASP A 1 333 ? 13.394 -21.574 -18.848 1.00 97.06 333 ASP A N 1
ATOM 2622 C CA . ASP A 1 333 ? 13.896 -22.588 -19.789 1.00 97.06 333 ASP A CA 1
ATOM 2623 C C . ASP A 1 333 ? 15.218 -22.163 -20.475 1.00 97.06 333 ASP A C 1
ATOM 2625 O O . ASP A 1 333 ? 15.469 -22.475 -21.640 1.00 97.06 333 ASP A O 1
ATOM 2629 N N . GLY A 1 334 ? 16.055 -21.398 -19.764 1.00 97.06 334 GLY A N 1
ATOM 2630 C CA . GLY A 1 334 ? 17.310 -20.839 -20.281 1.00 97.06 334 GLY A CA 1
ATOM 2631 C C . GLY A 1 334 ? 17.172 -19.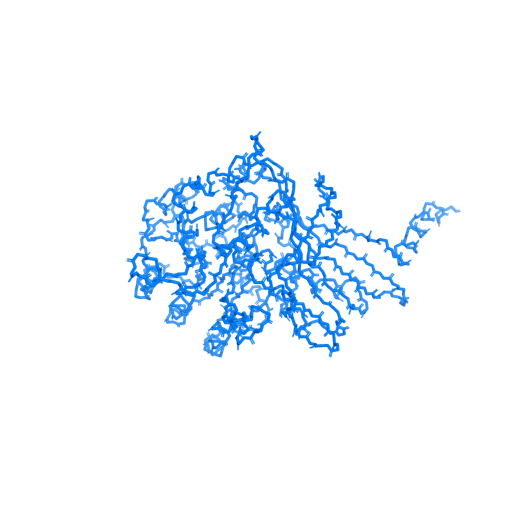616 -21.201 1.00 97.06 334 GLY A C 1
ATOM 2632 O O . GLY A 1 334 ? 18.201 -19.051 -21.572 1.00 97.06 334 GLY A O 1
ATOM 2633 N N . MET A 1 335 ? 15.952 -19.184 -21.529 1.00 98.19 335 MET A N 1
ATOM 2634 C CA . MET A 1 335 ? 15.659 -18.000 -22.351 1.00 98.19 335 MET A CA 1
ATOM 2635 C C . MET A 1 335 ? 15.364 -16.780 -21.486 1.00 98.19 335 MET A C 1
ATOM 2637 O O . MET A 1 335 ? 14.846 -16.920 -20.374 1.00 98.19 335 MET A O 1
ATOM 2641 N N . GLU A 1 336 ? 15.656 -15.590 -22.006 1.00 98.31 336 GLU A N 1
ATOM 2642 C CA . GLU A 1 336 ? 15.176 -14.345 -21.401 1.00 98.31 336 GLU A CA 1
ATOM 2643 C C . GLU A 1 336 ? 13.642 -14.303 -21.425 1.00 98.31 336 GLU A C 1
ATOM 2645 O O . GLU A 1 336 ? 13.013 -14.607 -22.446 1.00 98.31 336 GLU A O 1
ATOM 2650 N N . ARG A 1 337 ? 13.033 -13.924 -20.301 1.00 98.44 337 ARG A N 1
ATOM 2651 C CA . ARG A 1 337 ? 11.590 -13.735 -20.159 1.00 98.44 337 ARG A CA 1
ATOM 2652 C C . ARG A 1 337 ? 11.318 -12.420 -19.447 1.00 98.44 337 ARG A C 1
ATOM 2654 O O . ARG A 1 337 ? 12.046 -12.034 -18.534 1.00 98.44 337 ARG A O 1
ATOM 2661 N N . GLN A 1 338 ? 10.237 -11.766 -19.842 1.00 98.56 338 GLN A N 1
ATOM 2662 C CA . GLN A 1 338 ? 9.769 -10.551 -19.199 1.00 98.56 338 GLN A CA 1
ATOM 2663 C C . GLN A 1 338 ? 8.249 -10.594 -19.065 1.00 98.56 338 GLN A C 1
ATOM 2665 O O . GLN A 1 338 ? 7.555 -10.876 -20.039 1.00 98.56 338 GLN A O 1
ATOM 2670 N N . VAL A 1 339 ? 7.718 -10.290 -17.882 1.00 98.69 339 VAL A N 1
ATOM 2671 C CA . VAL A 1 339 ? 6.265 -10.209 -17.654 1.00 98.69 339 VAL A CA 1
ATOM 2672 C C . VAL A 1 339 ? 5.907 -8.940 -16.895 1.00 98.69 339 VAL A C 1
ATOM 2674 O O . VAL A 1 339 ? 6.680 -8.484 -16.059 1.00 98.69 339 VAL A O 1
ATOM 2677 N N . TYR A 1 340 ? 4.726 -8.387 -17.154 1.00 98.75 340 TYR A N 1
ATOM 2678 C CA . TYR A 1 340 ? 4.134 -7.328 -16.336 1.00 98.75 340 TYR A CA 1
ATOM 2679 C C . TYR A 1 340 ? 2.878 -7.872 -15.657 1.00 98.75 340 TYR A C 1
ATOM 2681 O O . TYR A 1 340 ? 1.909 -8.212 -16.339 1.00 98.75 340 TYR A O 1
ATOM 2689 N N . ILE A 1 341 ? 2.910 -8.005 -14.332 1.00 98.69 341 ILE A N 1
ATOM 2690 C CA . ILE A 1 341 ? 1.769 -8.431 -13.508 1.00 98.69 341 ILE A CA 1
ATOM 2691 C C . ILE A 1 341 ? 1.149 -7.175 -12.909 1.00 98.69 341 ILE A C 1
ATOM 2693 O O . ILE A 1 341 ? 1.872 -6.364 -12.342 1.00 98.69 341 ILE A O 1
ATOM 2697 N N . TYR A 1 342 ? -0.156 -6.983 -13.052 1.00 98.56 342 TYR A N 1
ATOM 2698 C CA . TYR A 1 342 ? -0.768 -5.684 -12.782 1.00 98.56 342 TYR A CA 1
ATOM 2699 C C . TYR A 1 342 ? -2.212 -5.785 -12.303 1.00 98.56 342 TYR A C 1
ATOM 2701 O O . TYR A 1 342 ? -2.883 -6.793 -12.511 1.00 98.56 342 TYR A O 1
ATOM 2709 N N . GLN A 1 343 ? -2.715 -4.702 -11.723 1.00 98.38 343 GLN A N 1
ATOM 2710 C CA . GLN A 1 343 ? -4.112 -4.519 -11.350 1.00 98.38 343 GLN A CA 1
ATOM 2711 C C . GLN A 1 343 ? -4.568 -3.135 -11.835 1.00 98.38 343 GLN A C 1
ATOM 2713 O O . GLN A 1 343 ? -3.903 -2.133 -11.580 1.00 98.38 343 GLN A O 1
ATOM 2718 N N . VAL A 1 344 ? -5.690 -3.084 -12.565 1.00 98.38 344 VAL A N 1
ATOM 2719 C CA . VAL A 1 344 ? -6.297 -1.833 -13.055 1.00 98.38 344 VAL A CA 1
ATOM 2720 C C . VAL A 1 344 ? -7.576 -1.542 -12.282 1.00 98.38 344 VAL A C 1
ATOM 2722 O O . VAL A 1 344 ? -8.454 -2.402 -12.201 1.00 98.38 344 VAL A O 1
ATOM 2725 N N . ALA A 1 345 ? -7.733 -0.311 -11.803 1.00 98.00 345 ALA A N 1
ATOM 2726 C CA . ALA A 1 345 ? -8.966 0.165 -11.185 1.00 98.00 345 ALA A CA 1
ATOM 2727 C C . ALA A 1 345 ? -9.526 1.375 -11.948 1.00 98.00 345 ALA A C 1
ATOM 2729 O O . ALA A 1 345 ? -8.817 2.348 -12.214 1.00 98.00 345 ALA A O 1
ATOM 2730 N N . ASP A 1 346 ? -10.808 1.307 -12.313 1.00 98.19 346 ASP A N 1
ATOM 2731 C CA . ASP A 1 346 ? -11.542 2.408 -12.941 1.00 98.19 346 ASP A CA 1
ATOM 2732 C C . ASP A 1 346 ? -12.212 3.279 -11.877 1.00 98.19 346 ASP A C 1
ATOM 2734 O O . ASP A 1 346 ? -12.922 2.777 -11.005 1.00 98.19 346 ASP A O 1
ATOM 2738 N N . ASN A 1 347 ? -11.980 4.592 -11.934 1.00 97.62 347 ASN A N 1
ATOM 2739 C CA . ASN A 1 347 ? -12.446 5.501 -10.891 1.00 97.62 347 ASN A CA 1
ATOM 2740 C C . ASN A 1 347 ? -13.967 5.573 -10.813 1.00 97.62 347 ASN A C 1
ATOM 2742 O O . ASN A 1 347 ? -14.525 5.611 -9.718 1.00 97.62 347 ASN A O 1
ATOM 2746 N N . GLN A 1 348 ? -14.642 5.563 -11.960 1.00 97.62 348 GLN A N 1
ATOM 2747 C CA . GLN A 1 348 ? -16.095 5.654 -12.016 1.00 97.62 348 GLN A CA 1
ATOM 2748 C C . GLN A 1 348 ? -16.719 4.365 -11.482 1.00 97.62 348 GLN A C 1
ATOM 2750 O O . GLN A 1 348 ? -17.648 4.430 -10.676 1.00 97.62 348 GLN A O 1
ATOM 2755 N N . GLU A 1 349 ? -16.169 3.207 -11.856 1.00 98.00 349 GLU A N 1
ATOM 2756 C CA . GLU A 1 349 ? -16.623 1.926 -11.308 1.00 98.00 349 GLU A CA 1
ATOM 2757 C C . GLU A 1 349 ? -16.398 1.830 -9.795 1.00 98.00 349 GLU A C 1
ATOM 2759 O O . GLU A 1 349 ? -17.275 1.345 -9.076 1.00 98.00 349 GLU A O 1
ATOM 2764 N N . CYS A 1 350 ? -15.249 2.292 -9.291 1.00 98.00 350 CYS A N 1
ATOM 2765 C CA . CYS A 1 350 ? -14.962 2.277 -7.859 1.00 98.00 350 CYS A CA 1
ATOM 2766 C C . CYS A 1 350 ? -15.920 3.184 -7.076 1.00 98.00 350 CYS A C 1
ATOM 2768 O O . CYS A 1 350 ? -16.465 2.758 -6.056 1.00 98.00 350 CYS A O 1
ATOM 2770 N N . ILE A 1 351 ? -16.202 4.388 -7.578 1.00 97.25 351 ILE A N 1
ATOM 2771 C CA . ILE A 1 351 ? -17.165 5.303 -6.952 1.00 97.25 351 ILE A CA 1
ATOM 2772 C C . ILE A 1 351 ? -18.566 4.686 -6.943 1.00 97.25 351 ILE A C 1
ATOM 2774 O O . ILE A 1 351 ? -19.245 4.726 -5.919 1.00 97.25 351 ILE A O 1
ATOM 2778 N N . GLU A 1 352 ? -18.997 4.074 -8.046 1.00 97.06 352 GLU A N 1
ATOM 2779 C CA . GLU A 1 352 ? -20.309 3.425 -8.126 1.00 97.06 352 GLU A CA 1
ATOM 2780 C C . GLU A 1 352 ? -20.425 2.235 -7.160 1.00 97.06 352 GLU A C 1
ATOM 2782 O O . GLU A 1 352 ? -21.437 2.082 -6.470 1.00 97.06 352 GLU A O 1
ATOM 2787 N N . LYS A 1 353 ? -19.394 1.385 -7.090 1.00 95.50 353 LYS A N 1
ATOM 2788 C CA . LYS A 1 353 ? -19.424 0.149 -6.294 1.00 95.50 353 LYS A CA 1
ATOM 2789 C C . LYS A 1 353 ? -19.175 0.398 -4.807 1.00 95.50 353 LYS A C 1
ATOM 2791 O O . LYS A 1 353 ? -19.876 -0.202 -3.986 1.00 95.50 353 LYS A O 1
ATOM 2796 N N . TYR A 1 354 ? -18.197 1.236 -4.468 1.00 96.12 354 TYR A N 1
ATOM 2797 C CA . TYR A 1 354 ? -17.661 1.406 -3.110 1.00 96.12 354 TYR A CA 1
ATOM 2798 C C . TYR A 1 354 ? -17.929 2.791 -2.514 1.00 96.12 354 TYR A C 1
ATOM 2800 O O . TYR A 1 354 ? -17.727 2.988 -1.318 1.00 96.12 354 TYR A O 1
ATOM 2808 N N . GLY A 1 355 ? -18.387 3.755 -3.318 1.00 95.31 355 GLY A N 1
ATOM 2809 C CA . GLY A 1 355 ? -18.542 5.147 -2.889 1.00 95.31 355 GLY A CA 1
ATOM 2810 C C . GLY A 1 355 ? -17.216 5.900 -2.768 1.00 95.31 355 GLY A C 1
ATOM 2811 O O . GLY A 1 355 ? -17.207 7.046 -2.310 1.00 95.31 355 GLY A O 1
ATOM 2812 N N . THR A 1 356 ? -16.100 5.286 -3.168 1.00 95.50 356 THR A N 1
ATOM 2813 C CA . THR A 1 356 ? -14.751 5.824 -2.995 1.00 95.50 356 THR A CA 1
ATOM 2814 C C . THR A 1 356 ? -13.942 5.795 -4.300 1.00 95.50 356 THR A C 1
ATOM 2816 O O . THR A 1 356 ? -14.183 4.940 -5.152 1.00 95.50 356 THR A O 1
ATOM 2819 N N . PRO A 1 357 ? -12.992 6.734 -4.486 1.00 95.81 357 PRO A N 1
ATOM 2820 C CA . PRO A 1 357 ? -12.138 6.784 -5.676 1.00 95.81 357 PRO A CA 1
ATOM 2821 C C . PRO A 1 357 ? -11.245 5.547 -5.838 1.00 95.81 357 PRO A C 1
ATOM 2823 O O . PRO A 1 357 ? -10.876 4.912 -4.850 1.00 95.81 357 PRO A O 1
ATOM 2826 N N . ALA A 1 358 ? -10.826 5.261 -7.073 1.00 95.94 358 ALA A N 1
ATOM 2827 C CA . ALA A 1 358 ? -10.036 4.085 -7.437 1.00 95.94 358 ALA A CA 1
ATOM 2828 C C . ALA A 1 358 ? -8.758 3.929 -6.613 1.00 95.94 358 ALA A C 1
ATOM 2830 O O . ALA A 1 358 ? -8.526 2.839 -6.112 1.00 95.94 358 ALA A O 1
ATOM 2831 N N . VAL A 1 359 ? -7.979 5.000 -6.415 1.00 93.00 359 VAL A N 1
ATOM 2832 C CA . VAL A 1 359 ? -6.713 4.938 -5.659 1.00 93.00 359 VAL A CA 1
ATOM 2833 C C . VAL A 1 359 ? -6.947 4.379 -4.253 1.00 93.00 359 VAL A C 1
ATOM 2835 O O . VAL A 1 359 ? -6.392 3.352 -3.888 1.00 93.00 359 VAL A O 1
ATOM 2838 N N . VAL A 1 360 ? -7.853 4.988 -3.480 1.00 93.94 360 VAL A N 1
ATOM 2839 C CA . VAL A 1 360 ? -8.118 4.542 -2.101 1.00 93.94 360 VAL A CA 1
ATOM 2840 C C . VAL A 1 360 ? -8.853 3.203 -2.037 1.00 93.94 360 VAL A C 1
ATOM 2842 O O . VAL A 1 360 ? -8.678 2.463 -1.069 1.00 93.94 360 VAL A O 1
ATOM 2845 N N . ALA A 1 361 ? -9.667 2.888 -3.048 1.00 96.69 361 ALA A N 1
ATOM 2846 C CA . ALA A 1 361 ? -10.351 1.608 -3.143 1.00 96.69 361 ALA A CA 1
ATOM 2847 C C . ALA A 1 361 ? -9.351 0.474 -3.400 1.00 96.69 361 ALA A C 1
ATOM 2849 O O . ALA A 1 361 ? -9.419 -0.541 -2.716 1.00 96.69 361 ALA A O 1
ATOM 2850 N N . GLN A 1 362 ? -8.391 0.682 -4.306 1.00 96.31 362 GLN A N 1
ATOM 2851 C CA . GLN A 1 362 ? -7.313 -0.253 -4.628 1.00 96.31 362 GLN A CA 1
ATOM 2852 C C . GLN A 1 362 ? -6.401 -0.482 -3.412 1.00 96.31 362 GLN A C 1
ATOM 2854 O O . GLN A 1 362 ? -6.161 -1.632 -3.043 1.00 96.31 362 GLN A O 1
ATOM 2859 N N . THR A 1 363 ? -5.993 0.587 -2.711 1.00 96.19 363 THR A N 1
ATOM 2860 C CA . THR A 1 363 ? -5.199 0.504 -1.465 1.00 96.19 363 THR A CA 1
ATOM 2861 C C . THR A 1 363 ? -5.884 -0.308 -0.369 1.00 96.19 363 THR A C 1
ATOM 2863 O O . THR A 1 363 ? -5.218 -0.968 0.423 1.00 96.19 363 THR A O 1
ATOM 2866 N N . ALA A 1 364 ? -7.215 -0.291 -0.314 1.00 97.69 364 ALA A N 1
ATOM 2867 C CA . ALA A 1 364 ? -7.991 -0.967 0.720 1.00 97.69 364 ALA A CA 1
ATOM 2868 C C . ALA A 1 364 ? -8.162 -2.484 0.507 1.00 97.69 364 ALA A C 1
ATOM 2870 O O . ALA A 1 364 ? -8.597 -3.175 1.433 1.00 97.69 364 ALA A O 1
ATOM 2871 N N . VAL A 1 365 ? -7.839 -3.022 -0.675 1.00 98.12 365 VAL A N 1
ATOM 2872 C CA . VAL A 1 365 ? -8.134 -4.422 -1.035 1.00 98.12 365 VAL A CA 1
ATOM 2873 C C . VAL A 1 365 ? -7.299 -5.416 -0.240 1.00 98.12 365 VAL A C 1
ATOM 2875 O O . VAL A 1 365 ? -7.850 -6.277 0.446 1.00 98.12 365 VAL A O 1
ATOM 2878 N N . VAL A 1 366 ? -5.975 -5.293 -0.313 1.00 98.25 366 VAL A N 1
ATOM 2879 C CA . VAL A 1 366 ? -5.051 -6.200 0.374 1.00 98.25 366 VAL A CA 1
ATOM 2880 C C . VAL A 1 366 ? -5.256 -6.208 1.894 1.00 98.25 366 VAL A C 1
ATOM 2882 O O . VAL A 1 366 ? -5.438 -7.305 2.428 1.00 98.25 366 VAL A O 1
ATOM 2885 N N . PRO A 1 367 ? -5.353 -5.074 2.619 1.00 98.12 367 PRO A N 1
ATOM 2886 C CA . PRO A 1 367 ? -5.544 -5.132 4.066 1.00 98.12 367 PRO A CA 1
ATOM 2887 C C . PRO A 1 367 ? -6.898 -5.763 4.429 1.00 98.12 367 PRO A C 1
ATOM 2889 O O . PRO A 1 367 ? -6.991 -6.511 5.403 1.00 98.12 367 PRO A O 1
ATOM 2892 N N . ALA A 1 368 ? -7.948 -5.559 3.621 1.00 98.44 368 ALA A N 1
ATOM 2893 C CA . ALA A 1 368 ? -9.234 -6.223 3.827 1.00 98.44 368 ALA A CA 1
ATOM 2894 C C . ALA A 1 368 ? -9.150 -7.750 3.630 1.00 98.44 368 ALA A C 1
ATOM 2896 O O . ALA A 1 368 ? -9.758 -8.500 4.400 1.00 98.44 368 ALA A O 1
ATOM 2897 N N . ILE A 1 369 ? -8.387 -8.215 2.638 1.00 98.44 369 ILE A N 1
ATOM 2898 C CA . ILE A 1 369 ? -8.126 -9.642 2.401 1.00 98.44 369 ILE A CA 1
ATOM 2899 C C . ILE A 1 369 ? -7.328 -10.251 3.559 1.00 98.44 369 ILE A C 1
ATOM 2901 O O . ILE A 1 369 ? -7.675 -11.324 4.050 1.00 98.44 369 ILE A O 1
ATOM 2905 N N . ILE A 1 370 ? -6.300 -9.559 4.044 1.00 98.12 370 ILE A N 1
ATOM 2906 C CA . ILE A 1 370 ? -5.467 -10.014 5.164 1.00 98.12 370 ILE A CA 1
ATOM 2907 C C . ILE A 1 370 ? -6.292 -10.189 6.442 1.00 98.12 370 ILE A C 1
ATOM 2909 O O . ILE A 1 370 ? -6.141 -11.189 7.155 1.00 98.12 370 ILE A O 1
ATOM 2913 N N . VAL A 1 371 ? -7.205 -9.255 6.716 1.00 98.56 371 VAL A N 1
ATOM 2914 C CA . VAL A 1 371 ? -8.151 -9.376 7.832 1.00 98.56 371 VAL A CA 1
ATOM 2915 C C . VAL A 1 371 ? -9.060 -10.597 7.647 1.00 98.56 371 VAL A C 1
ATOM 2917 O O . VAL A 1 371 ? -9.248 -11.349 8.606 1.00 98.56 371 VAL A O 1
ATOM 2920 N N . GLU A 1 372 ? -9.587 -10.841 6.440 1.00 98.44 372 GLU A N 1
ATOM 2921 C CA . GLU A 1 372 ? -10.411 -12.025 6.141 1.00 98.44 372 GLU A CA 1
ATOM 2922 C C . GLU A 1 372 ? -9.637 -13.334 6.365 1.00 98.44 372 GLU A C 1
ATOM 2924 O O . GLU A 1 372 ? -10.112 -14.210 7.095 1.00 98.44 372 GLU A O 1
ATOM 2929 N N . LEU A 1 373 ? -8.439 -13.460 5.788 1.00 98.06 373 LEU A N 1
ATOM 2930 C CA . LEU A 1 373 ? -7.594 -14.652 5.914 1.00 98.06 373 LEU A CA 1
ATOM 2931 C C . LEU A 1 373 ? -7.226 -14.921 7.376 1.00 98.06 373 LEU A C 1
ATOM 2933 O O . LEU A 1 373 ? -7.335 -16.050 7.856 1.00 98.06 373 LEU A O 1
ATOM 2937 N N . THR A 1 374 ? -6.870 -13.876 8.124 1.00 98.06 374 THR A N 1
ATOM 2938 C CA . THR A 1 374 ? -6.552 -14.007 9.552 1.00 98.06 374 THR A CA 1
ATOM 2939 C C . THR A 1 374 ? -7.781 -14.429 10.358 1.00 98.06 374 THR A C 1
ATOM 2941 O O . THR A 1 374 ? -7.700 -15.339 11.180 1.00 98.06 374 THR A O 1
ATOM 2944 N N . ALA A 1 375 ? -8.945 -13.826 10.099 1.00 98.12 375 ALA A N 1
ATOM 2945 C CA . ALA A 1 375 ? -10.192 -14.146 10.795 1.00 98.12 375 ALA A CA 1
ATOM 2946 C C . ALA A 1 375 ? -10.664 -15.591 10.570 1.00 98.12 375 ALA A C 1
ATOM 2948 O O . ALA A 1 375 ? -11.332 -16.161 11.440 1.00 98.12 375 ALA A O 1
ATOM 2949 N N . LYS A 1 376 ? -10.326 -16.179 9.419 1.00 97.38 376 LYS A N 1
ATOM 2950 C CA . LYS A 1 376 ? -10.592 -17.587 9.099 1.00 97.38 376 LYS A CA 1
ATOM 2951 C C . LYS A 1 376 ? -9.511 -18.551 9.600 1.00 97.38 376 LYS A C 1
ATOM 2953 O O . LYS A 1 376 ? -9.749 -19.755 9.599 1.00 97.38 376 LYS A O 1
ATOM 2958 N N . GLY A 1 377 ? -8.358 -18.046 10.044 1.00 96.12 377 GLY A N 1
ATOM 2959 C CA . GLY A 1 377 ? -7.192 -18.869 10.375 1.00 96.12 377 GLY A CA 1
ATOM 2960 C C . GLY A 1 377 ? -6.489 -19.451 9.143 1.00 96.12 377 GLY A C 1
ATOM 2961 O O . GLY A 1 377 ? -5.831 -20.479 9.254 1.00 96.12 377 GLY A O 1
ATOM 2962 N N . GLU A 1 378 ? -6.654 -18.814 7.983 1.00 96.00 378 GLU A N 1
ATOM 2963 C CA . GLU A 1 378 ? -6.085 -19.211 6.684 1.00 96.00 378 GLU A CA 1
ATOM 2964 C C . GLU A 1 378 ? -4.789 -18.444 6.355 1.00 96.00 378 GLU A C 1
ATOM 2966 O O . GLU A 1 378 ? -4.140 -18.721 5.351 1.00 96.00 378 GLU A O 1
ATOM 2971 N N . MET A 1 379 ? -4.396 -17.478 7.194 1.00 93.62 379 MET A N 1
ATOM 2972 C CA . MET A 1 379 ? -3.122 -16.772 7.059 1.00 93.62 379 MET A CA 1
ATOM 2973 C C . MET A 1 379 ? -1.965 -17.671 7.522 1.00 93.62 379 MET A C 1
ATOM 2975 O O . MET A 1 379 ? -1.813 -17.932 8.720 1.00 93.62 379 MET A O 1
ATOM 2979 N N . GLU A 1 380 ? -1.151 -18.133 6.572 1.00 88.19 380 GLU A N 1
ATOM 2980 C CA . GLU A 1 380 ? -0.014 -19.031 6.801 1.00 88.19 380 GLU A CA 1
ATOM 2981 C C . GLU A 1 380 ? 1.321 -18.283 6.730 1.00 88.19 380 GLU A C 1
ATOM 2983 O O . GLU A 1 380 ? 1.750 -17.875 5.654 1.00 88.19 380 GLU A O 1
ATOM 2988 N N . GLY A 1 381 ? 2.022 -18.162 7.855 1.00 90.00 381 GLY A N 1
ATOM 2989 C CA . GLY A 1 381 ? 3.371 -17.601 7.898 1.00 90.00 381 GLY A CA 1
ATOM 2990 C C . GLY A 1 381 ? 3.839 -17.322 9.325 1.00 90.00 381 GLY A C 1
ATOM 2991 O O . GLY A 1 381 ? 3.167 -17.706 10.286 1.00 90.00 381 GLY A O 1
ATOM 2992 N N . PRO A 1 382 ? 5.015 -16.701 9.496 1.00 94.00 382 PRO A N 1
ATOM 2993 C CA . PRO A 1 382 ? 5.541 -16.388 10.818 1.00 94.00 382 PRO A CA 1
ATOM 2994 C C . PRO A 1 382 ? 4.766 -15.237 11.477 1.00 94.00 382 PRO A C 1
ATOM 2996 O O . PRO A 1 382 ? 4.525 -14.204 10.859 1.00 94.00 382 PRO A O 1
ATOM 2999 N N . PHE A 1 383 ? 4.447 -15.371 12.766 1.00 98.06 383 PHE A N 1
ATOM 3000 C CA . PHE A 1 383 ? 3.995 -14.243 13.592 1.00 98.06 383 PHE A CA 1
ATOM 3001 C C . PHE A 1 383 ? 5.102 -13.197 13.751 1.00 98.06 383 PHE A C 1
ATOM 3003 O O . PHE A 1 383 ? 6.276 -13.507 13.550 1.00 98.06 383 PHE A O 1
ATOM 3010 N N . GLY A 1 384 ? 4.745 -11.980 14.156 1.00 98.38 384 GLY A N 1
ATOM 3011 C CA . GLY A 1 384 ? 5.656 -10.841 14.254 1.00 98.38 384 GLY A CA 1
ATOM 3012 C C . GLY A 1 384 ? 5.234 -9.686 13.352 1.00 98.38 384 GLY A C 1
ATOM 3013 O O . GLY A 1 384 ? 4.115 -9.664 12.839 1.00 98.38 384 GLY A O 1
ATOM 3014 N N . VAL A 1 385 ? 6.145 -8.729 13.177 1.00 97.94 385 VAL A N 1
ATOM 3015 C CA . VAL A 1 385 ? 5.995 -7.648 12.195 1.00 97.94 385 VAL A CA 1
ATOM 3016 C C . VAL A 1 385 ? 6.524 -8.159 10.868 1.00 97.94 385 VAL A C 1
ATOM 3018 O O . VAL A 1 385 ? 7.666 -8.627 10.819 1.00 97.94 385 VAL A O 1
ATOM 3021 N N . ARG A 1 386 ? 5.677 -8.148 9.838 1.00 96.19 386 ARG A N 1
ATOM 3022 C CA . ARG A 1 386 ? 5.947 -8.834 8.577 1.00 96.19 386 ARG A CA 1
ATOM 3023 C C . ARG A 1 386 ? 5.533 -8.031 7.357 1.00 96.19 386 ARG A C 1
ATOM 3025 O O . ARG A 1 386 ? 4.541 -7.300 7.397 1.00 96.19 386 ARG A O 1
ATOM 3032 N N . LEU A 1 387 ? 6.276 -8.250 6.284 1.00 95.00 387 LEU A N 1
ATOM 3033 C CA . LEU A 1 387 ? 6.021 -7.731 4.948 1.00 95.00 387 LEU A CA 1
ATOM 3034 C C . LEU A 1 387 ? 5.278 -8.761 4.094 1.00 95.00 387 LEU A C 1
ATOM 3036 O O . LEU A 1 387 ? 5.234 -9.955 4.400 1.00 95.00 387 LEU A O 1
ATOM 3040 N N . SER A 1 388 ? 4.671 -8.289 3.010 1.00 94.06 388 SER A N 1
ATOM 3041 C CA . SER A 1 388 ? 3.806 -9.098 2.145 1.00 94.06 388 SER A CA 1
ATOM 3042 C C . SER A 1 388 ? 4.570 -10.219 1.429 1.00 94.06 388 SER A C 1
ATOM 3044 O O . SER A 1 388 ? 4.074 -11.340 1.302 1.00 94.06 388 SER A O 1
ATOM 3046 N N . GLU A 1 389 ? 5.812 -9.968 1.021 1.00 90.25 389 GLU A N 1
ATOM 3047 C CA . GLU A 1 389 ? 6.664 -10.932 0.326 1.00 90.25 389 GLU A CA 1
ATOM 3048 C C . GLU A 1 389 ? 7.164 -12.091 1.212 1.00 90.25 389 GLU A C 1
ATOM 3050 O O . GLU A 1 389 ? 7.671 -13.089 0.694 1.00 90.25 389 GLU A O 1
ATOM 3055 N N . GLU A 1 390 ? 6.974 -12.025 2.532 1.00 93.06 390 GLU A N 1
ATOM 3056 C CA . GLU A 1 390 ? 7.295 -13.129 3.449 1.00 93.06 390 GLU A CA 1
ATOM 3057 C C . GLU A 1 390 ? 6.264 -14.274 3.400 1.00 93.06 390 GLU A C 1
ATOM 3059 O O . GLU A 1 390 ? 6.497 -15.352 3.957 1.00 93.06 390 GLU A O 1
ATOM 3064 N N . PHE A 1 391 ? 5.127 -14.073 2.725 1.00 93.81 391 PHE A N 1
ATOM 3065 C CA . PHE A 1 391 ? 3.998 -15.004 2.719 1.00 93.81 391 PHE A CA 1
ATOM 3066 C C . PHE A 1 391 ? 3.794 -15.704 1.370 1.00 93.81 391 PHE A C 1
ATOM 3068 O O . PHE A 1 391 ? 4.277 -15.295 0.311 1.00 93.81 391 PHE A O 1
ATOM 3075 N N . ASN A 1 392 ? 3.035 -16.804 1.404 1.00 94.00 392 ASN A N 1
ATOM 3076 C CA . ASN A 1 392 ? 2.532 -17.445 0.192 1.00 94.00 392 ASN A CA 1
ATOM 3077 C C . ASN A 1 392 ? 1.535 -16.498 -0.503 1.00 94.00 392 ASN A C 1
ATOM 3079 O O . ASN A 1 392 ? 0.531 -16.146 0.113 1.00 94.00 392 ASN A O 1
ATOM 3083 N N . PRO A 1 393 ? 1.743 -16.127 -1.780 1.00 95.25 393 PRO A N 1
ATOM 3084 C CA . PRO A 1 393 ? 0.888 -15.144 -2.438 1.00 95.25 393 PRO A CA 1
ATOM 3085 C C . PRO A 1 393 ? -0.492 -15.686 -2.818 1.00 95.25 393 PRO A C 1
ATOM 3087 O O . PRO A 1 393 ? -1.423 -14.908 -2.999 1.00 95.25 393 PRO A O 1
ATOM 3090 N N . MET A 1 394 ? -0.650 -17.009 -2.941 1.00 95.81 394 MET A N 1
ATOM 3091 C CA . MET A 1 394 ? -1.860 -17.604 -3.524 1.00 95.81 394 MET A CA 1
ATOM 3092 C C . MET A 1 394 ? -3.160 -17.214 -2.802 1.00 95.81 394 MET A C 1
ATOM 3094 O O . MET A 1 394 ? -4.063 -16.751 -3.493 1.00 95.81 394 MET A O 1
ATOM 3098 N N . PRO A 1 395 ? -3.279 -17.307 -1.458 1.00 96.31 395 PRO A N 1
ATOM 3099 C CA . PRO A 1 395 ? -4.534 -16.970 -0.782 1.00 96.31 395 PRO A CA 1
ATOM 3100 C C . PRO A 1 395 ? -4.962 -15.512 -0.987 1.00 96.31 395 PRO A C 1
ATOM 3102 O O . PRO A 1 395 ? -6.153 -15.225 -1.078 1.00 96.31 395 PRO A O 1
ATOM 3105 N N . VAL A 1 396 ? -3.999 -14.587 -1.086 1.00 96.94 396 VAL A N 1
ATOM 3106 C CA . VAL A 1 396 ? -4.286 -13.170 -1.338 1.00 96.94 396 VAL A CA 1
ATOM 3107 C C . VAL A 1 396 ? -4.696 -12.957 -2.792 1.00 96.94 396 VAL A C 1
ATOM 3109 O O . VAL A 1 396 ? -5.733 -12.350 -3.056 1.00 96.94 396 VAL A O 1
ATOM 3112 N N . LEU A 1 397 ? -3.917 -13.490 -3.737 1.00 96.62 397 LEU A N 1
ATOM 3113 C CA . LEU A 1 397 ? -4.156 -13.297 -5.168 1.00 96.62 397 LEU A CA 1
ATOM 3114 C C . LEU A 1 397 ? -5.448 -13.966 -5.657 1.00 96.62 397 LEU A C 1
ATOM 3116 O O . LEU A 1 397 ? -6.126 -13.410 -6.517 1.00 96.62 397 LEU A O 1
ATOM 3120 N N . GLU A 1 398 ? -5.827 -15.116 -5.095 1.00 95.50 398 GLU A N 1
ATOM 3121 C CA . GLU A 1 398 ? -7.104 -15.780 -5.396 1.00 95.50 398 GLU A CA 1
ATOM 3122 C C . GLU A 1 398 ? -8.307 -14.937 -4.944 1.00 95.50 398 GLU A C 1
ATOM 3124 O O . GLU A 1 398 ? -9.331 -14.893 -5.629 1.00 95.50 398 GLU A O 1
ATOM 3129 N N . LEU A 1 399 ? -8.179 -14.217 -3.823 1.00 97.44 399 LEU A N 1
ATOM 3130 C CA . LEU A 1 399 ? -9.247 -13.372 -3.291 1.00 97.44 399 LEU A CA 1
ATOM 3131 C C . LEU A 1 399 ? -9.389 -12.027 -4.014 1.00 97.44 399 LEU A C 1
ATOM 3133 O O . LEU A 1 399 ? -10.452 -11.419 -3.907 1.00 97.44 399 LEU A O 1
ATOM 3137 N N . LEU A 1 400 ? -8.396 -11.573 -4.785 1.00 97.81 400 LEU A N 1
ATOM 3138 C CA . LEU A 1 400 ? -8.486 -10.312 -5.535 1.00 97.81 400 LEU A CA 1
ATOM 3139 C C . LEU A 1 400 ? -9.722 -10.260 -6.452 1.00 97.81 400 LEU A C 1
ATOM 3141 O O . LEU A 1 400 ? -10.471 -9.283 -6.427 1.00 97.81 400 LEU A O 1
ATOM 3145 N N . GLU A 1 401 ? -9.993 -11.335 -7.199 1.00 95.69 401 GLU A N 1
ATOM 3146 C CA . GLU A 1 401 ? -11.194 -11.460 -8.043 1.00 95.69 401 GLU A CA 1
ATOM 3147 C C . GLU A 1 401 ? -12.477 -11.414 -7.200 1.00 95.69 401 GLU A C 1
ATOM 3149 O O . GLU A 1 401 ? -13.451 -10.745 -7.545 1.00 95.69 401 GLU A O 1
ATOM 3154 N N . GLU A 1 402 ? -12.483 -12.090 -6.051 1.00 96.31 402 GLU A N 1
ATOM 3155 C CA . GLU A 1 402 ? -13.641 -12.134 -5.157 1.00 96.31 402 GLU A CA 1
ATOM 3156 C C . GLU A 1 402 ? -13.940 -10.798 -4.458 1.00 96.31 402 GLU A C 1
ATOM 3158 O O . GLU A 1 402 ? -15.075 -10.580 -4.012 1.00 96.31 402 GLU A O 1
ATOM 3163 N N . TYR A 1 403 ? -12.935 -9.929 -4.362 1.00 97.31 403 TYR A N 1
ATOM 3164 C CA . TYR A 1 403 ? -13.050 -8.537 -3.932 1.00 97.31 403 TYR A CA 1
ATOM 3165 C C . TYR A 1 403 ? -13.318 -7.573 -5.101 1.00 97.31 403 TYR A C 1
ATOM 3167 O O . TYR A 1 403 ? -13.501 -6.380 -4.872 1.00 97.31 403 TYR A O 1
ATOM 3175 N N . GLU A 1 404 ? -13.458 -8.097 -6.323 1.00 96.38 404 GLU A N 1
ATOM 3176 C CA . GLU A 1 404 ? -13.740 -7.371 -7.568 1.00 96.38 404 GLU A CA 1
ATOM 3177 C C . GLU A 1 404 ? -12.563 -6.495 -8.069 1.00 96.38 404 GLU A C 1
ATOM 3179 O O . GLU A 1 404 ? -12.779 -5.541 -8.816 1.00 96.38 404 GLU A O 1
ATOM 3184 N N . PHE A 1 405 ? -11.319 -6.846 -7.710 1.00 97.50 405 PHE A N 1
ATOM 3185 C CA . PHE A 1 405 ? -10.071 -6.216 -8.179 1.00 97.50 405 PHE A CA 1
ATOM 3186 C C . PHE A 1 405 ? -9.163 -7.229 -8.892 1.00 97.50 405 PHE A C 1
ATOM 3188 O O . PHE A 1 405 ? -8.051 -7.492 -8.433 1.00 97.50 405 PHE A O 1
ATOM 3195 N N . PRO A 1 406 ? -9.602 -7.819 -10.015 1.00 97.25 406 PRO A N 1
ATOM 3196 C CA . PRO A 1 406 ? -8.829 -8.844 -10.706 1.00 97.25 406 PRO A CA 1
ATOM 3197 C C . PRO A 1 406 ? -7.449 -8.335 -11.132 1.00 97.25 406 PRO A C 1
ATOM 3199 O O . PRO A 1 406 ? -7.316 -7.227 -11.662 1.00 97.25 406 PRO A O 1
ATOM 3202 N N . ALA A 1 407 ? -6.434 -9.173 -10.928 1.00 97.44 407 ALA A N 1
ATOM 3203 C CA . ALA A 1 407 ? -5.099 -8.960 -11.469 1.00 97.44 407 ALA A CA 1
ATOM 3204 C C . ALA A 1 407 ? -4.982 -9.553 -12.883 1.00 97.44 407 ALA A C 1
ATOM 3206 O O . ALA A 1 407 ? -5.682 -10.499 -13.251 1.00 97.44 407 ALA A O 1
ATOM 3207 N N . GLY A 1 408 ? -4.072 -9.006 -13.679 1.00 97.25 408 GLY A N 1
ATOM 3208 C CA . GLY A 1 408 ? -3.733 -9.464 -15.018 1.00 97.25 408 GLY A CA 1
ATOM 3209 C C . GLY A 1 408 ? -2.235 -9.695 -15.176 1.00 97.25 408 GLY A C 1
ATOM 3210 O O . GLY A 1 408 ? -1.424 -9.254 -14.365 1.00 97.25 408 GLY A O 1
ATOM 3211 N N . VAL A 1 409 ? -1.866 -10.385 -16.255 1.00 97.75 409 VAL A N 1
ATOM 3212 C CA . VAL A 1 409 ? -0.468 -10.612 -16.643 1.00 97.75 409 VAL A CA 1
ATOM 3213 C C . VAL A 1 409 ? -0.310 -10.333 -18.132 1.00 97.75 409 VAL A C 1
ATOM 3215 O O . VAL A 1 409 ? -1.134 -10.774 -18.936 1.00 97.75 409 VAL A O 1
ATOM 3218 N N . LEU A 1 410 ? 0.745 -9.612 -18.502 1.00 97.06 410 LEU A N 1
ATOM 3219 C CA . LEU A 1 410 ? 1.199 -9.447 -19.880 1.00 97.06 410 LEU A CA 1
ATOM 3220 C C . LEU A 1 410 ? 2.548 -10.128 -20.066 1.00 97.06 410 LEU A C 1
ATOM 3222 O O . LEU A 1 410 ? 3.462 -9.921 -19.272 1.00 97.06 410 LEU A O 1
ATOM 3226 N N . GLU A 1 411 ? 2.680 -10.881 -21.155 1.00 97.50 411 GLU A N 1
ATOM 3227 C CA . GLU A 1 411 ? 3.987 -11.289 -21.665 1.00 97.50 411 GLU A CA 1
ATOM 3228 C C . GLU A 1 411 ? 4.618 -10.126 -22.429 1.00 97.50 411 GLU A C 1
ATOM 3230 O O . GLU A 1 411 ? 4.086 -9.648 -23.440 1.00 97.50 411 GLU A O 1
ATOM 3235 N N . MET A 1 412 ? 5.756 -9.661 -21.929 1.00 97.25 412 MET A N 1
ATOM 3236 C CA . MET A 1 412 ? 6.512 -8.560 -22.513 1.00 97.25 412 MET A CA 1
ATOM 3237 C C . MET A 1 412 ? 7.468 -9.101 -23.582 1.00 97.25 412 MET A C 1
ATOM 3239 O O . MET A 1 412 ? 7.707 -10.308 -23.687 1.00 97.25 412 MET A O 1
ATOM 3243 N N . GLU A 1 413 ? 7.962 -8.214 -24.442 1.00 96.69 413 GLU A N 1
ATOM 3244 C CA . GLU A 1 413 ? 8.893 -8.588 -25.510 1.00 96.69 413 GLU A CA 1
ATOM 3245 C C . GLU A 1 413 ? 10.131 -9.284 -24.921 1.00 96.69 413 GLU A C 1
ATOM 3247 O O . GLU A 1 413 ? 10.796 -8.743 -24.043 1.00 96.69 413 GLU A O 1
ATOM 3252 N N . SER A 1 414 ? 10.373 -10.528 -25.342 1.00 97.69 414 SER A N 1
ATOM 3253 C CA . SER A 1 414 ? 11.448 -11.389 -24.836 1.00 97.69 414 SER A CA 1
ATOM 3254 C C . SER A 1 414 ? 11.619 -12.631 -25.719 1.00 97.69 414 SER A C 1
ATOM 3256 O O . SER A 1 414 ? 10.717 -12.998 -26.482 1.00 97.69 414 SER A O 1
ATOM 3258 N N . GLU A 1 415 ? 12.752 -13.327 -25.584 1.00 98.00 415 GLU A N 1
ATOM 3259 C CA . GLU A 1 415 ? 13.015 -14.598 -26.279 1.00 98.00 415 GLU A CA 1
ATOM 3260 C C . GLU A 1 415 ? 11.945 -15.656 -25.959 1.00 98.00 415 GLU A C 1
ATOM 3262 O O . GLU A 1 415 ? 11.458 -16.369 -26.844 1.00 98.00 415 GLU A O 1
ATOM 3267 N N . TYR A 1 416 ? 11.547 -15.746 -24.686 1.00 97.81 416 TYR A N 1
ATOM 3268 C CA . TYR A 1 416 ? 10.526 -16.683 -24.234 1.00 97.81 416 TYR A CA 1
ATOM 3269 C C . TYR A 1 416 ? 9.160 -16.375 -24.859 1.00 97.81 416 TYR A C 1
ATOM 3271 O O . TYR A 1 416 ? 8.458 -17.298 -25.287 1.00 97.81 416 TYR A O 1
ATOM 3279 N N . ARG A 1 417 ? 8.803 -15.089 -24.983 1.00 97.19 417 ARG A N 1
ATOM 3280 C CA . ARG A 1 417 ? 7.567 -14.667 -25.651 1.00 97.19 417 ARG A CA 1
ATOM 3281 C C . ARG A 1 417 ? 7.538 -15.105 -27.119 1.00 97.19 417 ARG A C 1
ATOM 3283 O O . ARG A 1 417 ? 6.543 -15.675 -27.566 1.00 97.19 417 ARG A O 1
ATOM 3290 N N . GLU A 1 418 ? 8.631 -14.923 -27.860 1.00 97.06 418 GLU A N 1
ATOM 3291 C CA . GLU A 1 418 ? 8.703 -15.393 -29.250 1.00 97.06 418 GLU A CA 1
ATOM 3292 C C . GLU A 1 418 ? 8.494 -16.909 -29.367 1.00 97.06 418 GLU A C 1
ATOM 3294 O O . GLU A 1 418 ? 7.823 -17.382 -30.291 1.00 97.06 418 GLU A O 1
ATOM 3299 N N . LYS A 1 419 ? 9.070 -17.690 -28.442 1.00 96.25 419 LYS A N 1
ATOM 3300 C CA . LYS A 1 419 ? 8.883 -19.147 -28.402 1.00 96.25 419 LYS A CA 1
ATOM 3301 C C . LYS A 1 419 ? 7.405 -19.497 -28.231 1.00 96.25 419 LYS A C 1
ATOM 3303 O O . LYS A 1 419 ? 6.877 -20.250 -29.053 1.00 96.25 419 LYS A O 1
ATOM 3308 N N . ILE A 1 420 ? 6.736 -18.950 -27.213 1.00 95.75 420 ILE A N 1
ATOM 3309 C CA . ILE A 1 420 ? 5.330 -19.286 -26.935 1.00 95.75 420 ILE A CA 1
ATOM 3310 C C . ILE A 1 420 ? 4.398 -18.809 -28.051 1.00 95.75 420 ILE A C 1
ATOM 3312 O O . ILE A 1 420 ? 3.474 -19.535 -28.403 1.00 95.75 420 ILE A O 1
ATOM 3316 N N . GLU A 1 421 ? 4.650 -17.655 -28.671 1.00 95.62 421 GLU A N 1
ATOM 3317 C CA . GLU A 1 421 ? 3.841 -17.164 -29.793 1.00 95.62 421 GLU A CA 1
ATOM 3318 C C . GLU A 1 421 ? 3.988 -18.076 -31.021 1.00 95.62 421 GLU A C 1
ATOM 3320 O O . GLU A 1 421 ? 2.996 -18.426 -31.668 1.00 95.62 421 GLU A O 1
ATOM 3325 N N . ARG A 1 422 ? 5.208 -18.550 -31.317 1.00 94.38 422 ARG A N 1
ATOM 3326 C CA . ARG A 1 422 ? 5.446 -19.537 -32.386 1.00 94.38 422 ARG A CA 1
ATOM 3327 C C . ARG A 1 422 ? 4.784 -20.879 -32.086 1.00 94.38 422 ARG A C 1
ATOM 3329 O O . ARG A 1 422 ? 4.288 -21.527 -33.009 1.00 94.38 422 ARG A O 1
ATOM 3336 N N . GLU A 1 423 ? 4.800 -21.325 -30.834 1.00 94.12 423 GLU A N 1
ATOM 3337 C CA . GLU A 1 423 ? 4.128 -22.556 -30.406 1.00 94.12 423 GLU A CA 1
ATOM 3338 C C . GLU A 1 423 ? 2.604 -22.421 -30.502 1.00 94.12 423 GLU A C 1
ATOM 3340 O O . GLU A 1 423 ? 1.960 -23.284 -31.099 1.00 94.12 423 GLU A O 1
ATOM 3345 N N . GLN A 1 424 ? 2.033 -21.318 -30.013 1.00 93.88 424 GLN A N 1
ATOM 3346 C CA . GLN A 1 424 ? 0.604 -21.001 -30.112 1.00 93.88 424 GLN A CA 1
ATOM 3347 C C . GLN A 1 424 ? 0.139 -20.909 -31.567 1.00 93.88 424 GLN A C 1
ATOM 3349 O O . GLN A 1 424 ? -0.874 -21.510 -31.918 1.00 93.88 424 GLN A O 1
ATOM 3354 N N . PHE A 1 425 ? 0.906 -20.250 -32.442 1.00 93.12 425 PHE A N 1
ATOM 3355 C CA . PHE A 1 425 ? 0.614 -20.207 -33.878 1.00 93.12 425 PHE A CA 1
ATOM 3356 C C . PHE A 1 425 ? 0.578 -21.608 -34.503 1.00 93.12 425 PHE A C 1
ATOM 3358 O O . PHE A 1 425 ? -0.203 -21.861 -35.418 1.00 93.12 425 PHE A O 1
ATOM 3365 N N . LYS A 1 426 ? 1.406 -22.537 -34.007 1.00 92.50 426 LYS A N 1
ATOM 3366 C CA . LYS A 1 426 ? 1.439 -23.922 -34.488 1.00 92.50 426 LYS A CA 1
ATOM 3367 C C . LYS A 1 426 ? 0.288 -24.783 -33.963 1.00 92.50 426 LYS A C 1
ATOM 3369 O O . LYS A 1 426 ? -0.075 -25.735 -34.649 1.00 92.50 426 LYS A O 1
ATOM 3374 N N . GLN A 1 427 ? -0.297 -24.469 -32.801 1.00 89.94 427 GLN A N 1
ATOM 3375 C CA . GLN A 1 427 ? -1.311 -25.311 -32.139 1.00 89.94 427 GLN A CA 1
ATOM 3376 C C . GLN A 1 427 ? -2.477 -25.748 -33.046 1.00 89.94 427 GLN A C 1
ATOM 3378 O O . GLN A 1 427 ? -2.819 -26.932 -33.007 1.00 89.94 427 GLN A O 1
ATOM 3383 N N . PRO A 1 428 ? -3.067 -24.885 -33.899 1.00 91.75 428 PRO A N 1
ATOM 3384 C CA . PRO A 1 428 ? -4.150 -25.301 -34.791 1.00 91.75 428 PRO A CA 1
ATOM 3385 C C . PRO A 1 428 ? -3.737 -26.349 -35.835 1.00 91.75 428 PRO A C 1
ATOM 3387 O O . PRO A 1 428 ? -4.591 -27.085 -36.323 1.00 91.75 428 PRO A O 1
ATOM 3390 N N . PHE A 1 429 ? -2.447 -26.433 -36.178 1.00 89.25 429 PHE A N 1
ATOM 3391 C CA . PHE A 1 429 ? -1.920 -27.369 -37.177 1.00 89.25 429 PHE A CA 1
ATOM 3392 C C . PHE A 1 429 ? -1.495 -28.716 -36.580 1.00 89.25 429 PHE A C 1
ATOM 3394 O O . PHE A 1 429 ? -1.301 -29.666 -37.325 1.00 89.25 429 PHE A O 1
ATOM 3401 N N . SER A 1 430 ? -1.355 -28.817 -35.255 1.00 75.81 430 SER A N 1
ATOM 3402 C CA . SER A 1 430 ? -0.889 -30.031 -34.565 1.00 75.81 430 SER A CA 1
ATOM 3403 C C . SER A 1 430 ? -1.956 -31.131 -34.435 1.00 75.81 430 SER A C 1
ATOM 3405 O O . SER A 1 430 ? -1.635 -32.239 -34.015 1.00 75.81 430 SER A O 1
ATOM 3407 N N . ASN A 1 431 ? -3.216 -30.820 -34.766 1.00 63.94 431 ASN A N 1
ATOM 3408 C CA . ASN A 1 431 ? -4.363 -31.741 -34.737 1.00 63.94 431 ASN A CA 1
ATOM 3409 C C . ASN A 1 431 ? -4.832 -32.170 -36.146 1.00 63.94 431 ASN A C 1
ATOM 3411 O O . ASN A 1 431 ? -5.928 -32.720 -36.283 1.00 63.94 431 ASN A O 1
ATOM 3415 N N . VAL A 1 432 ? -4.026 -31.897 -37.178 1.00 52.75 432 VAL A N 1
ATOM 3416 C CA . VAL A 1 432 ? -4.195 -32.350 -38.572 1.00 52.75 432 VAL A CA 1
ATOM 3417 C C . VAL A 1 432 ? -3.075 -33.330 -38.887 1.00 52.75 432 VAL A C 1
ATOM 3419 O O . VAL A 1 432 ? -3.367 -34.351 -39.549 1.00 52.75 432 VAL A O 1
#

Secondary structure (DSSP, 8-state):
-EEEEEE--SHHHHHHHHHHHHSTTGGGTEEEEEEEESSHHHHHHHHTTSS-TTTEEEEE--TT-HHHHHHHHHHTTEEEEEE-S-STTTHHHHHHHHHHHT-EEE-S-PPPPEE-SS-TT-EEE-TTHHHHTTHHHHHHTT-EEE-S-BTTTBHHHHHHHHHHHHT-SEEEEEEEEEEE--B-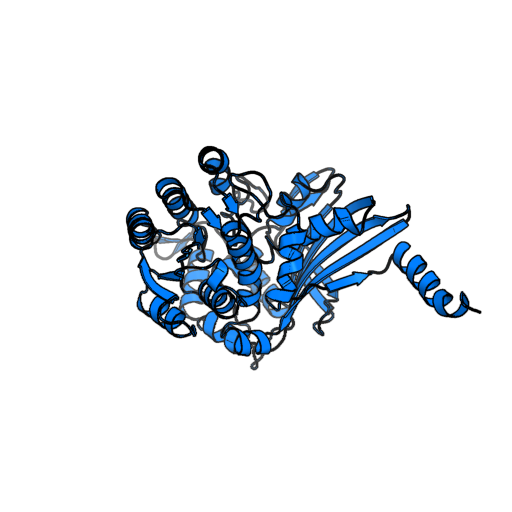TT-----SS-HHHHHHHHHSPPEEEETTTEEEE--TT--EEEEEETTTTEEEEEEE---SHHHHHHHHSTT--EEEEEEE--HHHHHHHHHHHHTTTT--S-EEETTEEE-HHHHHHHHHHHHSPPHHHHHHH-BSEEEEEEEEEEEETTEEEEEEEEEEEEHHHHHHHHSS-HHHHHHTHHHHHHHHHHHHT---S-SEEE-GGGS-SHHHHHHHHHTT--EEEEEPSSHHHHHHHHHHHHGGGTT-

pLDDT: mean 93.14, std 6.6, range [52.75, 98.88]

Foldseek 3Di:
DAEEEEEDLDQQSLLLLLLCLPFPPSVVQYAAYEYEYCPQVSLVVSLVVGPDNVRRHTDYADLLDLVRLLVVCVVRVHQEYEYDDDCPSRVLSVVVSCLVSVHAAEYQAWADFDADQVDLFHTPGDTNRSQQVCFVSQQVSVHAHEYNCFQAFNVQLLVLLVCCVPPAPAFAEKEKEKEWPWAFPVNDDAQLDQPLVVLQQQLHFAWKAAPVPGTTGDGGLPDWDWDQDPPPGGIAIWTFTHGCCNVVVVVQGPNYGIYTYIYGPDDVVSVVSVVCVVVLLSRQDWDQDPNDTDRSVVVVSVVCVVPHPDSFVSLLRIFTKIKIWMWIWHDDPNWTWIKIKMWMFGQVVCCVSSVHGRNSSSRNLRVSLVSSCVSVVNFDARTGYDYNNRGNSVSSQVCCVSSVTHMDMDTDDIPVVVVVVVVVVCVVVVVD

Sequence (432 aa):
MMNVLVIGAGGVGESICALFDRRKNADKWLGKVVLADYDFEKAKEAAAKQRNKDRFIAEQVDALKKEDLVRLARKYEIGYMVHCLVTEGFTSVIMEACLECNCHFVDMALTETLRDPDDPTVIIQELGHEEFLKSKAFEEKGLYAMVGCGVEPGMVDYFARFAEKHFFDEIEELHVRDGSNLRHPTNELVFGFSVATTLMECLYGPHLYDYEKGIYSAEPLTLTEEFWLPGGIGMTRMSAVEHSEPFNMSQHIKGLKKADFKIGYGQDFEDAMKYLKQLGLLSNRKVILRGKEVKPVDLLVDLLGAVSPEPKKIGQELVGKTCAGLWVVGRKDGMERQVYIYQVADNQECIEKYGTPAVVAQTAVVPAIIVELTAKGEMEGPFGVRLSEEFNPMPVLELLEEYEFPAGVLEMESEYREKIEREQFKQPFSNV

Organism: NCBI:txid2839743